Protein AF-0000000067828986 (afdb_homodimer)

InterPro domains:
  IPR0256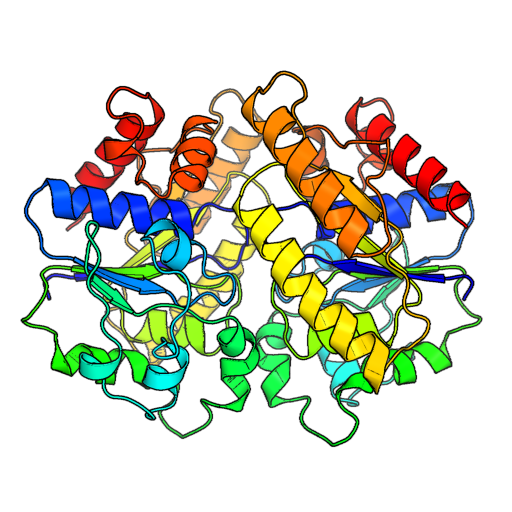69 AAA domain [PF13614] (3-172)
  IPR027417 P-loop containing nucleoside triphosphate hydrolase [G3DSA:3.40.50.300] (1-251)
  IPR027417 P-loop containing nucleoside triphosphate hydrolase [SSF52540] (1-250)
  IPR050678 DNA Partitioning ATPase [PTHR13696] (2-250)

Radius of gyration: 21.43 Å; Cα contacts (8 Å, |Δi|>4): 1096; chains: 2; bounding box: 51×58×49 Å

Structure (mmCIF, N/CA/C/O backbone):
data_AF-0000000067828986-model_v1
#
loop_
_entity.id
_entity.type
_entity.pdbx_description
1 polymer 'ATPases involved in chromosome partitioning'
#
loop_
_atom_site.group_PDB
_atom_site.id
_atom_site.type_symbol
_atom_site.label_atom_id
_atom_site.label_alt_id
_atom_site.label_comp_id
_atom_site.label_asym_id
_atom_site.label_entity_id
_atom_site.label_seq_id
_atom_site.pdbx_PDB_ins_code
_atom_site.Cartn_x
_atom_site.Cartn_y
_atom_site.Cartn_z
_atom_site.occupancy
_atom_site.B_iso_or_equiv
_atom_site.auth_seq_id
_atom_site.auth_comp_id
_atom_site.auth_asym_id
_atom_site.auth_atom_id
_atom_site.pdbx_PDB_model_num
ATOM 1 N N . MET A 1 1 ? -7.332 25.422 14.828 1 89.94 1 MET A N 1
ATOM 2 C CA . MET A 1 1 ? -6.32 24.766 14 1 89.94 1 MET A CA 1
ATOM 3 C C . MET A 1 1 ? -6.059 25.562 12.727 1 89.94 1 MET A C 1
ATOM 5 O O . MET A 1 1 ? -6.996 26.016 12.07 1 89.94 1 MET A O 1
ATOM 9 N N . LYS A 1 2 ? -4.777 25.969 12.555 1 89.94 2 LYS A N 1
ATOM 10 C CA . LYS A 1 2 ? -4.398 26.703 11.359 1 89.94 2 LYS A CA 1
ATOM 11 C C . LYS A 1 2 ? -4.676 25.906 10.094 1 89.94 2 LYS A C 1
ATOM 13 O O . LYS A 1 2 ? -5.168 26.438 9.102 1 89.94 2 LYS A O 1
ATOM 18 N N . GLU A 1 3 ? -4.43 24.672 10.141 1 96.81 3 GLU A N 1
ATOM 19 C CA . GLU A 1 3 ? -4.578 23.844 8.945 1 96.81 3 GLU A CA 1
ATOM 20 C C . GLU A 1 3 ? -4.645 22.359 9.305 1 96.81 3 GLU A C 1
ATOM 22 O O . GLU A 1 3 ? -3.936 21.906 10.203 1 96.81 3 GLU A O 1
ATOM 27 N N . ILE A 1 4 ? -5.523 21.625 8.688 1 98.44 4 ILE A N 1
ATOM 28 C CA . ILE A 1 4 ? -5.582 20.172 8.695 1 98.44 4 ILE A CA 1
ATOM 29 C C . ILE A 1 4 ? -5.141 19.625 7.34 1 98.44 4 ILE A C 1
ATOM 31 O O . ILE A 1 4 ? -5.773 19.906 6.316 1 98.44 4 ILE A O 1
ATOM 35 N N . ILE A 1 5 ? -4.047 18.859 7.363 1 98.69 5 ILE A N 1
ATOM 36 C CA . ILE A 1 5 ? -3.424 18.422 6.113 1 98.69 5 ILE A CA 1
ATOM 37 C C . ILE A 1 5 ? -3.533 16.906 5.973 1 98.69 5 ILE A C 1
ATOM 39 O O . ILE A 1 5 ? -3.164 16.172 6.883 1 98.69 5 ILE A O 1
ATOM 43 N N . ALA A 1 6 ? -4.051 16.438 4.887 1 98.88 6 ALA A N 1
ATOM 44 C CA . ALA A 1 6 ? -4.039 15.016 4.59 1 98.88 6 ALA A CA 1
ATOM 45 C C . ALA A 1 6 ? -2.932 14.664 3.602 1 98.88 6 ALA A C 1
ATOM 47 O O . ALA A 1 6 ? -2.77 15.336 2.58 1 98.88 6 ALA A O 1
ATOM 48 N N . ILE A 1 7 ? -2.1 13.719 3.959 1 98.88 7 ILE A N 1
ATOM 49 C CA . ILE A 1 7 ? -1.127 13.125 3.045 1 98.88 7 ILE A CA 1
ATOM 50 C C . ILE A 1 7 ? -1.749 11.93 2.332 1 98.88 7 ILE A C 1
ATOM 52 O O . ILE A 1 7 ? -1.999 10.891 2.951 1 98.88 7 ILE A O 1
ATOM 56 N N . ILE A 1 8 ? -1.939 12.109 0.996 1 98.25 8 ILE A N 1
ATOM 57 C CA . ILE A 1 8 ? -2.873 11.164 0.389 1 98.25 8 ILE A CA 1
ATOM 58 C C . ILE A 1 8 ? -2.402 10.805 -1.019 1 98.25 8 ILE A C 1
ATOM 60 O O . ILE A 1 8 ? -1.872 11.656 -1.738 1 98.25 8 ILE A O 1
ATOM 64 N N . ASN A 1 9 ? -2.52 9.633 -1.379 1 96.62 9 ASN A N 1
ATOM 65 C CA . ASN A 1 9 ? -2.418 9.062 -2.717 1 96.62 9 ASN A CA 1
ATOM 66 C C . ASN A 1 9 ? -3.008 7.656 -2.771 1 96.62 9 ASN A C 1
ATOM 68 O O . ASN A 1 9 ? -2.98 6.926 -1.778 1 96.62 9 ASN A O 1
ATOM 72 N N . GLN A 1 10 ? -3.656 7.352 -3.869 1 94.62 10 GLN A N 1
ATOM 73 C CA . GLN A 1 10 ? -4.18 5.996 -4.016 1 94.62 10 GLN A CA 1
ATOM 74 C C . GLN A 1 10 ? -3.102 5.043 -4.527 1 94.62 10 GLN A C 1
ATOM 76 O O . GLN A 1 10 ? -3.32 4.312 -5.492 1 94.62 10 GLN A O 1
ATOM 81 N N . LYS A 1 11 ? -1.953 5.168 -4.043 1 95.25 11 LYS A N 1
ATOM 82 C CA . LYS A 1 11 ? -0.818 4.301 -4.344 1 95.25 11 LYS A CA 1
ATOM 83 C C . LYS A 1 11 ? 0.007 4.023 -3.09 1 95.25 11 LYS A C 1
ATOM 85 O O . LYS A 1 11 ? 0.345 4.945 -2.346 1 95.25 11 LYS A O 1
ATOM 90 N N . GLY A 1 12 ? 0.219 2.705 -2.855 1 93.38 12 GLY A N 1
ATOM 91 C CA . GLY A 1 12 ? 1.048 2.299 -1.731 1 93.38 12 GLY A CA 1
ATOM 92 C C . GLY A 1 12 ? 2.531 2.479 -1.988 1 93.38 12 GLY A C 1
ATOM 93 O O . GLY A 1 12 ? 2.982 2.404 -3.135 1 93.38 12 GLY A O 1
ATOM 94 N N . GLY A 1 13 ? 3.295 2.748 -0.941 1 93.81 13 GLY A N 1
ATOM 95 C CA . GLY A 1 13 ? 4.746 2.734 -1.025 1 93.81 13 GLY A CA 1
ATOM 96 C C . GLY A 1 13 ? 5.324 4.023 -1.579 1 93.81 13 GLY A C 1
ATOM 97 O O . GLY A 1 13 ? 6.516 4.09 -1.893 1 93.81 13 GLY A O 1
ATOM 98 N N . VAL A 1 14 ? 4.551 5.074 -1.615 1 96.31 14 VAL A N 1
ATOM 99 C CA . VAL A 1 14 ? 5.02 6.293 -2.266 1 96.31 14 VAL A CA 1
ATOM 100 C C . VAL A 1 14 ? 5.535 7.273 -1.214 1 96.31 14 VAL A C 1
ATOM 102 O O . VAL A 1 14 ? 5.879 8.414 -1.536 1 96.31 14 VAL A O 1
ATOM 105 N N . GLY A 1 15 ? 5.465 6.902 0.064 1 97.12 15 GLY A N 1
ATOM 106 C CA . GLY A 1 15 ? 6.047 7.734 1.104 1 97.12 15 GLY A CA 1
ATOM 107 C C . GLY A 1 15 ? 5.016 8.547 1.866 1 97.12 15 GLY A C 1
ATOM 108 O O . GLY A 1 15 ? 5.332 9.609 2.402 1 97.12 15 GLY A O 1
ATOM 109 N N . LYS A 1 16 ? 3.789 8.133 1.873 1 98.19 16 LYS A N 1
ATOM 110 C CA . LYS A 1 16 ? 2.744 8.859 2.586 1 98.19 16 LYS A CA 1
ATOM 111 C C . LYS A 1 16 ? 3.084 8.992 4.07 1 98.19 16 LYS A C 1
ATOM 113 O O . LYS A 1 16 ? 3.125 10.109 4.605 1 98.19 16 LYS A O 1
ATOM 118 N N . SER A 1 17 ? 3.365 7.867 4.711 1 98.12 17 SER A N 1
ATOM 119 C CA . SER A 1 17 ? 3.641 7.863 6.141 1 98.12 17 SER A CA 1
ATOM 120 C C . SER A 1 17 ? 4.93 8.617 6.461 1 98.12 17 SER A C 1
ATOM 122 O O . SER A 1 17 ? 4.988 9.367 7.434 1 98.12 17 SER A O 1
ATOM 124 N N . THR A 1 18 ? 5.945 8.406 5.641 1 98.12 18 THR A N 1
ATOM 125 C CA . THR A 1 18 ? 7.219 9.094 5.828 1 98.12 18 THR A CA 1
ATOM 126 C C . THR A 1 18 ? 7.043 10.602 5.695 1 98.12 18 THR A C 1
ATOM 128 O O . THR A 1 18 ? 7.586 11.367 6.488 1 98.12 18 THR A O 1
ATOM 131 N N . THR A 1 19 ? 6.281 10.977 4.688 1 98.81 19 THR A N 1
ATOM 132 C CA . THR A 1 19 ? 6.027 12.391 4.453 1 98.81 19 THR A CA 1
ATOM 133 C C . THR A 1 19 ? 5.191 12.984 5.582 1 98.81 19 THR A C 1
ATOM 135 O O . THR A 1 19 ? 5.441 14.109 6.023 1 98.81 19 THR A O 1
ATOM 138 N N . ALA A 1 20 ? 4.164 12.258 6.039 1 98.81 20 ALA A N 1
ATOM 139 C CA . ALA A 1 20 ? 3.338 12.719 7.152 1 98.81 20 ALA A CA 1
ATOM 140 C C . ALA A 1 20 ? 4.188 12.992 8.391 1 98.81 20 ALA A C 1
ATOM 142 O O . ALA A 1 20 ? 4.062 14.055 9.008 1 98.81 20 ALA A O 1
ATOM 143 N N . LEU A 1 21 ? 5.082 12.07 8.703 1 98.69 21 LEU A N 1
ATOM 144 C CA . LEU A 1 21 ? 5.949 12.227 9.859 1 98.69 21 LEU A CA 1
ATOM 145 C C . LEU A 1 21 ? 6.91 13.391 9.672 1 98.69 21 LEU A C 1
ATOM 147 O O . LEU A 1 21 ? 7.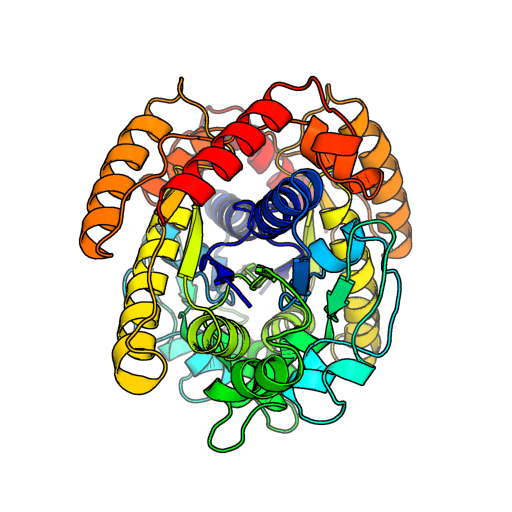105 14.195 10.586 1 98.69 21 LEU A O 1
ATOM 151 N N . ALA A 1 22 ? 7.527 13.477 8.547 1 98.75 22 ALA A N 1
ATOM 152 C CA . ALA A 1 22 ? 8.516 14.516 8.281 1 98.75 22 ALA A CA 1
ATOM 153 C C . ALA A 1 22 ? 7.883 15.906 8.328 1 98.75 22 ALA A C 1
ATOM 155 O O . ALA A 1 22 ? 8.469 16.844 8.867 1 98.75 22 ALA A O 1
ATOM 156 N N . LEU A 1 23 ? 6.703 15.992 7.719 1 98.75 23 LEU A N 1
ATOM 157 C CA . LEU A 1 23 ? 6.008 17.281 7.734 1 98.75 23 LEU A CA 1
ATOM 158 C C . LEU A 1 23 ? 5.648 17.672 9.164 1 98.75 23 LEU A C 1
ATOM 160 O O . LEU A 1 23 ? 5.961 18.797 9.594 1 98.75 23 LEU A O 1
ATOM 164 N N . GLY A 1 24 ? 4.984 16.781 9.891 1 98.62 24 GLY A N 1
ATOM 165 C CA . GLY A 1 24 ? 4.617 17.078 11.266 1 98.62 24 GLY A CA 1
ATOM 166 C C . GLY A 1 24 ? 5.805 17.422 12.141 1 98.62 24 GLY A C 1
ATOM 167 O O . GLY A 1 24 ? 5.785 18.406 12.875 1 98.62 24 GLY A O 1
ATOM 168 N N . ALA A 1 25 ? 6.867 16.609 12.07 1 98.62 25 ALA A N 1
ATOM 169 C CA . ALA A 1 25 ? 8.078 16.859 12.859 1 98.62 25 ALA A CA 1
ATOM 170 C C . ALA A 1 25 ? 8.719 18.188 12.477 1 98.62 25 ALA A C 1
ATOM 172 O O . ALA A 1 25 ? 9.227 18.906 13.344 1 98.62 25 ALA A O 1
ATOM 173 N N . GLY A 1 26 ? 8.773 18.469 11.188 1 98.5 26 GLY A N 1
ATOM 174 C CA . GLY A 1 26 ? 9.305 19.75 10.734 1 98.5 26 GLY A CA 1
ATOM 175 C C . GLY A 1 26 ? 8.547 20.938 11.297 1 98.5 26 GLY A C 1
ATOM 176 O O . GLY A 1 26 ? 9.148 21.953 11.656 1 98.5 26 GLY A O 1
ATOM 177 N N . LEU A 1 27 ? 7.23 20.828 11.344 1 98.19 27 LEU A N 1
ATOM 178 C CA . LEU A 1 27 ? 6.395 21.875 11.93 1 98.19 27 LEU A CA 1
ATOM 179 C C . LEU A 1 27 ? 6.66 22 13.422 1 98.19 27 LEU A C 1
ATOM 181 O O . LEU A 1 27 ? 6.789 23.109 13.945 1 98.19 27 LEU A O 1
ATOM 185 N N . ILE A 1 28 ? 6.781 20.906 14.102 1 98.12 28 ILE A N 1
ATOM 186 C CA . ILE A 1 28 ? 7.062 20.891 15.531 1 98.12 28 ILE A CA 1
ATOM 187 C C . ILE A 1 28 ? 8.398 21.578 15.805 1 98.12 28 ILE A C 1
ATOM 189 O O . ILE A 1 28 ? 8.516 22.391 16.719 1 98.12 28 ILE A O 1
ATOM 193 N N . ASN A 1 29 ? 9.375 21.234 14.977 1 97.56 29 ASN A N 1
ATOM 194 C CA . ASN A 1 29 ? 10.695 21.844 15.117 1 97.56 29 ASN A CA 1
ATOM 195 C C . ASN A 1 29 ? 10.648 23.359 14.969 1 97.56 29 ASN A C 1
ATOM 197 O O . ASN A 1 29 ? 11.555 24.062 15.406 1 97.56 29 ASN A O 1
ATOM 201 N N . ARG A 1 30 ? 9.633 23.859 14.375 1 97.19 30 ARG A N 1
ATOM 202 C CA . ARG A 1 30 ? 9.477 25.281 14.141 1 97.19 30 ARG A CA 1
ATOM 203 C C . ARG A 1 30 ? 8.57 25.922 15.18 1 97.19 30 ARG A C 1
ATOM 205 O O . ARG A 1 30 ? 8.172 27.078 15.047 1 97.19 30 ARG A O 1
ATOM 212 N N . GLY A 1 31 ? 8.07 25.141 16.125 1 96.88 31 GLY A N 1
ATOM 213 C CA . GLY A 1 31 ? 7.375 25.672 17.281 1 96.88 31 GLY A CA 1
ATOM 214 C C . GLY A 1 31 ? 5.871 25.484 17.203 1 96.88 31 GLY A C 1
ATOM 215 O O . GLY A 1 31 ? 5.141 25.969 18.078 1 96.88 31 GLY A O 1
ATOM 216 N N . TYR A 1 32 ? 5.414 24.766 16.234 1 97.38 32 TYR A N 1
ATOM 217 C CA . TYR A 1 32 ? 3.977 24.562 16.094 1 97.38 32 TYR A CA 1
ATOM 218 C C . TYR A 1 32 ? 3.531 23.297 16.828 1 97.38 32 TYR A C 1
ATOM 220 O O . TYR A 1 32 ? 4.273 22.312 16.906 1 97.38 32 TYR A O 1
ATOM 228 N N . SER A 1 33 ? 2.348 23.328 17.406 1 97.19 33 SER A N 1
ATOM 229 C CA . SER A 1 33 ? 1.722 22.125 17.938 1 97.19 33 SER A CA 1
ATOM 230 C C . SER A 1 33 ? 1.062 21.312 16.844 1 97.19 33 SER A C 1
ATOM 232 O O . SER A 1 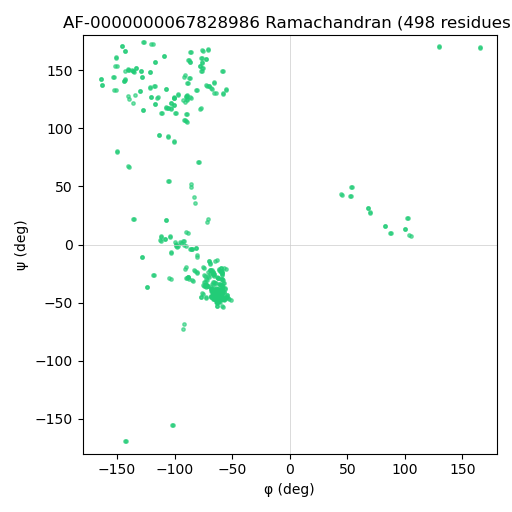33 ? 0.389 21.859 15.969 1 97.19 33 SER A O 1
ATOM 234 N N . VAL A 1 34 ? 1.328 20.031 16.875 1 97.94 34 VAL A N 1
ATOM 235 C CA . VAL A 1 34 ? 0.857 19.188 15.773 1 97.94 34 VAL A CA 1
ATOM 236 C C . VAL A 1 34 ? 0.13 17.969 16.328 1 97.94 34 VAL A C 1
ATOM 238 O O . VAL A 1 34 ? 0.609 17.328 17.266 1 97.94 34 VAL A O 1
ATOM 241 N N . LEU A 1 35 ? -1.032 17.672 15.812 1 98.44 35 LEU A N 1
ATOM 242 C CA . LEU A 1 35 ? -1.74 16.406 16.016 1 98.44 35 LEU A CA 1
ATOM 243 C C . LEU A 1 35 ? -1.564 15.477 14.82 1 98.44 35 LEU A C 1
ATOM 245 O O . LEU A 1 35 ? -1.903 15.844 13.695 1 98.44 35 LEU A O 1
ATOM 249 N N . PHE A 1 36 ? -0.989 14.305 15.062 1 98.62 36 PHE A N 1
ATOM 250 C CA . PHE A 1 36 ? -0.917 13.273 14.031 1 98.62 36 PHE A CA 1
ATOM 251 C C . PHE A 1 36 ? -2.152 12.383 14.07 1 98.62 36 PHE A C 1
ATOM 253 O O . PHE A 1 36 ? -2.631 12.023 15.148 1 98.62 36 PHE A O 1
ATOM 260 N N . ILE A 1 37 ? -2.65 12.047 12.914 1 98.69 37 ILE A N 1
ATOM 261 C CA . ILE A 1 37 ? -3.77 11.117 12.789 1 98.69 37 ILE A CA 1
ATOM 262 C C . ILE A 1 37 ? -3.408 10 11.812 1 98.69 37 ILE A C 1
ATOM 264 O O . ILE A 1 37 ? -3.182 10.25 10.633 1 98.69 37 ILE A O 1
ATOM 268 N N . ASP A 1 38 ? -3.34 8.812 12.297 1 98.44 38 ASP A N 1
ATOM 269 C CA . ASP A 1 38 ? -3.023 7.641 11.492 1 98.44 38 ASP A CA 1
ATOM 270 C C . ASP A 1 38 ? -4.289 6.879 11.109 1 98.44 38 ASP A C 1
ATOM 272 O O . ASP A 1 38 ? -4.934 6.266 11.969 1 98.44 38 ASP A O 1
ATOM 276 N N . LEU A 1 39 ? -4.609 6.883 9.789 1 98.06 39 LEU A N 1
ATOM 277 C CA . LEU A 1 39 ? -5.82 6.223 9.32 1 98.06 39 LEU A CA 1
ATOM 278 C C . LEU A 1 39 ? -5.48 4.992 8.477 1 98.06 39 LEU A C 1
ATOM 280 O O . LEU A 1 39 ? -6.355 4.426 7.824 1 98.06 39 LEU A O 1
ATOM 284 N N . ASP A 1 40 ? -4.234 4.629 8.422 1 96.88 40 ASP A N 1
ATOM 285 C CA . ASP A 1 40 ? -3.795 3.473 7.645 1 96.88 40 ASP A CA 1
ATOM 286 C C . ASP A 1 40 ? -3.66 2.238 8.531 1 96.88 40 ASP A C 1
ATOM 288 O O . ASP A 1 40 ? -2.908 2.248 9.508 1 96.88 40 ASP A O 1
ATOM 292 N N . ALA A 1 41 ? -4.262 1.152 8.117 1 95 41 ALA A N 1
ATOM 293 C CA . ALA A 1 41 ? -4.254 -0.094 8.883 1 95 41 ALA A CA 1
ATOM 294 C C . ALA A 1 41 ? -2.834 -0.618 9.062 1 95 41 ALA A C 1
ATOM 296 O O . ALA A 1 41 ? -2.561 -1.379 9.992 1 95 41 ALA A O 1
ATOM 297 N N . GLN A 1 42 ? -1.896 -0.226 8.234 1 94.69 42 GLN A N 1
ATOM 298 C CA . GLN A 1 42 ? -0.501 -0.638 8.359 1 94.69 42 GLN A CA 1
ATOM 299 C C . GLN A 1 42 ? 0.129 -0.072 9.625 1 94.69 42 GLN A C 1
ATOM 301 O O . GLN A 1 42 ? 1.023 -0.688 10.211 1 94.69 42 GLN A O 1
ATOM 306 N N . GLY A 1 43 ? -0.3 1.125 10.055 1 95.75 43 GLY A N 1
ATOM 307 C CA . GLY A 1 43 ? 0.123 1.715 11.312 1 95.75 43 GLY A CA 1
ATOM 308 C C . GLY A 1 43 ? 1.579 2.141 11.312 1 95.75 43 GLY A C 1
ATOM 309 O O . GLY A 1 43 ? 2.225 2.164 12.367 1 95.75 43 GLY A O 1
ATOM 310 N N . ASN A 1 44 ? 2.158 2.479 10.156 1 96 44 ASN A N 1
ATOM 311 C CA . ASN A 1 44 ? 3.57 2.842 10.086 1 96 44 ASN A CA 1
ATOM 312 C C . ASN A 1 44 ? 3.854 4.129 10.859 1 96 44 ASN A C 1
ATOM 314 O O . ASN A 1 44 ? 4.848 4.219 11.578 1 96 44 ASN A O 1
ATOM 318 N N . LEU A 1 45 ? 2.967 5.125 10.656 1 97.25 45 LEU A N 1
ATOM 319 C CA . LEU A 1 45 ? 3.119 6.379 11.383 1 97.25 45 LEU A CA 1
ATOM 320 C C . LEU A 1 45 ? 3.021 6.148 12.891 1 97.25 45 LEU A C 1
ATOM 322 O O . LEU A 1 45 ? 3.861 6.633 13.648 1 97.25 45 LEU A O 1
ATOM 326 N N . THR A 1 46 ? 1.98 5.402 13.297 1 97 46 THR A N 1
ATOM 327 C CA . THR A 1 46 ? 1.768 5.051 14.695 1 97 46 THR A CA 1
ATOM 328 C C . THR A 1 46 ? 3.01 4.383 15.281 1 97 46 THR A C 1
ATOM 330 O O . THR A 1 46 ? 3.479 4.766 16.359 1 97 46 THR A O 1
ATOM 333 N N . HIS A 1 47 ? 3.57 3.463 14.555 1 95.12 47 HIS A N 1
ATOM 334 C CA . HIS A 1 47 ? 4.758 2.738 15 1 95.12 47 HIS A CA 1
ATOM 335 C C . HIS A 1 47 ? 5.945 3.678 15.164 1 95.12 47 HIS A C 1
ATOM 337 O O . HIS A 1 47 ? 6.633 3.641 16.188 1 95.12 47 HIS A O 1
ATOM 343 N N . THR A 1 48 ? 6.184 4.457 14.188 1 96.62 48 THR A N 1
ATOM 344 C CA . THR A 1 48 ? 7.371 5.301 14.18 1 96.62 48 THR A CA 1
ATOM 345 C C . THR A 1 48 ? 7.281 6.371 15.266 1 96.62 48 THR A C 1
ATOM 347 O O . THR A 1 48 ? 8.305 6.82 15.789 1 96.62 48 THR A O 1
ATOM 350 N N . LEU A 1 49 ? 6.047 6.695 15.648 1 96.62 49 LEU A N 1
ATOM 351 C CA . LEU A 1 49 ? 5.859 7.672 16.719 1 96.62 49 LEU A CA 1
ATOM 352 C C . LEU A 1 49 ? 6.02 7.02 18.078 1 96.62 49 LEU A C 1
ATOM 354 O O . LEU A 1 49 ? 5.914 7.691 19.109 1 96.62 49 LEU A O 1
ATOM 358 N N . GLY A 1 50 ? 6.227 5.758 18.125 1 93.75 50 GLY A N 1
ATOM 359 C CA . GLY A 1 50 ? 6.621 5.078 19.344 1 93.75 50 GLY A CA 1
ATOM 360 C C . GLY A 1 50 ? 5.469 4.387 20.047 1 93.75 50 GLY A C 1
ATOM 361 O O . GLY A 1 50 ? 5.59 3.982 21.203 1 93.75 50 GLY A O 1
ATOM 362 N N . ILE A 1 51 ? 4.383 4.289 19.312 1 91.75 51 ILE A N 1
ATOM 363 C CA . ILE A 1 51 ? 3.225 3.637 19.922 1 91.75 51 ILE A CA 1
ATOM 364 C C . ILE A 1 51 ? 3.256 2.143 19.609 1 91.75 51 ILE A C 1
ATOM 366 O O . ILE A 1 51 ? 3.324 1.744 18.438 1 91.75 51 ILE A O 1
ATOM 370 N N . GLN A 1 52 ? 3.252 1.331 20.5 1 78.31 52 GLN A N 1
ATOM 371 C CA . GLN A 1 52 ? 3.309 -0.114 20.312 1 78.31 52 GLN A CA 1
ATOM 372 C C . GLN A 1 52 ? 1.908 -0.715 20.234 1 78.31 52 GLN A C 1
ATOM 374 O O . GLN A 1 52 ? 1.613 -1.499 19.328 1 78.31 52 GLN A O 1
ATOM 379 N N . SER A 1 53 ? 1.259 -0.7 21.25 1 72.56 53 SER A N 1
ATOM 380 C CA . SER A 1 53 ? -0.074 -1.292 21.281 1 72.56 53 SER A CA 1
ATOM 381 C C . SER A 1 53 ? -1.04 -0.429 22.094 1 72.56 53 SER A C 1
ATOM 383 O O . SER A 1 53 ? -0.649 0.192 23.078 1 72.56 53 SER A O 1
ATOM 385 N N . THR A 1 54 ? -2.107 -0.121 21.359 1 76.94 54 THR A N 1
ATOM 386 C CA . THR A 1 54 ? -3.16 0.57 22.094 1 76.94 54 THR A CA 1
ATOM 387 C C . THR A 1 54 ? -4.539 0.119 21.625 1 76.94 54 THR A C 1
ATOM 389 O O . THR A 1 54 ? -4.688 -0.362 20.5 1 76.94 54 THR A O 1
ATOM 392 N N . ASN A 1 55 ? -5.445 0.154 22.562 1 80 55 ASN A N 1
ATOM 393 C CA . ASN A 1 55 ? -6.84 -0.126 22.234 1 80 55 ASN A CA 1
ATOM 394 C C . ASN A 1 55 ? -7.605 1.148 21.891 1 80 55 ASN A C 1
ATOM 396 O O . ASN A 1 55 ? -8.797 1.101 21.594 1 80 55 ASN A O 1
ATOM 400 N N . LEU A 1 56 ? -6.996 2.213 21.938 1 87.12 56 LEU A N 1
ATOM 401 C CA . LEU A 1 56 ? -7.559 3.523 21.641 1 87.12 56 LEU A CA 1
ATOM 402 C C . LEU A 1 56 ? -7.066 4.027 20.281 1 87.12 56 LEU A C 1
ATOM 404 O O . LEU A 1 56 ? -5.98 4.602 20.188 1 87.12 56 LEU A O 1
ATOM 408 N N . THR A 1 57 ? -7.906 3.697 19.312 1 93.38 57 THR A N 1
ATOM 409 C CA . THR A 1 57 ? -7.387 3.912 17.969 1 93.38 57 THR A CA 1
ATOM 410 C C . THR A 1 57 ? -8.352 4.762 17.141 1 93.38 57 THR A C 1
ATOM 412 O O . THR A 1 57 ? -9.445 5.09 17.609 1 93.38 57 THR A O 1
ATOM 415 N N . SER A 1 58 ? -7.973 5.125 15.969 1 95.81 58 SER A N 1
ATOM 416 C CA . SER A 1 58 ? -8.758 5.941 15.047 1 95.81 58 SER A CA 1
ATOM 417 C C . SER A 1 58 ? -10.055 5.242 14.648 1 95.81 58 SER A C 1
ATOM 419 O O . SER A 1 58 ? -11.055 5.898 14.359 1 95.81 58 SER A O 1
ATOM 421 N N . VAL A 1 59 ? -10 3.914 14.664 1 94.19 59 VAL A N 1
ATOM 422 C CA . VAL A 1 59 ? -11.227 3.201 14.32 1 94.19 59 VAL A CA 1
ATOM 423 C C . VAL A 1 59 ? -12.281 3.43 15.398 1 94.19 59 VAL A C 1
ATOM 425 O O . VAL A 1 59 ? -13.469 3.584 15.086 1 94.19 59 VAL A O 1
ATOM 428 N N . ASP A 1 60 ? -11.914 3.473 16.656 1 95.5 60 ASP A N 1
ATOM 429 C CA . ASP A 1 60 ? -12.836 3.721 17.75 1 95.5 60 ASP A CA 1
ATOM 430 C C . ASP A 1 60 ? -13.414 5.133 17.672 1 95.5 60 ASP A C 1
ATOM 432 O O . ASP A 1 60 ? -14.586 5.348 17.969 1 95.5 60 ASP A O 1
ATOM 436 N N . LEU A 1 61 ? -12.555 6.012 17.297 1 96.56 61 LEU A N 1
ATOM 437 C CA . LEU A 1 61 ? -12.984 7.398 17.125 1 96.56 61 LEU A CA 1
ATOM 438 C C . LEU A 1 61 ? -14.023 7.504 16 1 96.56 61 LEU A C 1
ATOM 440 O O . LEU A 1 61 ? -15.094 8.07 16.203 1 96.56 61 LEU A O 1
ATOM 444 N N . LEU A 1 62 ? -13.734 6.883 14.867 1 97.12 62 LEU A N 1
ATOM 445 C CA . LEU A 1 62 ? -14.586 7.016 13.688 1 97.12 62 LEU A CA 1
ATOM 446 C C . LEU A 1 62 ? -15.875 6.227 13.859 1 97.12 62 LEU A C 1
ATOM 448 O O . LEU A 1 62 ? -16.906 6.586 13.281 1 97.12 62 LEU A O 1
ATOM 452 N N . ALA A 1 63 ? -15.805 5.203 14.656 1 95.19 63 ALA A N 1
ATOM 453 C CA . ALA A 1 63 ? -17 4.395 14.93 1 95.19 63 ALA A CA 1
ATOM 454 C C . ALA A 1 63 ? -17.828 5.004 16.047 1 95.19 63 ALA A C 1
ATOM 456 O O . ALA A 1 63 ? -18.844 4.434 16.469 1 95.19 63 ALA A O 1
ATOM 457 N N . LYS A 1 64 ? -17.375 6.117 16.703 1 94.75 64 LYS A N 1
ATOM 458 C CA . LYS A 1 64 ? -18.047 6.855 17.766 1 94.75 64 LYS A CA 1
ATOM 459 C C . LYS A 1 64 ? -18.125 6.031 19.047 1 94.75 64 LYS A C 1
ATOM 461 O O . LYS A 1 64 ? -19.109 6.121 19.781 1 94.75 64 LYS A O 1
ATOM 466 N N . ARG A 1 65 ? -17.125 5.227 19.188 1 94.19 65 ARG A N 1
ATOM 467 C CA . ARG A 1 65 ? -17.031 4.449 20.406 1 94.19 65 ARG A CA 1
ATOM 468 C C . ARG A 1 65 ? -16.297 5.223 21.5 1 94.19 65 ARG A C 1
ATOM 470 O O . ARG A 1 65 ? -16.469 4.965 22.688 1 94.19 65 ARG A O 1
ATOM 477 N N . MET A 1 66 ? -15.398 6.082 21.078 1 95.5 66 MET A N 1
ATOM 478 C CA . MET A 1 66 ? -14.594 6.914 21.953 1 95.5 66 MET A CA 1
ATOM 479 C C . MET A 1 66 ? -14.531 8.352 21.453 1 95.5 66 MET A C 1
ATOM 481 O O . MET A 1 66 ? -14.641 8.594 20.25 1 95.5 66 MET A O 1
ATOM 485 N N . SER A 1 67 ? -14.422 9.242 22.406 1 96.44 67 SER A N 1
ATOM 486 C CA . SER A 1 67 ? -14.211 10.641 22.031 1 96.44 67 SER A CA 1
ATOM 487 C C . SER A 1 67 ? -12.766 10.883 21.594 1 96.44 67 SER A C 1
ATOM 489 O O . SER A 1 67 ? -11.891 10.047 21.844 1 96.44 67 SER A O 1
ATOM 491 N N . ILE A 1 68 ? -12.617 11.977 20.875 1 97.19 68 ILE A N 1
ATOM 492 C CA . ILE A 1 68 ? -11.273 12.289 20.406 1 97.19 68 ILE A CA 1
ATOM 493 C C . ILE A 1 68 ? -10.336 12.422 21.609 1 97.19 68 ILE A C 1
ATOM 495 O O . ILE A 1 68 ? -9.172 12.008 21.547 1 97.19 68 ILE A O 1
ATOM 499 N N . LYS A 1 69 ? -10.758 12.969 22.719 1 95.69 69 LYS A N 1
ATOM 500 C CA . LYS A 1 69 ? -9.922 13.164 23.891 1 95.69 69 LYS A CA 1
ATOM 501 C C . LYS A 1 69 ? -9.5 11.82 24.5 1 95.69 69 LYS A C 1
ATOM 503 O O . LYS A 1 69 ? -8.422 11.703 25.062 1 95.69 69 LYS A O 1
ATOM 508 N N . GLU A 1 70 ? -10.297 10.812 24.266 1 95.69 70 GLU A N 1
ATOM 509 C CA . GLU A 1 70 ? -10.031 9.492 24.812 1 95.69 70 GLU A CA 1
ATOM 510 C C . GLU A 1 70 ? -8.992 8.742 23.984 1 95.69 70 GLU A C 1
ATOM 512 O O . GLU A 1 70 ? -8.281 7.879 24.5 1 95.69 70 GLU A O 1
ATOM 517 N N . VAL A 1 71 ? -8.852 9.102 22.734 1 96.44 71 VAL A N 1
ATOM 518 C CA . VAL A 1 71 ? -8.008 8.281 21.875 1 96.44 71 VAL A CA 1
ATOM 519 C C . VAL A 1 71 ? -6.66 8.969 21.656 1 96.44 71 VAL A C 1
ATOM 521 O O . VAL A 1 71 ? -5.738 8.383 21.094 1 96.44 71 VAL A O 1
ATOM 524 N N . LEU A 1 72 ? -6.535 10.18 22.141 1 96.5 72 LEU A N 1
ATOM 525 C CA . LEU A 1 72 ? -5.281 10.914 22 1 96.5 72 LEU A CA 1
ATOM 526 C C . LEU A 1 72 ? -4.164 10.242 22.781 1 96.5 72 LEU A C 1
ATOM 528 O O . LEU A 1 72 ? -4.371 9.836 23.938 1 96.5 72 LEU A O 1
ATOM 532 N N . GLN A 1 73 ? -3.072 10.047 22.141 1 96 73 GLN A N 1
ATOM 533 C CA . GLN A 1 73 ? -1.882 9.539 22.812 1 96 73 GLN A CA 1
ATOM 534 C C . GLN A 1 73 ? -0.716 10.508 22.688 1 96 73 GLN A C 1
ATOM 536 O O . GLN A 1 73 ? -0.327 10.867 21.562 1 96 73 GLN A O 1
ATOM 541 N N . ASP A 1 74 ? -0.128 10.875 23.797 1 93.69 74 ASP A N 1
ATOM 542 C CA . ASP A 1 74 ? 1.045 11.742 23.781 1 93.69 74 ASP A CA 1
ATOM 543 C C . ASP A 1 74 ? 2.332 10.922 23.688 1 93.69 74 ASP A C 1
ATOM 545 O O . ASP A 1 74 ? 2.477 9.906 24.375 1 93.69 74 ASP A O 1
ATOM 549 N N . THR A 1 75 ? 3.121 11.305 22.734 1 91.56 75 THR A N 1
ATOM 550 C CA . THR A 1 75 ? 4.453 10.727 22.625 1 91.56 75 THR A CA 1
ATOM 551 C C . THR A 1 75 ? 5.527 11.805 22.734 1 91.56 75 THR A C 1
ATOM 553 O O . THR A 1 75 ? 5.215 12.992 22.781 1 91.56 75 THR A O 1
ATOM 556 N N . LYS A 1 76 ? 6.777 11.469 22.812 1 88.06 76 LYS A N 1
ATOM 557 C CA . LYS A 1 76 ? 7.891 12.414 22.812 1 88.06 76 LYS A CA 1
ATOM 558 C C . LYS A 1 76 ? 7.969 13.156 21.484 1 88.06 76 LYS A C 1
ATOM 560 O O . LYS A 1 76 ? 8.57 14.227 21.391 1 88.06 76 LYS A O 1
ATOM 565 N N . LYS A 1 77 ? 7.258 12.664 20.484 1 90.19 77 LYS A N 1
ATOM 566 C CA . LYS A 1 77 ? 7.379 13.172 19.109 1 90.19 77 LYS A CA 1
ATOM 567 C C . LYS A 1 77 ? 6.113 13.898 18.688 1 90.19 77 LYS A C 1
ATOM 569 O O . LYS A 1 77 ? 5.992 14.312 17.531 1 90.19 77 LYS A O 1
ATOM 574 N N . GLY A 1 78 ? 5.219 14 19.594 1 91.38 78 GLY A N 1
ATOM 575 C CA . GLY A 1 78 ? 3.947 14.633 19.281 1 91.38 78 GLY A CA 1
ATOM 576 C C . GLY A 1 78 ? 2.748 13.797 19.688 1 91.38 78 GLY A C 1
ATOM 577 O O . GLY A 1 78 ? 2.902 12.664 20.141 1 91.38 78 GLY A O 1
ATOM 578 N N . THR A 1 79 ? 1.587 14.414 19.609 1 96.69 79 THR A N 1
ATOM 579 C CA . THR A 1 79 ? 0.342 13.727 19.938 1 96.69 79 THR A CA 1
ATOM 580 C C . THR A 1 79 ? -0.205 12.992 18.719 1 96.69 79 THR A C 1
ATOM 582 O O . THR A 1 79 ? -0.096 13.484 17.594 1 96.69 79 THR A O 1
ATOM 585 N N . VAL A 1 80 ? -0.786 11.812 18.984 1 97.75 80 VAL A N 1
ATOM 586 C CA . VAL A 1 80 ? -1.23 11.023 17.844 1 97.75 80 VAL A CA 1
ATOM 587 C C . VAL A 1 80 ? -2.545 10.32 18.188 1 97.75 80 VAL A C 1
ATOM 589 O O . VAL A 1 80 ? -2.787 9.961 19.344 1 97.75 80 VAL A O 1
ATOM 592 N N . ILE A 1 81 ? -3.402 10.258 17.25 1 98.19 81 ILE A N 1
ATOM 593 C CA . ILE A 1 81 ? -4.48 9.273 17.203 1 98.19 81 ILE A CA 1
ATOM 594 C C . ILE A 1 81 ? -4.02 8.031 16.438 1 98.19 81 ILE A C 1
ATOM 596 O O . ILE A 1 81 ? -3.893 8.055 15.219 1 98.19 81 ILE A O 1
ATOM 600 N N . PRO A 1 82 ? -3.783 6.957 17.141 1 98 82 PRO A N 1
ATOM 601 C CA . PRO A 1 82 ? -3.092 5.812 16.547 1 98 82 PRO A CA 1
ATOM 602 C C . PRO A 1 82 ? -4.004 4.965 15.656 1 98 82 PRO A C 1
ATOM 604 O O . PRO A 1 82 ? -5.223 4.965 15.844 1 98 82 PRO A O 1
ATOM 607 N N . ALA A 1 83 ? -3.352 4.336 14.734 1 96.81 83 ALA A N 1
ATOM 608 C CA . ALA A 1 83 ? -4.031 3.379 13.867 1 96.81 83 ALA A CA 1
ATOM 609 C C . ALA A 1 83 ? -4.094 1.998 14.508 1 96.81 83 ALA A C 1
ATOM 611 O O . ALA A 1 83 ? -3.453 1.755 15.539 1 96.81 83 ALA A O 1
ATOM 612 N N . SER A 1 84 ? -4.914 1.173 13.961 1 93.25 84 SER A N 1
ATOM 613 C CA . SER A 1 84 ? -5.027 -0.248 14.273 1 93.25 84 SER A CA 1
ATOM 614 C C . SER A 1 84 ? -5.262 -1.077 13.016 1 93.25 84 SER A C 1
ATOM 616 O O . SER A 1 84 ? -5.848 -0.592 12.047 1 93.25 84 SER A O 1
ATOM 618 N N . PRO A 1 85 ? -4.773 -2.369 13.047 1 90.94 85 PRO A N 1
ATOM 619 C CA . PRO A 1 85 ? -5.07 -3.246 11.914 1 90.94 85 PRO A CA 1
ATOM 620 C C . PRO A 1 85 ? -6.566 -3.373 11.633 1 90.94 85 PRO A C 1
ATOM 622 O O . PRO A 1 85 ? -6.965 -3.686 10.508 1 90.94 85 PRO A O 1
ATOM 625 N N . THR A 1 86 ? -7.406 -3.076 12.602 1 92.06 86 THR A N 1
ATOM 626 C CA . THR A 1 86 ? -8.852 -3.197 12.461 1 92.06 86 THR A CA 1
ATOM 627 C C . THR A 1 86 ? -9.398 -2.137 11.516 1 92.06 86 THR A C 1
ATOM 629 O O . THR A 1 86 ? -10.531 -2.238 11.047 1 92.06 86 THR A O 1
ATOM 632 N N . LEU A 1 87 ? -8.633 -1.152 11.203 1 94.69 87 LEU A N 1
ATOM 633 C CA . LEU A 1 87 ? -9.016 -0.146 10.219 1 94.69 87 LEU A CA 1
ATOM 634 C C . LEU A 1 87 ? -9.281 -0.787 8.859 1 94.69 87 LEU A C 1
ATOM 636 O O . LEU A 1 87 ? -9.992 -0.216 8.031 1 94.69 87 LEU A O 1
ATOM 640 N N . ALA A 1 88 ? -8.711 -1.955 8.656 1 92.06 88 ALA A N 1
ATOM 641 C CA . ALA A 1 88 ? -8.938 -2.666 7.402 1 92.06 88 ALA A CA 1
ATOM 642 C C . ALA A 1 88 ? -10.422 -2.938 7.184 1 92.06 88 ALA A C 1
ATOM 644 O O . ALA A 1 88 ? -10.883 -3.031 6.043 1 92.06 88 ALA A O 1
ATOM 645 N N . GLY A 1 89 ? -11.203 -3.027 8.188 1 91.88 89 GLY A N 1
ATOM 646 C CA . GLY A 1 89 ? -12.633 -3.287 8.109 1 91.88 89 GLY A CA 1
ATOM 647 C C . GLY A 1 89 ? -13.477 -2.072 8.438 1 91.88 89 GLY A C 1
ATOM 648 O O . GLY A 1 89 ? -14.648 -2.205 8.812 1 91.88 89 GLY A O 1
ATOM 649 N N . ALA A 1 90 ? -12.906 -0.915 8.32 1 93.94 90 ALA A N 1
ATOM 650 C CA . ALA A 1 90 ? -13.562 0.322 8.75 1 93.94 90 ALA A CA 1
ATOM 651 C C . ALA A 1 90 ? -14.898 0.507 8.031 1 93.94 90 ALA A C 1
ATOM 653 O O . ALA A 1 90 ? -15.852 1.022 8.617 1 93.94 90 ALA A O 1
ATOM 654 N N . ASP A 1 91 ? -14.992 0.053 6.797 1 92.94 91 ASP A N 1
ATOM 655 C CA . ASP A 1 91 ? -16.203 0.248 5.996 1 92.94 91 ASP A CA 1
ATOM 656 C C . ASP A 1 91 ? -17.375 -0.534 6.582 1 92.94 91 ASP A C 1
ATOM 658 O O . ASP A 1 91 ? -18.531 -0.193 6.34 1 92.94 91 ASP A O 1
ATOM 662 N N . THR A 1 92 ? -17.094 -1.562 7.332 1 91.69 92 THR A N 1
ATOM 663 C CA . THR A 1 92 ? -18.141 -2.393 7.902 1 91.69 92 THR A CA 1
ATOM 664 C C . THR A 1 92 ? -18.688 -1.768 9.188 1 91.69 92 THR A C 1
ATOM 666 O O . THR A 1 92 ? -19.812 -2.045 9.586 1 91.69 92 THR A O 1
ATOM 669 N N . VAL A 1 93 ? -17.859 -0.903 9.781 1 91.38 93 VAL A N 1
ATOM 670 C CA . VAL A 1 93 ? -18.234 -0.385 11.094 1 91.38 93 VAL A CA 1
ATOM 671 C C . VAL A 1 93 ? -18.734 1.053 10.953 1 91.38 93 VAL A C 1
ATOM 673 O O . VAL A 1 93 ? -19.578 1.501 11.734 1 91.38 93 VAL A O 1
ATOM 676 N N . ILE A 1 94 ? -18.25 1.754 9.984 1 93.75 94 ILE A N 1
ATOM 677 C CA . ILE A 1 94 ? -18.641 3.133 9.719 1 93.75 94 ILE A CA 1
ATOM 678 C C . ILE A 1 94 ? -19.641 3.168 8.57 1 93.75 94 ILE A C 1
ATOM 680 O O . ILE A 1 94 ? -19.266 3.326 7.41 1 93.75 94 ILE A O 1
ATOM 684 N N . THR A 1 95 ? -20.969 3.033 8.852 1 91.19 95 THR A N 1
ATOM 685 C CA . THR A 1 95 ? -21.938 2.803 7.785 1 91.19 95 THR A CA 1
ATOM 686 C C . THR A 1 95 ? -23.078 3.805 7.871 1 91.19 95 THR A C 1
ATOM 688 O O . THR A 1 95 ? -23.891 3.904 6.949 1 91.19 95 THR A O 1
ATOM 691 N N . ASP A 1 96 ? -23.234 4.582 8.906 1 91.5 96 ASP A N 1
ATOM 692 C CA . ASP A 1 96 ? -24.391 5.438 9.148 1 91.5 96 ASP A CA 1
ATOM 693 C C . ASP A 1 96 ? -24.391 6.637 8.203 1 91.5 96 ASP A C 1
ATOM 695 O O . ASP A 1 96 ? -23.359 6.98 7.621 1 91.5 96 ASP A O 1
ATOM 699 N N . VAL A 1 97 ? -25.609 7.129 8.125 1 93.06 97 VAL A N 1
ATOM 700 C CA . VAL A 1 97 ? -25.719 8.398 7.422 1 93.06 97 VAL A CA 1
ATOM 701 C C . VAL A 1 97 ? -24.797 9.43 8.047 1 93.06 97 VAL A C 1
ATOM 703 O O . VAL A 1 97 ? -24.719 9.547 9.273 1 93.06 97 VAL A O 1
ATOM 706 N N . GLY A 1 98 ? -24.047 10.148 7.191 1 95.5 98 GLY A N 1
ATOM 707 C CA . GLY A 1 98 ? -23.094 11.133 7.688 1 95.5 98 GLY A CA 1
ATOM 708 C C . GLY A 1 98 ? -21.734 10.555 7.988 1 95.5 98 GLY A C 1
ATOM 709 O O . GLY A 1 98 ? -20.875 11.234 8.547 1 95.5 98 GLY A O 1
ATOM 710 N N . LYS A 1 99 ? -21.547 9.297 7.57 1 95.81 99 LYS A N 1
ATOM 711 C CA . LYS A 1 99 ? -20.312 8.57 7.879 1 95.81 99 LYS A CA 1
ATOM 712 C C . LYS A 1 99 ? -19.094 9.305 7.324 1 95.81 99 LYS A C 1
ATOM 714 O O . LYS A 1 99 ? -17.984 9.172 7.855 1 95.81 99 LYS A O 1
ATOM 719 N N . GLU A 1 100 ? -19.25 10.125 6.312 1 97.69 100 GLU A N 1
ATOM 720 C CA . GLU A 1 100 ? -18.141 10.852 5.699 1 97.69 100 GLU A CA 1
ATOM 721 C C . GLU A 1 100 ? -17.609 11.922 6.637 1 97.69 100 GLU A C 1
ATOM 723 O O . GLU A 1 100 ? -16.469 12.391 6.469 1 97.69 100 GLU A O 1
ATOM 728 N N . TYR A 1 101 ? -18.328 12.328 7.699 1 98.19 101 TYR A N 1
ATOM 729 C CA . TYR A 1 101 ? -18.031 13.523 8.477 1 98.19 101 TYR A CA 1
ATOM 730 C C . TYR A 1 101 ? -17.469 13.164 9.852 1 98.19 101 TYR A C 1
ATOM 732 O O . TYR A 1 101 ? -17.219 14.039 10.672 1 98.19 101 TYR A O 1
ATOM 740 N N . ARG A 1 102 ? -17.25 11.898 10.086 1 98 102 ARG A N 1
ATOM 741 C CA . ARG A 1 102 ? -16.906 11.422 11.414 1 98 102 ARG A CA 1
ATOM 742 C C . ARG A 1 102 ? -15.625 12.086 11.914 1 98 102 ARG A C 1
ATOM 744 O O . ARG A 1 102 ? -15.562 12.547 13.055 1 98 102 ARG A O 1
ATOM 751 N N . LEU A 1 103 ? -14.609 12.125 11.078 1 98.5 103 LEU A N 1
ATOM 752 C CA . LEU A 1 103 ? -13.344 12.719 11.492 1 98.5 103 LEU A CA 1
ATOM 753 C C . LEU A 1 103 ? -13.484 14.227 11.68 1 98.5 103 LEU A C 1
ATOM 755 O O . LEU A 1 103 ? -12.953 14.789 12.641 1 98.5 103 LEU A O 1
ATOM 759 N N . LYS A 1 104 ? -14.164 14.875 10.734 1 98.25 104 LYS A N 1
ATOM 760 C CA . LYS A 1 104 ? -14.406 16.312 10.828 1 98.25 104 LYS A CA 1
ATOM 761 C C . LYS A 1 104 ? -15.102 16.672 12.133 1 98.25 104 LYS A C 1
ATOM 763 O O . LYS A 1 104 ? -14.695 17.625 12.82 1 98.25 104 LYS A O 1
ATOM 768 N N . GLU A 1 105 ? -16.109 15.914 12.5 1 97.69 105 GLU A N 1
ATOM 769 C CA . GLU A 1 105 ? -16.859 16.125 13.734 1 97.69 105 GLU A CA 1
ATOM 770 C C . GLU A 1 105 ? -15.969 15.938 14.961 1 97.69 105 GLU A C 1
ATOM 772 O O . GLU A 1 105 ? -15.992 16.734 15.891 1 97.69 105 GLU A O 1
ATOM 777 N N . ALA A 1 106 ? -15.211 14.891 14.914 1 97.56 106 ALA A N 1
ATOM 778 C CA . ALA A 1 106 ? -14.32 14.609 16.031 1 97.56 106 ALA A CA 1
ATOM 779 C C . ALA A 1 106 ? -13.289 15.719 16.219 1 97.56 106 ALA A C 1
ATOM 781 O O . ALA A 1 106 ? -13.008 16.141 17.344 1 97.56 106 ALA A O 1
ATOM 782 N N . LEU A 1 107 ? -12.742 16.234 15.148 1 98 107 LEU A N 1
ATOM 783 C CA . LEU A 1 107 ? -11.68 17.219 15.188 1 98 107 LEU A CA 1
ATOM 784 C C . LEU A 1 107 ? -12.211 18.562 15.68 1 98 107 LEU A C 1
ATOM 786 O O . LEU A 1 107 ? -11.445 19.391 16.172 1 98 107 LEU A O 1
ATOM 790 N N . SER A 1 108 ? -13.477 18.797 15.539 1 97 108 SER A N 1
ATOM 791 C CA . SER A 1 108 ? -14.078 20.047 15.992 1 97 108 SER A CA 1
ATOM 792 C C . SER A 1 108 ? -13.875 20.25 17.5 1 97 108 SER A C 1
ATOM 794 O O . SER A 1 108 ? -13.797 21.375 17.969 1 97 108 SER A O 1
ATOM 796 N N . ASP A 1 109 ? -13.68 19.188 18.219 1 96 109 ASP A N 1
ATOM 797 C CA . ASP A 1 109 ? -13.555 19.219 19.672 1 96 109 ASP A CA 1
ATOM 798 C C . ASP A 1 109 ? -12.148 19.641 20.094 1 96 109 ASP A C 1
ATOM 800 O O . ASP A 1 109 ? -11.922 19.984 21.25 1 96 109 ASP A O 1
ATOM 804 N N . VAL A 1 110 ? -11.195 19.703 19.109 1 96.31 110 VAL A N 1
ATOM 805 C CA . VAL A 1 110 ? -9.82 20 19.5 1 96.31 110 VAL A CA 1
ATOM 806 C C . VAL A 1 110 ? -9.219 21.031 18.547 1 96.31 110 VAL A C 1
ATOM 808 O O . VAL A 1 110 ? -7.996 21.078 18.375 1 96.31 110 VAL A O 1
ATOM 811 N N . LEU A 1 111 ? -10.008 21.781 17.891 1 93.81 111 LEU A N 1
ATOM 812 C CA . LEU A 1 111 ? -9.586 22.75 16.875 1 93.81 111 LEU A CA 1
ATOM 813 C C . LEU A 1 111 ? -8.633 23.781 17.469 1 93.81 111 LEU A C 1
ATOM 815 O O . LEU A 1 111 ? -7.734 24.266 16.781 1 93.81 111 LEU A O 1
ATOM 819 N N . ASN A 1 112 ? -8.773 24.078 18.75 1 94.69 112 ASN A N 1
ATOM 820 C CA . ASN A 1 112 ? -7.996 25.141 19.391 1 94.69 112 ASN A CA 1
ATOM 821 C C . ASN A 1 112 ? -6.785 24.578 20.125 1 94.69 112 ASN A C 1
ATOM 823 O O . ASN A 1 112 ? -5.969 25.328 20.656 1 94.69 112 ASN A O 1
ATOM 827 N N . ASP A 1 113 ? -6.645 23.297 20.109 1 96.56 113 ASP A N 1
ATOM 828 C CA . ASP A 1 113 ? -5.613 22.656 20.922 1 96.56 113 ASP A CA 1
ATOM 829 C C . ASP A 1 113 ? -4.312 22.516 20.141 1 96.56 113 ASP A C 1
ATOM 831 O O . ASP A 1 113 ? -3.242 22.344 20.719 1 96.56 113 ASP A O 1
ATOM 835 N N . TYR A 1 114 ? -4.371 22.562 18.812 1 97.44 114 TYR A N 1
ATOM 836 C CA . TYR A 1 114 ? -3.211 22.344 17.953 1 97.44 114 TYR A CA 1
ATOM 837 C C . TYR A 1 114 ? -3.158 23.375 16.828 1 97.44 114 TYR A C 1
ATOM 839 O O . TYR A 1 114 ? -4.199 23.859 16.375 1 97.44 114 TYR A O 1
ATOM 847 N N . ASP A 1 115 ? -1.969 23.688 16.422 1 97.44 115 ASP A N 1
ATOM 848 C CA . ASP A 1 115 ? -1.804 24.531 15.258 1 97.44 115 ASP A CA 1
ATOM 849 C C . ASP A 1 115 ? -2.088 23.766 13.969 1 97.44 115 ASP A C 1
ATOM 851 O O . ASP A 1 115 ? -2.75 24.281 13.062 1 97.44 115 ASP A O 1
ATOM 855 N N . TYR A 1 116 ? -1.606 22.547 13.891 1 97.94 116 TYR A N 1
ATOM 856 C CA . TYR A 1 116 ? -1.757 21.734 12.695 1 97.94 116 TYR A CA 1
ATOM 857 C C . TYR A 1 116 ? -2.221 20.328 13.047 1 97.94 116 TYR A C 1
ATOM 859 O O . TYR A 1 116 ? -1.955 19.828 14.141 1 97.94 116 TYR A O 1
ATOM 867 N N . ALA A 1 117 ? -2.93 19.672 12.133 1 98.69 117 ALA A N 1
ATOM 868 C CA . ALA A 1 117 ? -3.141 18.219 12.117 1 98.69 117 ALA A CA 1
ATOM 869 C C . ALA A 1 117 ? -2.633 17.609 10.82 1 98.69 117 ALA A C 1
ATOM 871 O O . ALA A 1 117 ? -2.818 18.188 9.742 1 98.69 117 ALA A O 1
ATOM 872 N N . VAL A 1 118 ? -1.94 16.531 10.922 1 98.81 118 VAL A N 1
ATOM 873 C CA . VAL A 1 118 ? -1.437 15.805 9.766 1 98.81 118 VAL A CA 1
ATOM 874 C C . VAL A 1 118 ? -2.055 14.406 9.719 1 98.81 118 VAL A C 1
ATOM 876 O O . VAL A 1 118 ? -1.865 13.609 10.633 1 98.81 118 VAL A O 1
ATOM 879 N N . ILE A 1 119 ? -2.758 14.086 8.648 1 98.88 119 ILE A N 1
ATOM 880 C CA . ILE A 1 119 ? -3.482 12.828 8.516 1 98.88 119 ILE A CA 1
ATOM 881 C C . ILE A 1 119 ? -2.742 11.898 7.551 1 98.88 119 ILE A C 1
ATOM 883 O O . ILE A 1 119 ? -2.545 12.242 6.379 1 98.88 119 ILE A O 1
ATOM 887 N N . ASP A 1 120 ? -2.295 10.758 8.031 1 98.69 120 ASP A N 1
ATOM 888 C CA . ASP A 1 120 ? -1.763 9.688 7.195 1 98.69 120 ASP A CA 1
ATOM 889 C C . ASP A 1 120 ? -2.881 8.781 6.691 1 98.69 120 ASP A C 1
ATOM 891 O O . ASP A 1 120 ? -3.646 8.234 7.488 1 98.69 120 ASP A O 1
ATOM 895 N N . THR A 1 121 ? -2.961 8.578 5.398 1 98.38 121 THR A N 1
ATOM 896 C CA . THR A 1 121 ? -4.113 7.891 4.82 1 98.38 121 THR A CA 1
ATOM 897 C C . THR A 1 121 ? -3.689 6.582 4.16 1 98.38 121 THR A C 1
ATOM 899 O O . THR A 1 121 ? -2.521 6.406 3.812 1 98.38 121 THR A O 1
ATOM 902 N N . PRO A 1 122 ? -4.598 5.613 4 1 97.19 122 PRO A N 1
ATOM 903 C CA . PRO A 1 122 ? -4.309 4.359 3.307 1 97.19 122 PRO A CA 1
ATOM 904 C C . PRO A 1 122 ? -4.25 4.52 1.79 1 97.19 122 PRO A C 1
ATOM 906 O O . PRO A 1 122 ? -4.66 5.555 1.261 1 97.19 122 PRO A O 1
ATOM 909 N N . PRO A 1 123 ? -3.729 3.502 1.09 1 95.69 123 PRO A N 1
ATOM 910 C CA . PRO A 1 123 ? -3.715 3.518 -0.375 1 95.69 123 PRO A CA 1
ATOM 911 C C . PRO A 1 123 ? -5.012 2.988 -0.982 1 95.69 123 PRO A C 1
ATOM 913 O O . PRO A 1 123 ? -4.98 2.127 -1.865 1 95.69 123 PRO A O 1
ATOM 916 N N . ALA A 1 124 ? -6.066 3.414 -0.588 1 93.5 124 ALA A N 1
ATOM 917 C CA . ALA A 1 124 ? -7.398 3.039 -1.056 1 93.5 124 ALA A CA 1
ATOM 918 C C . ALA A 1 124 ? -8.375 4.199 -0.91 1 93.5 124 ALA A C 1
ATOM 920 O O . ALA A 1 124 ? -8.195 5.066 -0.051 1 93.5 124 ALA A O 1
ATOM 921 N N . LEU A 1 125 ? -9.406 4.195 -1.742 1 93.56 125 LEU A N 1
ATOM 922 C CA . LEU A 1 125 ? -10.359 5.297 -1.746 1 93.56 125 LEU A CA 1
ATOM 923 C C . LEU A 1 125 ? -11.672 4.887 -1.076 1 93.56 125 LEU A C 1
ATOM 925 O O . LEU A 1 125 ? -12.742 5.047 -1.653 1 93.56 125 LEU A O 1
ATOM 929 N N . GLY A 1 126 ? -11.562 4.418 0.124 1 93.69 126 GLY A N 1
ATOM 930 C CA . GLY A 1 126 ? -12.711 4 0.911 1 93.69 126 GLY A CA 1
ATOM 931 C C . GLY A 1 126 ? -13.125 5.023 1.95 1 93.69 126 GLY A C 1
ATOM 932 O O . GLY A 1 126 ? -12.836 6.215 1.805 1 93.69 126 GLY A O 1
ATOM 933 N N . VAL A 1 127 ? -13.758 4.605 2.984 1 96.12 127 VAL A N 1
ATOM 934 C CA . VAL A 1 127 ? -14.391 5.48 3.965 1 96.12 127 VAL A CA 1
ATOM 935 C C . VAL A 1 127 ? -13.328 6.266 4.723 1 96.12 127 VAL A C 1
ATOM 937 O O . VAL A 1 127 ? -13.539 7.43 5.082 1 96.12 127 VAL A O 1
ATOM 940 N N . LEU A 1 128 ? -12.211 5.684 4.949 1 97.62 128 LEU A N 1
ATOM 941 C CA . LEU A 1 128 ? -11.148 6.348 5.695 1 97.62 128 LEU A CA 1
ATOM 942 C C . LEU A 1 128 ? -10.602 7.543 4.926 1 97.62 128 LEU A C 1
ATOM 944 O O . LEU A 1 128 ? -10.438 8.633 5.488 1 97.62 128 LEU A O 1
ATOM 948 N N . THR A 1 129 ? -10.344 7.324 3.639 1 97.75 129 THR A N 1
ATOM 949 C CA . THR A 1 129 ? -9.852 8.391 2.779 1 97.75 129 THR A CA 1
ATOM 950 C C . THR A 1 129 ? -10.891 9.5 2.633 1 97.75 129 THR A C 1
ATOM 952 O O . THR A 1 129 ? -10.562 10.688 2.686 1 97.75 129 THR A O 1
ATOM 955 N N . ILE A 1 130 ? -12.117 9.117 2.533 1 97.88 130 ILE A N 1
ATOM 956 C CA . ILE A 1 130 ? -13.203 10.086 2.4 1 97.88 130 ILE A CA 1
ATOM 957 C C . ILE A 1 130 ? -13.297 10.93 3.67 1 97.88 130 ILE A C 1
ATOM 959 O O . ILE A 1 130 ? -13.492 12.148 3.602 1 97.88 130 ILE A O 1
ATOM 963 N N . ASN A 1 131 ? -13.172 10.328 4.785 1 98.62 131 ASN A N 1
ATOM 964 C CA . ASN A 1 131 ? -13.172 11.07 6.043 1 98.62 131 ASN A CA 1
ATOM 965 C C . ASN A 1 131 ? -12.016 12.062 6.102 1 98.62 131 ASN A C 1
ATOM 967 O O . ASN A 1 131 ? -12.188 13.203 6.547 1 98.62 131 ASN A O 1
ATOM 971 N N . ALA A 1 132 ? -10.875 11.633 5.668 1 98.75 132 ALA A N 1
ATOM 972 C CA . ALA A 1 132 ? -9.711 12.516 5.66 1 98.75 132 ALA A CA 1
ATOM 973 C C . ALA A 1 132 ? -9.945 13.719 4.758 1 98.75 132 ALA A C 1
ATOM 975 O O . ALA A 1 132 ? -9.734 14.859 5.172 1 98.75 132 ALA A O 1
ATOM 976 N N . LEU A 1 133 ? -10.422 13.461 3.551 1 98.75 133 LEU A N 1
ATOM 977 C CA . LEU A 1 133 ? -10.656 14.508 2.562 1 98.75 133 LEU A CA 1
ATOM 978 C C . LEU A 1 133 ? -11.75 15.461 3.031 1 98.75 133 LEU A C 1
ATOM 980 O O . LEU A 1 133 ? -11.703 16.656 2.738 1 98.75 133 LEU A O 1
ATOM 984 N N . THR A 1 134 ? -12.688 14.938 3.742 1 98.75 134 THR A N 1
ATOM 985 C CA . THR A 1 134 ? -13.797 15.742 4.238 1 98.75 134 THR A CA 1
ATOM 986 C C . THR A 1 134 ? -13.352 16.641 5.387 1 98.75 134 THR A C 1
ATOM 988 O O . THR A 1 134 ? -13.82 17.766 5.523 1 98.75 134 THR A O 1
ATOM 991 N N . ALA A 1 135 ? -12.43 16.172 6.129 1 98.69 135 ALA A N 1
ATOM 992 C CA . ALA A 1 135 ? -12.031 16.844 7.359 1 98.69 135 ALA A CA 1
ATOM 993 C C . ALA A 1 135 ? -10.914 17.859 7.094 1 98.69 135 ALA A C 1
ATOM 995 O O . ALA A 1 135 ? -10.789 18.859 7.805 1 98.69 135 ALA A O 1
ATOM 996 N N . CYS A 1 136 ? -10.102 17.625 6.105 1 98.5 136 CYS A N 1
ATOM 997 C CA . CYS A 1 136 ? -8.883 18.406 5.965 1 98.5 136 CYS A CA 1
ATOM 998 C C . CYS A 1 136 ? -9.148 19.688 5.176 1 98.5 136 CYS A C 1
ATOM 1000 O O . CYS A 1 136 ? -10.156 19.781 4.477 1 98.5 136 CYS A O 1
ATOM 1002 N N . SER A 1 137 ? -8.289 20.672 5.383 1 97.69 137 SER A N 1
ATOM 1003 C CA . SER A 1 137 ? -8.352 21.906 4.609 1 97.69 137 SER A CA 1
ATOM 1004 C C . SER A 1 137 ? -7.523 21.797 3.334 1 97.69 137 SER A C 1
ATOM 1006 O O . SER A 1 137 ? -7.809 22.484 2.344 1 97.69 137 SER A O 1
ATOM 1008 N N . SER A 1 138 ? -6.48 20.953 3.383 1 97.81 138 SER A N 1
ATOM 1009 C CA . SER A 1 138 ? -5.613 20.812 2.219 1 97.81 138 SER A CA 1
ATOM 1010 C C . SER A 1 138 ? -4.992 19.422 2.164 1 97.81 138 SER A C 1
ATOM 1012 O O . SER A 1 138 ? -4.996 18.688 3.16 1 97.81 138 SER A O 1
ATOM 1014 N N . ILE A 1 139 ? -4.539 19.109 0.953 1 98.25 139 ILE A N 1
ATOM 1015 C CA . ILE A 1 139 ? -3.9 17.797 0.827 1 98.25 139 ILE A CA 1
ATOM 1016 C C . ILE A 1 139 ? -2.531 17.953 0.166 1 98.25 139 ILE A C 1
ATOM 1018 O O . ILE A 1 139 ? -2.316 18.891 -0.617 1 98.25 139 ILE A O 1
ATOM 1022 N N . VAL A 1 140 ? -1.582 17.172 0.579 1 98.75 140 VAL A N 1
ATOM 1023 C CA . VAL A 1 140 ? -0.315 16.922 -0.099 1 98.75 140 VAL A CA 1
ATOM 1024 C C . VAL A 1 140 ? -0.326 15.516 -0.706 1 98.75 140 VAL A C 1
ATOM 1026 O O . VAL A 1 140 ? -0.708 14.547 -0.043 1 98.75 140 VAL A O 1
ATOM 1029 N N . ILE A 1 141 ? 0.1 15.422 -1.95 1 98.69 141 ILE A N 1
ATOM 1030 C CA . ILE A 1 141 ? 0.074 14.141 -2.654 1 98.69 141 ILE A CA 1
ATOM 1031 C C . ILE A 1 141 ? 1.502 13.68 -2.93 1 98.69 141 ILE A C 1
ATOM 1033 O O . ILE A 1 141 ? 2.098 14.047 -3.943 1 98.69 141 ILE A O 1
ATOM 1037 N N . PRO A 1 142 ? 2.029 12.852 -2.031 1 98.69 142 PRO A N 1
ATOM 1038 C CA . PRO A 1 142 ? 3.305 12.227 -2.387 1 98.69 142 PRO A CA 1
ATOM 1039 C C . PRO A 1 142 ? 3.178 11.266 -3.566 1 98.69 142 PRO A C 1
ATOM 1041 O O . PRO A 1 142 ? 2.197 10.523 -3.664 1 98.69 142 PRO A O 1
ATOM 1044 N N . ALA A 1 143 ? 4.152 11.289 -4.449 1 98.06 143 ALA A N 1
ATOM 1045 C CA . ALA A 1 143 ? 4.145 10.414 -5.625 1 98.06 143 ALA A CA 1
ATOM 1046 C C . ALA A 1 143 ? 5.562 10.133 -6.105 1 98.06 143 ALA A C 1
ATOM 1048 O O . ALA A 1 143 ? 6.457 10.969 -5.945 1 98.06 143 ALA A O 1
ATOM 1049 N N . GLN A 1 144 ? 5.754 8.961 -6.566 1 96.88 144 GLN A N 1
ATOM 1050 C CA . GLN A 1 144 ? 6.961 8.68 -7.332 1 96.88 144 GLN A CA 1
ATOM 1051 C C . GLN A 1 144 ? 6.754 8.984 -8.812 1 96.88 144 GLN A C 1
ATOM 1053 O O . GLN A 1 144 ? 5.617 9.07 -9.281 1 96.88 144 GLN A O 1
ATOM 1058 N N . ALA A 1 145 ? 7.883 9.188 -9.508 1 95.06 145 ALA A N 1
ATOM 1059 C CA . ALA A 1 145 ? 7.801 9.336 -10.961 1 95.06 145 ALA A CA 1
ATOM 1060 C C . ALA A 1 145 ? 7.66 7.984 -11.648 1 95.06 145 ALA A C 1
ATOM 1062 O O . ALA A 1 145 ? 8.57 7.543 -12.359 1 95.06 145 ALA A O 1
ATOM 1063 N N . ASP A 1 146 ? 6.547 7.387 -11.508 1 95.25 146 ASP A N 1
ATOM 1064 C CA . ASP A 1 146 ? 6.238 6.098 -12.125 1 95.25 146 ASP A CA 1
ATOM 1065 C C . ASP A 1 146 ? 4.766 6.02 -12.523 1 95.25 146 ASP A C 1
ATOM 1067 O O . ASP A 1 146 ? 3.977 6.898 -12.172 1 95.25 146 ASP A O 1
ATOM 1071 N N . ILE A 1 147 ? 4.383 5.031 -13.234 1 95.31 147 ILE A N 1
ATOM 1072 C CA . ILE A 1 147 ? 3.08 4.965 -13.883 1 95.31 147 ILE A CA 1
ATOM 1073 C C . ILE A 1 147 ? 2.002 4.672 -12.844 1 95.31 147 ILE A C 1
ATOM 1075 O O . ILE A 1 147 ? 0.87 5.145 -12.961 1 95.31 147 ILE A O 1
ATOM 1079 N N . TYR A 1 148 ? 2.322 3.875 -11.859 1 95.5 148 TYR A N 1
ATOM 1080 C CA . TYR A 1 148 ? 1.323 3.523 -10.852 1 95.5 148 TYR A CA 1
ATOM 1081 C C . TYR A 1 148 ? 0.954 4.734 -10.008 1 95.5 148 TYR A C 1
ATOM 1083 O O . TYR A 1 148 ? -0.211 4.91 -9.641 1 95.5 148 TYR A O 1
ATOM 1091 N N . SER A 1 149 ? 1.968 5.531 -9.664 1 96.06 149 SER A N 1
ATOM 1092 C CA . SER A 1 149 ? 1.686 6.781 -8.961 1 96.06 149 SER A CA 1
ATOM 1093 C C . SER A 1 149 ? 0.788 7.691 -9.797 1 96.06 149 SER A C 1
ATOM 1095 O O . SER A 1 149 ? -0.122 8.328 -9.258 1 96.06 149 SER A O 1
ATOM 1097 N N . LEU A 1 150 ? 1.085 7.781 -11.102 1 95.38 150 LEU A N 1
ATOM 1098 C CA . LEU A 1 150 ? 0.27 8.594 -12 1 95.38 150 LEU A CA 1
ATOM 1099 C C . LEU A 1 150 ? -1.177 8.109 -12.008 1 95.38 150 LEU A C 1
ATOM 1101 O O . LEU A 1 150 ? -2.107 8.914 -11.953 1 95.38 150 LEU A O 1
ATOM 1105 N N . GLN A 1 151 ? -1.352 6.828 -12.055 1 93.31 151 GLN A N 1
ATOM 1106 C CA . GLN A 1 151 ? -2.691 6.254 -12.008 1 93.31 151 GLN A CA 1
ATOM 1107 C C . GLN A 1 151 ? -3.385 6.586 -10.688 1 93.31 151 GLN A C 1
ATOM 1109 O O . GLN A 1 151 ? -4.574 6.906 -10.672 1 93.31 151 GLN A O 1
ATOM 1114 N N . GLY A 1 152 ? -2.637 6.441 -9.625 1 94.94 152 GLY A N 1
ATOM 1115 C CA . GLY A 1 152 ? -3.176 6.781 -8.312 1 94.94 152 GLY A CA 1
ATOM 1116 C C . GLY A 1 152 ? -3.66 8.219 -8.227 1 94.94 152 GLY A C 1
ATOM 1117 O O . GLY A 1 152 ? -4.723 8.484 -7.664 1 94.94 152 GLY A O 1
ATOM 1118 N N . ILE A 1 153 ? -2.912 9.141 -8.812 1 96.81 153 ILE A N 1
ATOM 1119 C CA . ILE A 1 153 ? -3.27 10.555 -8.812 1 96.81 153 ILE A CA 1
ATOM 1120 C C . ILE A 1 153 ? -4.547 10.766 -9.617 1 96.81 153 ILE A C 1
ATOM 1122 O O . ILE A 1 153 ? -5.422 11.531 -9.219 1 96.81 153 ILE A O 1
ATOM 1126 N N . HIS A 1 154 ? -4.699 10.07 -10.734 1 94.06 154 HIS A N 1
ATOM 1127 C CA . HIS A 1 154 ? -5.887 10.195 -11.57 1 94.06 154 HIS A CA 1
ATOM 1128 C C . HIS A 1 154 ? -7.137 9.742 -10.828 1 94.06 154 HIS A C 1
ATOM 1130 O O . HIS A 1 154 ? -8.172 10.414 -10.875 1 94.06 154 HIS A O 1
ATOM 1136 N N . GLN A 1 155 ? -7.027 8.633 -10.188 1 93.06 155 GLN A N 1
ATOM 1137 C CA . GLN A 1 155 ? -8.164 8.133 -9.43 1 93.06 155 GLN A CA 1
ATOM 1138 C C . GLN A 1 155 ? -8.508 9.062 -8.266 1 93.06 155 GLN A C 1
ATOM 1140 O O . GLN A 1 155 ? -9.68 9.289 -7.973 1 93.06 155 GLN A O 1
ATOM 1145 N N . LEU A 1 156 ? -7.473 9.539 -7.664 1 95.56 156 LEU A N 1
ATOM 1146 C CA . LEU A 1 156 ? -7.645 10.461 -6.547 1 95.56 156 LEU A CA 1
ATOM 1147 C C . LEU A 1 156 ? -8.352 11.734 -7.004 1 95.56 156 LEU A C 1
ATOM 1149 O O . LEU A 1 156 ? -9.172 12.289 -6.266 1 95.56 156 LEU A O 1
ATOM 1153 N N . HIS A 1 157 ? -8.016 12.211 -8.195 1 95.56 157 HIS A N 1
ATOM 1154 C CA . HIS A 1 157 ? -8.633 13.406 -8.75 1 95.56 157 HIS A CA 1
ATOM 1155 C C . HIS A 1 157 ? -10.148 13.289 -8.773 1 95.56 157 HIS A C 1
ATOM 1157 O O . HIS A 1 157 ? -10.852 14.219 -8.367 1 95.56 157 HIS A O 1
ATOM 1163 N N . GLN A 1 158 ? -10.648 12.188 -9.156 1 94.38 158 GLN A N 1
ATOM 1164 C CA . GLN A 1 158 ? -12.094 11.977 -9.219 1 94.38 158 GLN A CA 1
ATOM 1165 C C . GLN A 1 158 ? -12.711 12.016 -7.824 1 94.38 158 GLN A C 1
ATOM 1167 O O . GLN A 1 158 ? -13.781 12.609 -7.633 1 94.38 158 GLN A O 1
ATOM 1172 N N . THR A 1 159 ? -12.062 11.414 -6.945 1 95.62 159 THR A N 1
ATOM 1173 C CA . THR A 1 159 ? -12.555 11.383 -5.574 1 95.62 159 THR A CA 1
ATOM 1174 C C . THR A 1 159 ? -12.547 12.773 -4.961 1 95.62 159 THR A C 1
ATOM 1176 O O . THR A 1 159 ? -13.5 13.18 -4.293 1 95.62 159 THR A O 1
ATOM 1179 N N . ILE A 1 160 ? -11.461 13.523 -5.207 1 97.31 160 ILE A N 1
ATOM 1180 C CA . ILE A 1 160 ? -11.352 14.883 -4.711 1 97.31 160 ILE A CA 1
ATOM 1181 C C . ILE A 1 160 ? -12.5 15.734 -5.254 1 97.31 160 ILE A C 1
ATOM 1183 O O . ILE A 1 160 ? -13.133 16.484 -4.508 1 97.31 160 ILE A O 1
ATOM 1187 N N . SER A 1 161 ? -12.789 15.586 -6.535 1 96.94 161 SER A N 1
ATOM 1188 C CA . SER A 1 161 ? -13.859 16.344 -7.168 1 96.94 161 SER A CA 1
ATOM 1189 C C . SER A 1 161 ? -15.203 16.062 -6.504 1 96.94 161 SER A C 1
ATOM 1191 O O . SER A 1 161 ? -15.977 16.984 -6.234 1 96.94 161 SER A O 1
ATOM 1193 N N . THR A 1 162 ? -15.43 14.852 -6.223 1 97.12 162 THR A N 1
ATOM 1194 C CA . THR A 1 162 ? -16.672 14.438 -5.594 1 97.12 162 THR A CA 1
ATOM 1195 C C . THR A 1 162 ? -16.781 14.992 -4.176 1 97.12 162 THR A C 1
ATOM 1197 O O . THR A 1 162 ? -17.828 15.508 -3.777 1 97.12 162 THR A O 1
ATOM 1200 N N . VAL A 1 163 ? -15.711 14.898 -3.41 1 98 163 VAL A N 1
ATOM 1201 C CA . VAL A 1 163 ? -15.703 15.367 -2.029 1 98 163 VAL A CA 1
ATOM 1202 C C . VAL A 1 163 ? -15.875 16.891 -2.002 1 98 163 VAL A C 1
ATOM 1204 O O . VAL A 1 163 ? -16.594 17.422 -1.147 1 98 163 VAL A O 1
ATOM 1207 N N . LYS A 1 164 ? -15.25 17.625 -2.912 1 97.81 164 LYS A N 1
ATOM 1208 C CA . LYS A 1 164 ? -15.414 19.062 -3.002 1 97.81 164 LYS A CA 1
ATOM 1209 C C . LYS A 1 164 ? -16.875 19.438 -3.266 1 97.81 164 LYS A C 1
ATOM 1211 O O . LYS A 1 164 ? -17.375 20.406 -2.697 1 97.81 164 LYS A O 1
ATOM 1216 N N . GLN A 1 165 ? -17.5 18.672 -4.07 1 97.81 165 GLN A N 1
ATOM 1217 C CA . GLN A 1 165 ? -18.875 18.953 -4.477 1 97.81 165 GLN A CA 1
ATOM 1218 C C . GLN A 1 165 ? -19.844 18.719 -3.324 1 97.81 165 GLN A C 1
ATOM 1220 O O . GLN A 1 165 ? -20.781 19.516 -3.121 1 97.81 165 GLN A O 1
ATOM 1225 N N . TYR A 1 166 ? -19.578 17.719 -2.504 1 97.75 166 TYR A N 1
ATOM 1226 C CA . TYR A 1 166 ? -20.656 17.266 -1.633 1 97.75 166 TYR A CA 1
ATOM 1227 C C . TYR A 1 166 ? -20.281 17.453 -0.166 1 97.75 166 TYR A C 1
ATOM 1229 O O . TYR A 1 166 ? -21.156 17.562 0.695 1 97.75 166 TYR A O 1
ATOM 1237 N N . CYS A 1 167 ? -18.953 17.453 0.133 1 98.12 167 CYS A N 1
ATOM 1238 C CA . CYS A 1 167 ? -18.578 17.328 1.539 1 98.12 167 CYS A CA 1
ATOM 1239 C C . CYS A 1 167 ? -17.703 18.484 1.979 1 98.12 167 CYS A C 1
ATOM 1241 O O . CYS A 1 167 ? -17.797 18.938 3.119 1 98.12 167 CYS A O 1
ATOM 1243 N N . ASN A 1 168 ? -16.875 18.938 1.152 1 98.25 168 ASN A N 1
ATOM 1244 C CA . ASN A 1 168 ? -15.812 19.875 1.52 1 98.25 168 ASN A CA 1
ATOM 1245 C C . ASN A 1 168 ? -15.453 20.797 0.354 1 98.25 168 ASN A C 1
ATOM 1247 O O . ASN A 1 168 ? -14.391 20.641 -0.256 1 98.25 168 ASN A O 1
ATOM 1251 N N . SER A 1 169 ? -16.203 21.812 0.087 1 97.62 169 SER A N 1
ATOM 1252 C CA . SER A 1 169 ? -16.047 22.672 -1.074 1 97.62 169 SER A CA 1
ATOM 1253 C C . SER A 1 169 ? -14.766 23.484 -1 1 97.62 169 SER A C 1
ATOM 1255 O O . SER A 1 169 ? -14.234 23.922 -2.027 1 97.62 169 SER A O 1
ATOM 1257 N N . GLY A 1 170 ? -14.227 23.672 0.14 1 97.12 170 GLY A N 1
ATOM 1258 C CA . GLY A 1 170 ? -13.039 24.484 0.321 1 97.12 170 GLY A CA 1
ATOM 1259 C C . GLY A 1 170 ? -11.75 23.688 0.268 1 97.12 170 GLY A C 1
ATOM 1260 O O . GLY A 1 170 ? -10.664 24.234 0.46 1 97.12 170 GLY A O 1
ATOM 1261 N N . LEU A 1 171 ? -11.867 22.375 0.002 1 97.69 171 LEU A N 1
ATOM 1262 C CA . LEU A 1 171 ? -10.695 21.5 -0.029 1 97.69 171 LEU A CA 1
ATOM 1263 C C . LEU A 1 171 ? -9.68 22 -1.059 1 97.69 171 LEU A C 1
ATOM 1265 O O . LEU A 1 171 ? -10.039 22.266 -2.205 1 97.69 171 LEU A O 1
ATOM 1269 N N . LYS A 1 172 ? -8.438 22.125 -0.666 1 97.06 172 LYS A N 1
ATOM 1270 C CA . LYS A 1 172 ? -7.371 22.578 -1.552 1 97.06 172 LYS A CA 1
ATOM 1271 C C . LYS A 1 172 ? -6.301 21.516 -1.722 1 97.06 172 LYS A C 1
ATOM 1273 O O . LYS A 1 172 ? -5.938 20.828 -0.759 1 97.06 172 LYS A O 1
ATOM 1278 N N . VAL A 1 173 ? -5.906 21.375 -2.943 1 97.62 173 VAL A N 1
ATOM 1279 C CA . VAL A 1 173 ? -4.723 20.562 -3.189 1 97.62 173 VAL A CA 1
ATOM 1280 C C . VAL A 1 173 ? -3.471 21.422 -3.125 1 97.62 173 VAL A C 1
ATOM 1282 O O . VAL A 1 173 ? -3.188 22.188 -4.051 1 97.62 173 VAL A O 1
ATOM 1285 N N . LYS A 1 174 ? -2.744 21.297 -2.088 1 97.31 174 LYS A N 1
ATOM 1286 C CA . LYS A 1 174 ? -1.58 22.141 -1.867 1 97.31 174 LYS A CA 1
ATOM 1287 C C . LYS A 1 174 ? -0.484 21.844 -2.887 1 97.31 174 LYS A C 1
ATOM 1289 O O . LYS A 1 174 ? 0.262 22.75 -3.281 1 97.31 174 LYS A O 1
ATOM 1294 N N . GLY A 1 175 ? -0.317 20.516 -3.232 1 98 175 GLY A N 1
ATOM 1295 C CA . GLY A 1 175 ? 0.649 20.172 -4.262 1 98 175 GLY A CA 1
ATOM 1296 C C . GLY A 1 175 ? 0.983 18.688 -4.285 1 98 175 GLY A C 1
ATOM 1297 O O . GLY A 1 175 ? 0.547 17.938 -3.412 1 98 175 GLY A O 1
ATOM 1298 N N . ILE A 1 176 ? 1.68 18.328 -5.34 1 98.56 176 ILE A N 1
ATOM 1299 C CA . ILE A 1 176 ? 2.225 16.984 -5.48 1 98.56 176 ILE A CA 1
ATOM 1300 C C . ILE A 1 176 ? 3.711 16.984 -5.125 1 98.56 176 ILE A C 1
ATOM 1302 O O . ILE A 1 176 ? 4.465 17.828 -5.602 1 98.56 176 ILE A O 1
ATOM 1306 N N . LEU A 1 177 ? 4.098 16.125 -4.203 1 98.75 177 LEU A N 1
ATOM 1307 C CA . LEU A 1 177 ? 5.488 16 -3.777 1 98.75 177 LEU A CA 1
ATOM 1308 C C . LEU A 1 177 ? 6.137 14.766 -4.391 1 98.75 177 LEU A C 1
ATOM 1310 O O . LEU A 1 177 ? 5.734 13.633 -4.105 1 98.75 177 LEU A O 1
ATOM 1314 N N . LEU A 1 178 ? 7.18 14.961 -5.215 1 98.44 178 LEU A N 1
ATOM 1315 C CA . LEU A 1 178 ? 7.898 13.82 -5.781 1 98.44 178 LEU A CA 1
ATOM 1316 C C . LEU A 1 178 ? 8.844 13.211 -4.75 1 98.44 178 LEU A C 1
ATOM 1318 O O . LEU A 1 178 ? 9.734 13.891 -4.238 1 98.44 178 LEU A O 1
ATOM 1322 N N . THR A 1 179 ? 8.523 11.977 -4.453 1 98.31 179 THR A N 1
ATOM 1323 C CA . THR A 1 179 ? 9.328 11.25 -3.473 1 98.31 179 THR A CA 1
ATOM 1324 C C . THR A 1 179 ? 10.156 10.164 -4.148 1 98.31 179 THR A C 1
ATOM 1326 O O . THR A 1 179 ? 9.883 9.789 -5.289 1 98.31 179 THR A O 1
ATOM 1329 N N . ARG A 1 180 ? 11.219 9.68 -3.389 1 95.81 180 ARG A N 1
ATOM 1330 C CA . ARG A 1 180 ? 12.156 8.703 -3.928 1 95.81 180 ARG A CA 1
ATOM 1331 C C . ARG A 1 180 ? 12.586 9.078 -5.344 1 95.81 180 ARG A C 1
ATOM 1333 O O . ARG A 1 180 ? 12.594 8.227 -6.238 1 95.81 180 ARG A O 1
ATOM 1340 N N . TYR A 1 181 ? 12.844 10.281 -5.5 1 95.69 181 TYR A N 1
ATOM 1341 C CA . TYR A 1 181 ? 13.047 10.867 -6.82 1 95.69 181 TYR A CA 1
ATOM 1342 C C . TYR A 1 181 ? 14.516 10.812 -7.223 1 95.69 181 TYR A C 1
ATOM 1344 O O . TYR A 1 181 ? 15.398 11.18 -6.438 1 95.69 181 TYR A O 1
ATOM 1352 N N . ASN A 1 182 ? 14.719 10.273 -8.383 1 90.94 182 ASN A N 1
ATOM 1353 C CA . ASN A 1 182 ? 16.031 10.273 -9 1 90.94 182 ASN A CA 1
ATOM 1354 C C . ASN A 1 182 ? 16.078 11.164 -10.242 1 90.94 182 ASN A C 1
ATOM 1356 O O . ASN A 1 182 ? 15.625 10.766 -11.312 1 90.94 182 ASN A O 1
ATOM 1360 N N . THR A 1 183 ? 16.797 12.188 -10.188 1 86.62 183 THR A N 1
ATOM 1361 C CA . THR A 1 183 ? 16.812 13.203 -11.242 1 86.62 183 THR A CA 1
ATOM 1362 C C . THR A 1 183 ? 17.578 12.703 -12.461 1 86.62 183 THR A C 1
ATOM 1364 O O . THR A 1 183 ? 17.422 13.242 -13.562 1 86.62 183 THR A O 1
ATOM 1367 N N . ARG A 1 184 ? 18.406 11.727 -12.328 1 86.94 184 ARG A N 1
ATOM 1368 C CA . ARG A 1 184 ? 19.25 11.273 -13.422 1 86.94 184 ARG A CA 1
ATOM 1369 C C . ARG A 1 184 ? 18.531 10.258 -14.297 1 86.94 184 ARG A C 1
ATOM 1371 O O . ARG A 1 184 ? 19.031 9.875 -15.359 1 86.94 184 ARG A O 1
ATOM 1378 N N . SER A 1 185 ? 17.344 9.922 -13.875 1 88.62 185 SER A N 1
ATOM 1379 C CA . SER A 1 185 ? 16.594 8.906 -14.617 1 88.62 185 SER A CA 1
ATOM 1380 C C . SER A 1 185 ? 15.742 9.539 -15.711 1 88.62 185 SER A C 1
ATOM 1382 O O . SER A 1 185 ? 14.883 10.375 -15.43 1 88.62 185 SER A O 1
ATOM 1384 N N . ILE A 1 186 ? 15.891 9.109 -16.906 1 90.25 186 ILE A N 1
ATOM 1385 C CA . ILE A 1 186 ? 15.117 9.617 -18.031 1 90.25 186 ILE A CA 1
ATOM 1386 C C . ILE A 1 186 ? 13.633 9.328 -17.812 1 90.25 186 ILE A C 1
ATOM 1388 O O . ILE A 1 186 ? 12.789 10.203 -18.031 1 90.25 186 ILE A O 1
ATOM 1392 N N . LEU A 1 187 ? 13.398 8.195 -17.344 1 90.81 187 LEU A N 1
ATOM 1393 C CA . LEU A 1 187 ? 12.016 7.824 -17.078 1 90.81 187 LEU A CA 1
ATOM 1394 C C . LEU A 1 187 ? 11.391 8.766 -16.047 1 90.81 187 LEU A C 1
ATOM 1396 O O . LEU A 1 187 ? 10.258 9.219 -16.234 1 90.81 187 LEU A O 1
ATOM 1400 N N . SER A 1 188 ? 12.156 9 -15.023 1 92.06 188 SER A N 1
ATOM 1401 C CA . SER A 1 188 ? 11.664 9.883 -13.977 1 92.06 188 SER A CA 1
ATOM 1402 C C . SER A 1 188 ? 11.352 11.273 -14.531 1 92.06 188 SER A C 1
ATOM 1404 O O . SER A 1 188 ? 10.336 11.875 -14.18 1 92.06 188 SER A O 1
ATOM 1406 N N . ARG A 1 189 ? 12.133 11.758 -15.398 1 93 189 ARG A N 1
ATOM 1407 C CA . ARG A 1 189 ? 11.938 13.086 -15.977 1 93 189 ARG A CA 1
ATOM 1408 C C . ARG A 1 189 ? 10.695 13.125 -16.859 1 93 189 ARG A C 1
ATOM 1410 O O . ARG A 1 189 ? 9.891 14.055 -16.766 1 93 189 ARG A O 1
ATOM 1417 N N . ASP A 1 190 ? 10.562 12.133 -17.672 1 94.31 190 ASP A N 1
ATOM 1418 C CA . ASP A 1 190 ? 9.414 12.047 -18.562 1 94.31 190 ASP A CA 1
ATOM 1419 C C . ASP A 1 190 ? 8.109 11.984 -17.766 1 94.31 190 ASP A C 1
ATOM 1421 O O . ASP A 1 190 ? 7.148 12.695 -18.094 1 94.31 190 ASP A O 1
ATOM 1425 N N . LEU A 1 191 ? 8.133 11.188 -16.812 1 94 191 LEU A N 1
ATOM 1426 C CA . LEU A 1 191 ? 6.914 11.008 -16.016 1 94 191 LEU A CA 1
ATOM 1427 C C . LEU A 1 191 ? 6.641 12.234 -15.156 1 94 191 LEU A C 1
ATOM 1429 O O . LEU A 1 191 ? 5.484 12.547 -14.867 1 94 191 LEU A O 1
ATOM 1433 N N . THR A 1 192 ? 7.719 12.875 -14.773 1 95.25 192 THR A N 1
ATOM 1434 C CA . THR A 1 192 ? 7.547 14.117 -14.031 1 95.25 192 THR A CA 1
ATOM 1435 C C . THR A 1 192 ? 6.758 15.133 -14.852 1 95.25 192 THR A C 1
ATOM 1437 O O . THR A 1 192 ? 5.887 15.828 -14.32 1 95.25 192 THR A O 1
ATOM 1440 N N . GLU A 1 193 ? 6.977 15.234 -16.094 1 95.62 193 GLU A N 1
ATOM 1441 C CA . GLU A 1 193 ? 6.25 16.141 -16.984 1 95.62 193 GLU A CA 1
ATOM 1442 C C . GLU A 1 193 ? 4.77 15.789 -17.047 1 95.62 193 GLU A C 1
ATOM 1444 O O . GLU A 1 193 ? 3.91 16.672 -17.016 1 95.62 193 GLU A O 1
ATOM 1449 N N . ILE A 1 194 ? 4.523 14.547 -17.125 1 96.19 194 ILE A N 1
ATOM 1450 C CA . ILE A 1 194 ? 3.143 14.086 -17.188 1 96.19 194 ILE A CA 1
ATOM 1451 C C . ILE A 1 194 ? 2.441 14.367 -15.859 1 96.19 194 ILE A C 1
ATOM 1453 O O . ILE A 1 194 ? 1.281 14.781 -15.844 1 96.19 194 ILE A O 1
ATOM 1457 N N . ILE A 1 195 ? 3.164 14.148 -14.773 1 96.38 195 ILE A N 1
ATOM 1458 C CA . ILE A 1 195 ? 2.605 14.414 -13.453 1 96.38 195 ILE A CA 1
ATOM 1459 C C . ILE A 1 195 ? 2.32 15.914 -13.305 1 96.38 195 ILE A C 1
ATOM 1461 O O . ILE A 1 195 ? 1.31 16.297 -12.719 1 96.38 195 ILE A O 1
ATOM 1465 N N . GLU A 1 196 ? 3.174 16.688 -13.828 1 96.25 196 GLU A N 1
ATOM 1466 C CA . GLU A 1 196 ? 2.975 18.141 -13.797 1 96.25 196 GLU A CA 1
ATOM 1467 C C . GLU A 1 196 ? 1.714 18.547 -14.555 1 96.25 196 GLU A C 1
ATOM 1469 O O . GLU A 1 196 ? 0.964 19.406 -14.109 1 96.25 196 GLU A O 1
ATOM 1474 N N . GLN A 1 197 ? 1.466 17.953 -15.633 1 95.81 197 GLN A N 1
ATOM 1475 C CA . GLN A 1 197 ? 0.247 18.188 -16.391 1 95.81 197 GLN A CA 1
ATOM 1476 C C . GLN A 1 197 ? -0.99 17.766 -15.609 1 95.81 197 GLN A C 1
ATOM 1478 O O . GLN A 1 197 ? -2.014 18.453 -15.633 1 95.81 197 GLN A O 1
ATOM 1483 N N . THR A 1 198 ? -0.846 16.625 -15.008 1 94 198 THR A N 1
ATOM 1484 C CA . THR A 1 198 ? -1.944 16.141 -14.18 1 94 198 THR A CA 1
ATOM 1485 C C . THR A 1 198 ? -2.219 17.078 -13.023 1 94 198 THR A C 1
ATOM 1487 O O . THR A 1 198 ? -3.371 17.297 -12.641 1 94 198 THR A O 1
ATOM 1490 N N . ALA A 1 199 ? -1.134 17.625 -12.445 1 95.31 199 ALA A N 1
ATOM 1491 C CA . ALA A 1 199 ? -1.26 18.609 -11.367 1 95.31 199 ALA A CA 1
ATOM 1492 C C . ALA A 1 199 ? -2.105 19.797 -11.812 1 95.31 199 ALA A C 1
ATOM 1494 O O . ALA A 1 199 ? -2.918 20.312 -11.031 1 95.31 199 ALA A O 1
ATOM 1495 N N . GLN A 1 200 ? -1.978 20.203 -12.992 1 94 200 GLN A N 1
ATOM 1496 C CA . GLN A 1 200 ? -2.748 21.328 -13.516 1 94 200 GLN A CA 1
ATOM 1497 C C . GLN A 1 200 ? -4.238 21.016 -13.539 1 94 200 GLN A C 1
ATOM 1499 O O . GLN A 1 200 ? -5.066 21.875 -13.227 1 94 200 GLN A O 1
ATOM 1504 N N . LYS A 1 201 ? -4.531 19.828 -13.844 1 89.31 201 LYS A N 1
ATOM 1505 C CA . LYS A 1 201 ? -5.926 19.406 -13.852 1 89.31 201 LYS A CA 1
ATOM 1506 C C . LYS A 1 201 ? -6.516 19.406 -12.445 1 89.31 201 LYS A C 1
ATOM 1508 O O . LYS A 1 201 ? -7.73 19.547 -12.281 1 89.31 201 LYS A O 1
ATOM 1513 N N . LEU A 1 202 ? -5.652 19.234 -11.492 1 91.12 202 LEU A N 1
ATOM 1514 C CA . LEU A 1 202 ? -6.047 19.234 -10.086 1 91.12 202 LEU A CA 1
ATOM 1515 C C . LEU A 1 202 ? -5.98 20.641 -9.516 1 91.12 202 LEU A C 1
ATOM 1517 O O . LEU A 1 202 ? -6.098 20.844 -8.297 1 91.12 202 LEU A O 1
ATOM 1521 N N . ASP A 1 203 ? -5.805 21.609 -10.367 1 92.94 203 ASP A N 1
ATOM 1522 C CA . ASP A 1 203 ? -5.664 23.016 -9.969 1 92.94 203 ASP A CA 1
ATOM 1523 C C . ASP A 1 203 ? -4.574 23.172 -8.914 1 92.94 203 ASP A C 1
ATOM 1525 O O . ASP A 1 203 ? -4.805 23.781 -7.867 1 92.94 203 ASP A O 1
ATOM 1529 N N . THR A 1 204 ? -3.494 22.469 -9.125 1 96.25 204 THR A N 1
ATOM 1530 C CA . THR A 1 204 ? -2.344 22.562 -8.234 1 96.25 204 THR A CA 1
ATOM 1531 C C . THR A 1 204 ? -1.04 22.469 -9.023 1 96.25 204 THR A C 1
ATOM 1533 O O . THR A 1 204 ? -1.023 22.719 -10.234 1 96.25 204 THR A O 1
ATOM 1536 N N . LYS A 1 205 ? 0.141 22.312 -8.328 1 96.06 205 LYS A N 1
ATOM 1537 C CA . LYS A 1 205 ? 1.462 22.203 -8.938 1 96.06 205 LYS A CA 1
ATOM 1538 C C . LYS A 1 205 ? 2.334 21.203 -8.172 1 96.06 205 LYS A C 1
ATOM 1540 O O . LYS A 1 205 ? 1.98 20.781 -7.074 1 96.06 205 LYS A O 1
ATOM 1545 N N . LEU A 1 206 ? 3.357 20.922 -8.867 1 97.44 206 LEU A N 1
ATOM 1546 C CA . LEU A 1 206 ? 4.402 20.188 -8.156 1 97.44 206 LEU A CA 1
ATOM 1547 C C . LEU A 1 206 ? 5.129 21.078 -7.168 1 97.44 206 LEU A C 1
ATOM 1549 O O . LEU A 1 206 ? 5.363 22.266 -7.453 1 97.44 206 LEU A O 1
ATOM 1553 N N . PHE A 1 207 ? 5.352 20.531 -6.023 1 98.19 207 PHE A N 1
ATOM 1554 C CA . PHE A 1 207 ? 6.348 21.219 -5.207 1 98.19 207 PHE A CA 1
ATOM 1555 C C . PHE A 1 207 ? 7.684 21.297 -5.941 1 98.19 207 PHE A C 1
ATOM 1557 O O . PHE A 1 207 ? 8.031 20.406 -6.703 1 98.19 207 PHE A O 1
ATOM 1564 N N . THR A 1 208 ? 8.461 22.359 -5.672 1 96.69 208 THR A N 1
ATOM 1565 C CA . THR A 1 208 ? 9.812 22.453 -6.211 1 96.69 208 THR A CA 1
ATOM 1566 C C . THR A 1 208 ? 10.75 21.484 -5.516 1 96.69 208 THR A C 1
ATOM 1568 O O . THR A 1 208 ? 11.664 20.938 -6.145 1 96.69 208 THR A O 1
ATOM 1571 N N . SER A 1 209 ? 10.492 21.281 -4.254 1 97.56 209 SER A N 1
ATOM 1572 C CA . SER A 1 209 ? 11.266 20.312 -3.484 1 97.56 209 SER A CA 1
ATOM 1573 C C . SER A 1 209 ? 10.945 18.891 -3.908 1 97.56 209 SER A C 1
ATOM 1575 O O . SER A 1 209 ? 9.789 18.562 -4.191 1 97.56 209 SER A O 1
ATOM 1577 N N . THR A 1 210 ? 11.961 18.078 -4.047 1 97.88 210 THR A N 1
ATOM 1578 C CA . THR A 1 210 ? 11.844 16.641 -4.242 1 97.88 210 THR A CA 1
ATOM 1579 C C . THR A 1 210 ? 12.578 15.883 -3.137 1 97.88 210 THR A C 1
ATOM 1581 O O . THR A 1 210 ? 13.516 16.406 -2.535 1 97.88 210 THR A O 1
ATOM 1584 N N . ILE A 1 211 ? 12.07 14.758 -2.826 1 98.69 211 ILE A N 1
ATOM 1585 C CA . ILE A 1 211 ? 12.695 13.945 -1.79 1 98.69 211 ILE A CA 1
ATOM 1586 C C . ILE A 1 211 ? 13.477 12.797 -2.434 1 98.69 211 ILE A C 1
ATOM 1588 O O . ILE A 1 211 ? 12.906 11.977 -3.148 1 98.69 211 ILE A O 1
ATOM 1592 N N . ARG A 1 212 ? 14.727 12.719 -2.188 1 96.75 212 ARG A N 1
ATOM 1593 C CA . ARG A 1 212 ? 15.562 11.664 -2.742 1 96.75 212 ARG A CA 1
ATOM 1594 C C . ARG A 1 212 ? 15.344 10.344 -2.01 1 96.75 212 ARG A C 1
ATOM 1596 O O . ARG A 1 212 ? 14.844 10.328 -0.88 1 96.75 212 ARG A O 1
ATOM 1603 N N . GLU A 1 213 ? 15.633 9.266 -2.666 1 93.56 213 GLU A N 1
ATOM 1604 C CA . GLU A 1 213 ? 15.727 7.988 -1.966 1 93.56 213 GLU A CA 1
ATOM 1605 C C . GLU A 1 213 ? 16.922 7.965 -1.018 1 93.56 213 GLU A C 1
ATOM 1607 O O . GLU A 1 213 ? 18.016 8.414 -1.374 1 93.56 213 GLU A O 1
ATOM 1612 N N . ALA A 1 214 ? 16.719 7.504 0.196 1 94.75 214 ALA A N 1
ATOM 1613 C CA . ALA A 1 214 ? 17.812 7.512 1.158 1 94.75 214 ALA A CA 1
ATOM 1614 C C . ALA A 1 214 ? 17.656 6.379 2.172 1 94.75 214 ALA A C 1
ATOM 1616 O O . ALA A 1 214 ? 16.594 6.195 2.746 1 94.75 214 ALA A O 1
ATOM 1617 N N . ILE A 1 215 ? 18.703 5.656 2.422 1 93.56 215 ILE A N 1
ATOM 1618 C CA . ILE A 1 215 ? 18.719 4.562 3.387 1 93.56 215 ILE A CA 1
ATOM 1619 C C . ILE A 1 215 ? 18.453 5.105 4.789 1 93.56 215 ILE A C 1
ATOM 1621 O O . ILE A 1 215 ? 17.875 4.414 5.625 1 93.56 215 ILE A O 1
ATOM 1625 N N . ALA A 1 216 ? 18.828 6.363 5.004 1 96.69 216 ALA A N 1
ATOM 1626 C CA . ALA A 1 216 ? 18.672 7.004 6.309 1 96.69 216 ALA A CA 1
ATOM 1627 C C . ALA A 1 216 ? 17.203 7.012 6.738 1 96.69 216 ALA A C 1
ATOM 1629 O O . ALA A 1 216 ? 16.906 6.961 7.934 1 96.69 216 ALA A O 1
ATOM 1630 N N . ILE A 1 217 ? 16.281 7.055 5.777 1 97.19 217 ILE A N 1
ATOM 1631 C CA . ILE A 1 217 ? 14.859 7.02 6.102 1 97.19 217 ILE A CA 1
ATOM 1632 C C . ILE A 1 217 ? 14.508 5.684 6.754 1 97.19 217 ILE A C 1
ATOM 1634 O O . ILE A 1 217 ? 13.883 5.652 7.812 1 97.19 217 ILE A O 1
ATOM 1638 N N . LYS A 1 218 ? 14.93 4.594 6.145 1 96 218 LYS A N 1
ATOM 1639 C CA . LYS A 1 218 ? 14.672 3.264 6.688 1 96 218 LYS A CA 1
ATOM 1640 C C . LYS A 1 218 ? 15.328 3.092 8.055 1 96 218 LYS A C 1
ATOM 1642 O O . LYS A 1 218 ? 14.75 2.477 8.953 1 96 218 LYS A O 1
ATOM 1647 N N . GLU A 1 219 ? 16.5 3.627 8.156 1 96.69 219 GLU A N 1
ATOM 1648 C CA . GLU A 1 219 ? 17.203 3.553 9.43 1 96.69 219 GLU A CA 1
ATOM 1649 C C . GLU A 1 219 ? 16.453 4.305 10.523 1 96.69 219 GLU A C 1
ATOM 1651 O O . GLU A 1 219 ? 16.328 3.824 11.656 1 96.69 219 GLU A O 1
ATOM 1656 N N . SER A 1 220 ? 16.016 5.488 10.164 1 97.75 220 SER A N 1
ATOM 1657 C CA . SER A 1 220 ? 15.266 6.285 11.141 1 97.75 220 SER A CA 1
ATOM 1658 C C . SER A 1 220 ? 14.016 5.547 11.609 1 97.75 220 SER A C 1
ATOM 1660 O O . SER A 1 220 ? 13.625 5.668 12.773 1 97.75 220 SER A O 1
ATOM 1662 N N . GLN A 1 221 ? 13.391 4.797 10.75 1 96.56 221 GLN A N 1
ATOM 1663 C CA . GLN A 1 221 ? 12.188 4.035 11.07 1 96.56 221 GLN A CA 1
ATOM 1664 C C . GLN A 1 221 ? 12.5 2.891 12.031 1 96.56 221 GLN A C 1
ATOM 1666 O O . GLN A 1 221 ? 11.719 2.602 12.938 1 96.56 221 GLN A O 1
ATOM 1671 N N . VAL A 1 222 ? 13.656 2.252 11.844 1 95.81 222 VAL A N 1
ATOM 1672 C CA . VAL A 1 222 ? 14.117 1.202 12.75 1 95.81 222 VAL A CA 1
ATOM 1673 C C . VAL A 1 222 ? 14.258 1.763 14.164 1 95.81 222 VAL A C 1
ATOM 1675 O O . VAL A 1 222 ? 13.922 1.091 15.141 1 95.81 222 VAL A O 1
ATOM 1678 N N . HIS A 1 223 ? 14.656 2.992 14.227 1 96.44 223 HIS A N 1
ATOM 1679 C CA . HIS A 1 223 ? 14.93 3.621 15.516 1 96.44 223 HIS A CA 1
ATOM 1680 C C . HIS A 1 223 ? 13.719 4.391 16.016 1 96.44 223 HIS A C 1
ATOM 1682 O O . HIS A 1 223 ? 13.789 5.062 17.047 1 96.44 223 HIS A O 1
ATOM 1688 N N . GLN A 1 224 ? 12.664 4.363 15.312 1 96.69 224 GLN A N 1
ATOM 1689 C CA . GLN A 1 224 ? 11.445 5.09 15.648 1 96.69 224 GLN A CA 1
ATOM 1690 C C . GLN A 1 224 ? 11.734 6.57 15.867 1 96.69 224 GLN A C 1
ATOM 1692 O O . GLN A 1 224 ? 11.328 7.141 16.891 1 96.69 224 GLN A O 1
ATOM 1697 N N . GLN A 1 225 ? 12.445 7.148 14.906 1 97.62 225 GLN A N 1
ATOM 1698 C CA . GLN A 1 225 ? 12.781 8.57 14.93 1 97.62 225 GLN A CA 1
ATOM 1699 C C . GLN A 1 225 ? 12.422 9.242 13.609 1 97.62 225 GLN A C 1
ATOM 1701 O O . GLN A 1 225 ? 12.398 8.586 12.562 1 97.62 225 GLN A O 1
ATOM 1706 N N . ASP A 1 226 ? 12.07 10.531 13.664 1 97.69 226 ASP A N 1
ATOM 1707 C CA . ASP A 1 226 ? 11.953 11.289 12.422 1 97.69 226 ASP A CA 1
ATOM 1708 C C . ASP A 1 226 ? 13.328 11.555 11.812 1 97.69 226 ASP A C 1
ATOM 1710 O O . ASP A 1 226 ? 14.352 11.375 12.477 1 97.69 226 ASP A O 1
ATOM 1714 N N . ILE A 1 227 ? 13.352 12 10.609 1 98.25 227 ILE A N 1
ATOM 1715 C CA . ILE A 1 227 ? 14.594 12.102 9.836 1 98.25 227 ILE A CA 1
ATOM 1716 C C . ILE A 1 227 ? 15.461 13.227 10.398 1 98.25 227 ILE A C 1
ATOM 1718 O O . ILE A 1 227 ? 16.688 13.164 10.32 1 98.25 227 ILE A O 1
ATOM 1722 N N . TYR A 1 228 ? 14.828 14.281 11.047 1 98.44 228 TYR A N 1
ATOM 1723 C CA . TYR A 1 228 ? 15.57 15.414 11.586 1 98.44 228 TYR A CA 1
ATOM 1724 C C . TYR A 1 228 ? 16.328 15.016 12.844 1 98.44 228 TYR A C 1
ATOM 1726 O O . TYR A 1 228 ? 17.406 15.555 13.125 1 98.44 228 TYR A O 1
ATOM 1734 N N . THR A 1 229 ? 15.773 14.18 13.609 1 97.75 229 THR A N 1
ATOM 1735 C CA . THR A 1 229 ? 16.391 13.688 14.828 1 97.75 229 THR A CA 1
ATOM 1736 C C . THR A 1 229 ? 17.453 12.641 14.516 1 97.75 229 THR A C 1
ATOM 1738 O O . THR A 1 229 ? 18.562 12.695 15.039 1 97.75 229 THR A O 1
ATOM 1741 N N . TYR A 1 230 ? 17.172 11.695 13.648 1 98 230 TYR A N 1
ATOM 1742 C CA . TYR A 1 230 ? 18.047 10.562 13.375 1 98 230 TYR A CA 1
ATOM 1743 C C . TYR A 1 230 ? 19.281 10.992 12.578 1 98 230 TYR A C 1
ATOM 1745 O O . TYR A 1 230 ? 20.391 10.562 12.867 1 98 230 TYR A O 1
ATOM 1753 N N . ALA A 1 231 ? 19.047 11.805 11.539 1 98.19 231 ALA A N 1
ATOM 1754 C CA . ALA A 1 231 ? 20.125 12.188 10.633 1 98.19 231 ALA A CA 1
ATOM 1755 C C . ALA A 1 231 ? 20 13.656 10.234 1 98.19 231 ALA A C 1
ATOM 1757 O O . ALA A 1 231 ? 19.812 13.969 9.055 1 98.19 231 ALA A O 1
ATOM 1758 N N . PRO A 1 232 ? 20.188 14.555 11.141 1 97.94 232 PRO A N 1
ATOM 1759 C CA . PRO A 1 232 ? 19.938 15.977 10.922 1 97.94 232 PRO A CA 1
ATOM 1760 C C . PRO A 1 232 ? 20.797 16.562 9.805 1 97.94 232 PRO A C 1
ATOM 1762 O O . PRO A 1 232 ? 20.391 17.531 9.156 1 97.94 232 PRO A O 1
ATOM 1765 N N . LYS A 1 233 ? 21.938 15.938 9.492 1 97.81 233 LYS A N 1
ATOM 1766 C CA . LYS A 1 233 ? 22.844 16.516 8.508 1 97.81 233 LYS A CA 1
ATOM 1767 C C . LYS A 1 233 ? 22.75 15.766 7.176 1 97.81 233 LYS A C 1
ATOM 1769 O O . LYS A 1 233 ? 23.516 16.047 6.25 1 97.81 233 LYS A O 1
ATOM 1774 N N . SER A 1 234 ? 21.797 14.875 7.105 1 98.06 234 SER A N 1
ATOM 1775 C CA . SER A 1 234 ? 21.656 14.102 5.875 1 98.06 234 SER A CA 1
ATOM 1776 C C . SER A 1 234 ? 21.016 14.93 4.77 1 98.06 234 SER A C 1
ATOM 1778 O O . SER A 1 234 ? 20.25 15.859 5.051 1 98.06 234 SER A O 1
ATOM 1780 N N . ASN A 1 235 ? 21.359 14.57 3.521 1 98 235 ASN A N 1
ATOM 1781 C CA . ASN A 1 235 ? 20.766 15.25 2.377 1 98 235 ASN A CA 1
ATOM 1782 C C . ASN A 1 235 ? 19.25 15.094 2.352 1 98 235 ASN A C 1
ATOM 1784 O O . ASN A 1 235 ? 18.531 16.016 1.955 1 98 235 ASN A O 1
ATOM 1788 N N . VAL A 1 236 ? 18.766 13.992 2.779 1 98.31 236 VAL A N 1
ATOM 1789 C CA . VAL A 1 236 ? 17.328 13.742 2.74 1 98.31 236 VAL A CA 1
ATOM 1790 C C . VAL A 1 236 ? 16.625 14.57 3.814 1 98.31 236 VAL A C 1
ATOM 1792 O O . VAL A 1 236 ? 15.5 15.031 3.619 1 98.31 236 VAL A O 1
ATOM 1795 N N . ALA A 1 237 ? 17.281 14.766 4.953 1 98.69 237 ALA A N 1
ATOM 1796 C CA . ALA A 1 237 ? 16.734 15.68 5.953 1 98.69 237 ALA A CA 1
ATOM 1797 C C . ALA A 1 237 ? 16.594 17.078 5.387 1 98.69 237 ALA A C 1
ATOM 1799 O O . ALA A 1 237 ? 15.578 17.75 5.629 1 98.69 237 ALA A O 1
ATOM 1800 N N . LEU A 1 238 ? 17.578 17.453 4.633 1 98.62 238 LEU A N 1
ATOM 1801 C CA . LEU A 1 238 ? 17.547 18.75 3.982 1 98.62 238 LEU A CA 1
ATOM 1802 C C . LEU A 1 238 ? 16.422 18.812 2.949 1 98.62 238 LEU A C 1
ATOM 1804 O O . LEU A 1 238 ? 15.75 19.844 2.812 1 98.62 238 LEU A O 1
ATOM 1808 N N . ASP A 1 239 ? 16.234 17.781 2.164 1 98.69 239 ASP A N 1
ATOM 1809 C CA . ASP A 1 239 ? 15.133 17.703 1.221 1 98.69 239 ASP A CA 1
ATOM 1810 C C . ASP A 1 239 ? 13.797 18 1.917 1 98.69 239 ASP A C 1
ATOM 1812 O O . ASP A 1 239 ? 13.008 18.812 1.445 1 98.69 239 ASP A O 1
ATOM 1816 N N . TYR A 1 240 ? 13.555 17.375 3.062 1 98.75 240 TYR A N 1
ATOM 1817 C CA . TYR A 1 240 ? 12.289 17.531 3.77 1 98.75 240 TYR A CA 1
ATOM 1818 C C . TYR A 1 240 ? 12.188 18.906 4.41 1 98.75 240 TYR A C 1
ATOM 1820 O O . TYR A 1 240 ? 11.102 19.484 4.492 1 98.75 240 TYR A O 1
ATOM 1828 N N . GLU A 1 241 ? 13.328 19.422 4.879 1 98.69 241 GLU A N 1
ATOM 1829 C CA . GLU A 1 241 ? 13.312 20.797 5.395 1 98.69 241 GLU A CA 1
ATOM 1830 C C . GLU A 1 241 ? 12.875 21.781 4.324 1 98.69 241 GLU A C 1
ATOM 1832 O O . GLU A 1 241 ? 12.055 22.672 4.586 1 98.69 241 GLU A O 1
ATOM 1837 N N . ASN A 1 242 ? 13.43 21.625 3.176 1 98.62 242 ASN A N 1
ATOM 1838 C CA . ASN A 1 242 ? 13.039 22.469 2.055 1 98.62 242 ASN A CA 1
ATOM 1839 C C . ASN A 1 242 ? 11.562 22.312 1.715 1 98.62 242 ASN A C 1
ATOM 1841 O O . ASN A 1 242 ? 10.883 23.297 1.41 1 98.62 242 ASN A O 1
ATOM 1845 N N . PHE A 1 243 ? 11.078 21.172 1.782 1 98.81 243 PHE A N 1
ATOM 1846 C CA . PHE A 1 243 ? 9.672 20.906 1.532 1 98.81 243 PHE A CA 1
ATOM 1847 C C . PHE A 1 243 ? 8.789 21.609 2.553 1 98.81 243 PHE A C 1
ATOM 1849 O O . PHE A 1 243 ? 7.809 22.266 2.189 1 98.81 243 PHE A O 1
ATOM 1856 N N . VAL A 1 244 ? 9.156 21.484 3.861 1 98.69 244 VAL A N 1
ATOM 1857 C CA . VAL A 1 244 ? 8.375 22.109 4.926 1 98.69 244 VAL A CA 1
ATOM 1858 C C . VAL A 1 244 ? 8.352 23.625 4.73 1 98.69 244 VAL A C 1
ATOM 1860 O O . VAL A 1 244 ? 7.305 24.266 4.883 1 98.69 244 VAL A O 1
ATOM 1863 N N . GLU A 1 245 ? 9.484 24.156 4.371 1 98.31 245 GLU A N 1
ATOM 1864 C CA . GLU A 1 245 ? 9.555 25.594 4.105 1 98.31 245 GLU A CA 1
ATOM 1865 C C . GLU A 1 245 ? 8.656 25.984 2.939 1 98.31 245 GLU A C 1
ATOM 1867 O O . GLU A 1 245 ? 7.922 26.984 3.023 1 98.31 245 GLU A O 1
ATOM 1872 N N . GLU A 1 246 ? 8.781 25.281 1.889 1 98.31 246 GLU A N 1
ATOM 1873 C CA . GLU A 1 246 ? 7.953 25.547 0.717 1 98.31 246 GLU A CA 1
ATOM 1874 C C . GLU A 1 246 ? 6.469 25.391 1.046 1 98.31 246 GLU A C 1
ATOM 1876 O O . GLU A 1 246 ? 5.641 26.188 0.585 1 98.31 246 GLU A O 1
ATOM 1881 N N . PHE A 1 247 ? 6.121 24.422 1.798 1 97.81 247 PHE A N 1
ATOM 1882 C CA . PHE A 1 247 ? 4.762 24.156 2.248 1 97.81 247 PHE A CA 1
ATOM 1883 C C . PHE A 1 247 ? 4.191 25.344 3.008 1 97.81 247 PHE A C 1
ATOM 1885 O O . PHE A 1 247 ? 3.057 25.75 2.768 1 97.81 247 PHE A O 1
ATOM 1892 N N . LEU A 1 248 ? 4.996 25.875 3.928 1 96.88 248 LEU A N 1
ATOM 1893 C CA . LEU A 1 248 ? 4.562 27 4.77 1 96.88 248 LEU A CA 1
ATOM 1894 C C . LEU A 1 248 ? 4.418 28.266 3.951 1 96.88 248 LEU A C 1
ATOM 1896 O O . LEU A 1 248 ? 3.633 29.156 4.305 1 96.88 248 LEU A O 1
ATOM 1900 N N . ARG A 1 249 ? 5.109 28.281 2.811 1 94.75 249 ARG A N 1
ATOM 1901 C CA . ARG A 1 249 ? 5.059 29.469 1.97 1 94.75 249 ARG A CA 1
ATOM 1902 C C . ARG A 1 249 ? 3.844 29.453 1.05 1 94.75 249 ARG A C 1
ATOM 1904 O O . ARG A 1 249 ? 3.377 30.484 0.595 1 94.75 249 ARG A O 1
ATOM 1911 N N . ARG A 1 250 ? 3.402 28.234 0.663 1 86.31 250 ARG A N 1
ATOM 1912 C CA . ARG A 1 250 ? 2.275 28.094 -0.252 1 86.31 250 ARG A CA 1
ATOM 1913 C C . ARG A 1 250 ? 0.962 28.453 0.437 1 86.31 250 ARG A C 1
ATOM 1915 O O . ARG A 1 250 ? -0.083 28.531 -0.212 1 86.31 250 ARG A O 1
ATOM 1922 N N . ASN A 1 251 ? 0.898 29.188 1.569 1 64.44 251 ASN A N 1
ATOM 1923 C CA . ASN A 1 251 ? -0.337 29.641 2.207 1 64.44 251 ASN A CA 1
ATOM 1924 C C . ASN A 1 251 ? -0.892 30.891 1.543 1 64.44 251 ASN A C 1
ATOM 1926 O O . ASN A 1 251 ? -0.129 31.75 1.087 1 64.44 251 ASN A O 1
ATOM 1930 N N . MET B 1 1 ? -6.469 -27.453 -10.922 1 90 1 MET B N 1
ATOM 1931 C CA . MET B 1 1 ? -5.406 -26.484 -10.711 1 90 1 MET B CA 1
ATOM 1932 C C . MET B 1 1 ? -4.297 -27.047 -9.836 1 90 1 MET B C 1
ATOM 1934 O O . MET B 1 1 ? -4.57 -27.703 -8.82 1 90 1 MET B O 1
ATOM 1938 N N . LYS B 1 2 ? -3.066 -27.047 -10.391 1 89.81 2 LYS B N 1
ATOM 1939 C CA . LYS B 1 2 ? -1.916 -27.562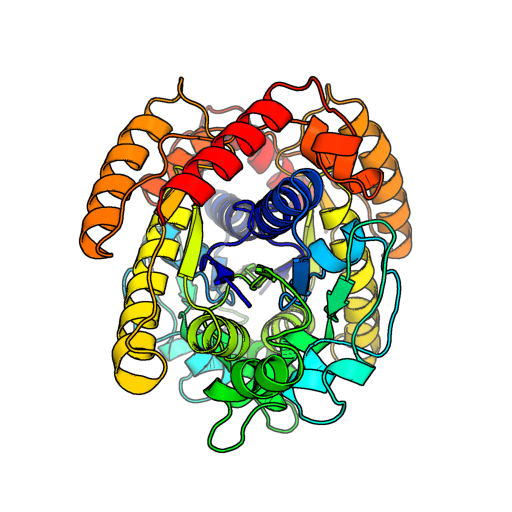 -9.648 1 89.81 2 LYS B CA 1
ATOM 1940 C C . LYS B 1 2 ? -1.701 -26.766 -8.367 1 89.81 2 LYS B C 1
ATOM 1942 O O . LYS B 1 2 ? -1.417 -27.328 -7.312 1 89.81 2 LYS B O 1
ATOM 1947 N N . GLU B 1 3 ? -1.878 -25.516 -8.422 1 96.81 3 GLU B N 1
ATOM 1948 C CA . GLU B 1 3 ? -1.607 -24.672 -7.262 1 96.81 3 GLU B CA 1
ATOM 1949 C C . GLU B 1 3 ? -2.273 -23.312 -7.41 1 96.81 3 GLU B C 1
ATOM 1951 O O . GLU B 1 3 ? -2.311 -22.75 -8.508 1 96.81 3 GLU B O 1
ATOM 1956 N N . ILE B 1 4 ? -2.869 -22.797 -6.367 1 98.44 4 ILE B N 1
ATOM 1957 C CA . ILE B 1 4 ? -3.34 -21.422 -6.227 1 98.44 4 ILE B CA 1
ATOM 1958 C C . ILE B 1 4 ? -2.432 -20.672 -5.262 1 98.44 4 ILE B C 1
ATOM 1960 O O . ILE B 1 4 ? -2.324 -21.031 -4.086 1 98.44 4 ILE B O 1
ATOM 1964 N N . ILE B 1 5 ? -1.784 -19.609 -5.789 1 98.69 5 ILE B N 1
ATOM 1965 C CA . ILE B 1 5 ? -0.751 -18.922 -5.023 1 98.69 5 ILE B CA 1
ATOM 1966 C C . ILE B 1 5 ? -1.199 -17.5 -4.719 1 98.69 5 ILE B C 1
ATOM 1968 O O . ILE B 1 5 ? -1.589 -16.766 -5.625 1 98.69 5 ILE B O 1
ATOM 1972 N N . ALA B 1 6 ? -1.188 -17.109 -3.494 1 98.81 6 ALA B N 1
ATOM 1973 C CA . ALA B 1 6 ? -1.434 -15.719 -3.131 1 98.81 6 ALA B CA 1
ATOM 1974 C C . ALA B 1 6 ? -0.125 -14.992 -2.846 1 98.81 6 ALA B C 1
ATOM 1976 O O . ALA B 1 6 ? 0.734 -15.5 -2.123 1 98.81 6 ALA B O 1
ATOM 1977 N N . ILE B 1 7 ? 0.083 -13.875 -3.506 1 98.88 7 ILE B N 1
ATOM 1978 C CA . ILE B 1 7 ? 1.174 -12.953 -3.193 1 98.88 7 ILE B CA 1
ATOM 1979 C C . ILE B 1 7 ? 0.706 -11.93 -2.166 1 98.88 7 ILE B C 1
ATOM 1981 O O . ILE B 1 7 ? -0.118 -11.062 -2.473 1 98.88 7 ILE B O 1
ATOM 1985 N N . ILE B 1 8 ? 1.307 -12.047 -0.951 1 98.25 8 ILE B N 1
ATOM 1986 C CA . ILE B 1 8 ? 0.605 -11.359 0.132 1 98.25 8 ILE B CA 1
ATOM 1987 C C . ILE B 1 8 ? 1.617 -10.766 1.106 1 98.25 8 ILE B C 1
ATOM 1989 O O . ILE B 1 8 ? 2.666 -11.359 1.365 1 98.25 8 ILE B O 1
ATOM 1993 N N . ASN B 1 9 ? 1.381 -9.648 1.573 1 96.5 9 ASN B N 1
ATOM 1994 C CA . ASN B 1 9 ? 2.002 -8.953 2.697 1 96.5 9 ASN B CA 1
ATOM 1995 C C . ASN B 1 9 ? 1.151 -7.777 3.168 1 96.5 9 ASN B C 1
ATOM 1997 O O . ASN B 1 9 ? 0.448 -7.156 2.371 1 96.5 9 ASN B O 1
ATOM 2001 N N . GLN B 1 10 ? 1.12 -7.582 4.461 1 94.56 10 GLN B N 1
ATOM 2002 C CA . GLN B 1 10 ? 0.378 -6.434 4.973 1 94.56 10 GLN B CA 1
ATOM 2003 C C . GLN B 1 10 ? 1.212 -5.16 4.891 1 94.56 10 GLN B C 1
ATOM 2005 O O . GLN B 1 10 ? 1.308 -4.41 5.863 1 94.56 10 GLN B O 1
ATOM 2010 N N . LYS B 1 11 ? 1.99 -5.02 3.912 1 95.06 11 LYS B N 1
ATOM 2011 C CA . LYS B 1 11 ? 2.795 -3.832 3.639 1 95.06 11 LYS B CA 1
ATOM 2012 C C . LYS B 1 11 ? 2.711 -3.438 2.168 1 95.06 11 LYS B C 1
ATOM 2014 O O . LYS B 1 11 ? 2.848 -4.285 1.283 1 95.06 11 LYS B O 1
ATOM 2019 N N . GLY B 1 12 ? 2.387 -2.139 1.982 1 93.31 12 GLY B N 1
ATOM 2020 C CA . GLY B 1 12 ? 2.336 -1.613 0.628 1 93.31 12 GLY B CA 1
ATOM 2021 C C . GLY B 1 12 ? 3.709 -1.333 0.046 1 93.31 12 GLY B C 1
ATOM 2022 O O . GLY B 1 12 ? 4.652 -1.032 0.781 1 93.31 12 GLY B O 1
ATOM 2023 N N . GLY B 1 13 ? 3.844 -1.463 -1.268 1 93.75 13 GLY B N 1
ATOM 2024 C CA . GLY B 1 13 ? 5.047 -1.028 -1.962 1 93.75 13 GLY B CA 1
ATOM 2025 C C . GLY B 1 13 ? 6.168 -2.047 -1.905 1 93.75 13 GLY B C 1
ATOM 2026 O O . GLY B 1 13 ? 7.305 -1.746 -2.273 1 93.75 13 GLY B O 1
ATOM 2027 N N . VAL B 1 14 ? 5.867 -3.264 -1.551 1 96.38 14 VAL B N 1
ATOM 2028 C CA . VAL B 1 14 ? 6.934 -4.238 -1.343 1 96.38 14 VAL B CA 1
ATOM 2029 C C . VAL B 1 14 ? 7.078 -5.117 -2.584 1 96.38 14 VAL B C 1
ATOM 2031 O O . VAL B 1 14 ? 7.848 -6.082 -2.582 1 96.38 14 VAL B O 1
ATOM 2034 N N . GLY B 1 15 ? 6.258 -4.887 -3.6 1 97.12 15 GLY B N 1
ATOM 2035 C CA . GLY B 1 15 ? 6.418 -5.605 -4.855 1 97.12 15 GLY B CA 1
ATOM 2036 C C . GLY B 1 15 ? 5.422 -6.734 -5.027 1 97.12 15 GLY B C 1
ATOM 2037 O O . GLY B 1 15 ? 5.695 -7.711 -5.73 1 97.12 15 GLY B O 1
ATOM 2038 N N . LYS B 1 16 ? 4.309 -6.691 -4.359 1 98.19 16 LYS B N 1
ATOM 2039 C CA . LYS B 1 16 ? 3.305 -7.746 -4.48 1 98.19 16 LYS B CA 1
ATOM 2040 C C . LYS B 1 16 ? 2.836 -7.898 -5.926 1 98.19 16 LYS B C 1
ATOM 2042 O O . LYS B 1 16 ? 2.902 -8.992 -6.492 1 98.19 16 LYS B O 1
ATOM 2047 N N . SER B 1 17 ? 2.406 -6.789 -6.523 1 98.12 17 SER B N 1
ATOM 2048 C CA . SER B 1 17 ? 1.873 -6.828 -7.879 1 98.12 17 SER B CA 1
ATOM 2049 C C . SER B 1 17 ? 2.955 -7.203 -8.891 1 98.12 17 SER B C 1
ATOM 2051 O O . SER B 1 17 ? 2.707 -7.984 -9.805 1 98.12 17 SER B O 1
ATOM 2053 N N . THR B 1 18 ? 4.141 -6.641 -8.711 1 98.12 18 THR B N 1
ATOM 2054 C CA . THR B 1 18 ? 5.258 -6.953 -9.594 1 98.12 18 THR B CA 1
ATOM 2055 C C . THR B 1 18 ? 5.617 -8.43 -9.516 1 98.12 18 THR B C 1
ATOM 2057 O O . THR B 1 18 ? 5.855 -9.078 -10.539 1 98.12 18 THR B O 1
ATOM 2060 N N . THR B 1 19 ? 5.645 -8.922 -8.289 1 98.81 19 THR B N 1
ATOM 2061 C CA . THR B 1 19 ? 5.969 -10.328 -8.078 1 98.81 19 THR B CA 1
ATOM 2062 C C . THR B 1 19 ? 4.875 -11.227 -8.648 1 98.81 19 THR B C 1
ATOM 2064 O O . THR B 1 19 ? 5.164 -12.258 -9.25 1 98.81 19 THR B O 1
ATOM 2067 N N . ALA B 1 20 ? 3.602 -10.867 -8.438 1 98.81 20 ALA B N 1
ATOM 2068 C CA . ALA B 1 20 ? 2.486 -11.633 -8.984 1 98.81 20 ALA B CA 1
ATOM 2069 C C . ALA B 1 20 ? 2.6 -11.758 -10.5 1 98.81 20 ALA B C 1
ATOM 2071 O O . ALA B 1 20 ? 2.475 -12.852 -11.047 1 98.81 20 ALA B O 1
ATOM 2072 N N . LEU B 1 21 ? 2.887 -10.633 -11.156 1 98.69 21 LEU B N 1
ATOM 2073 C CA . LEU B 1 21 ? 3.018 -10.625 -12.609 1 98.69 21 LEU B CA 1
ATOM 2074 C C . LEU B 1 21 ? 4.223 -11.453 -13.047 1 98.69 21 LEU B C 1
ATOM 2076 O O . LEU B 1 21 ? 4.129 -12.242 -13.992 1 98.69 21 LEU B O 1
ATOM 2080 N N . ALA B 1 22 ? 5.324 -11.273 -12.43 1 98.75 22 ALA B N 1
ATOM 2081 C CA . ALA B 1 22 ? 6.555 -11.961 -12.812 1 98.75 22 ALA B CA 1
ATOM 2082 C C . ALA B 1 22 ? 6.418 -13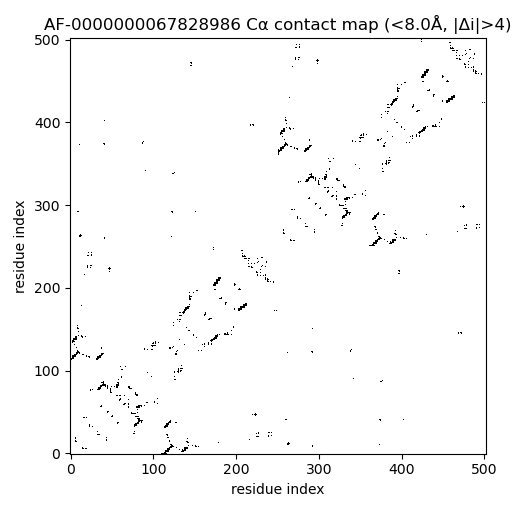.469 -12.633 1 98.75 22 ALA B C 1
ATOM 2084 O O . ALA B 1 22 ? 6.867 -14.242 -13.477 1 98.75 22 ALA B O 1
ATOM 2085 N N . LEU B 1 23 ? 5.82 -13.836 -11.5 1 98.75 23 LEU B N 1
ATOM 2086 C CA . LEU B 1 23 ? 5.621 -15.266 -11.258 1 98.75 23 LEU B CA 1
ATOM 2087 C C . LEU B 1 23 ? 4.699 -15.867 -12.312 1 98.75 23 LEU B C 1
ATOM 2089 O O . LEU B 1 23 ? 5.039 -16.875 -12.93 1 98.75 23 LEU B O 1
ATOM 2093 N N . GLY B 1 24 ? 3.529 -15.266 -12.5 1 98.62 24 GLY B N 1
ATOM 2094 C CA . GLY B 1 24 ? 2.598 -15.773 -13.5 1 98.62 24 GLY B CA 1
ATOM 2095 C C . GLY B 1 24 ? 3.188 -15.828 -14.891 1 98.62 24 GLY B C 1
ATOM 2096 O O . GLY B 1 24 ? 3.068 -16.844 -15.586 1 98.62 24 GLY B O 1
ATOM 2097 N N . ALA B 1 25 ? 3.846 -14.75 -15.328 1 98.62 25 ALA B N 1
ATOM 2098 C CA . ALA B 1 25 ? 4.469 -14.695 -16.641 1 98.62 25 ALA B CA 1
ATOM 2099 C C . ALA B 1 25 ? 5.562 -15.75 -16.781 1 98.62 25 ALA B C 1
ATOM 2101 O O . ALA B 1 25 ? 5.715 -16.375 -17.844 1 98.62 25 ALA B O 1
ATOM 2102 N N . GLY B 1 26 ? 6.367 -15.898 -15.727 1 98.44 26 GLY B N 1
ATOM 2103 C CA . GLY B 1 26 ? 7.395 -16.938 -15.727 1 98.44 26 GLY B CA 1
ATOM 2104 C C . GLY B 1 26 ? 6.832 -18.328 -15.906 1 98.44 26 GLY B C 1
ATOM 2105 O O . GLY B 1 26 ? 7.418 -19.156 -16.609 1 98.44 26 GLY B O 1
ATOM 2106 N N . LEU B 1 27 ? 5.723 -18.609 -15.25 1 98.25 27 LEU B N 1
ATOM 2107 C CA . LEU B 1 27 ? 5.043 -19.891 -15.391 1 98.25 27 LEU B CA 1
ATOM 2108 C C . LEU B 1 27 ? 4.508 -20.062 -16.812 1 98.25 27 LEU B C 1
ATOM 2110 O O . LEU B 1 27 ? 4.656 -21.141 -17.406 1 98.25 27 LEU B O 1
ATOM 2114 N N . ILE B 1 28 ? 3.93 -19.031 -17.359 1 98.12 28 ILE B N 1
ATOM 2115 C CA . ILE B 1 28 ? 3.402 -19.062 -18.719 1 98.12 28 ILE B CA 1
ATOM 2116 C C . ILE B 1 28 ? 4.531 -19.359 -19.703 1 98.12 28 ILE B C 1
ATOM 2118 O O . ILE B 1 28 ? 4.371 -20.188 -20.609 1 98.12 28 ILE B O 1
ATOM 2122 N N . ASN B 1 29 ? 5.656 -18.688 -19.5 1 97.56 29 ASN B N 1
ATOM 2123 C CA . ASN B 1 29 ? 6.816 -18.891 -20.359 1 97.56 29 ASN B CA 1
ATOM 2124 C C . ASN B 1 29 ? 7.285 -20.344 -20.328 1 97.56 29 ASN B C 1
ATOM 2126 O O . ASN B 1 29 ? 7.984 -20.797 -21.234 1 97.56 29 ASN B O 1
ATOM 2130 N N . ARG B 1 30 ? 6.922 -21.062 -19.328 1 97.25 30 ARG B N 1
ATOM 2131 C CA . ARG B 1 30 ? 7.332 -22.453 -19.172 1 97.25 30 ARG B CA 1
ATOM 2132 C C . ARG B 1 30 ? 6.234 -23.406 -19.625 1 97.25 30 ARG B C 1
ATOM 2134 O O . ARG B 1 30 ? 6.32 -24.609 -19.406 1 97.25 30 ARG B O 1
ATOM 2141 N N . GLY B 1 31 ? 5.129 -22.875 -20.109 1 96.94 31 GLY B N 1
ATOM 2142 C CA . GLY B 1 31 ? 4.113 -23.672 -20.766 1 96.94 31 GLY B CA 1
ATOM 2143 C C . GLY B 1 31 ? 2.895 -23.938 -19.891 1 96.94 31 GLY B C 1
ATOM 2144 O O . GLY B 1 31 ? 1.99 -24.672 -20.281 1 96.94 31 GLY B O 1
ATOM 2145 N N . TYR B 1 32 ? 2.84 -23.297 -18.75 1 97.38 32 TYR B N 1
ATOM 2146 C CA . TYR B 1 32 ? 1.699 -23.5 -17.875 1 97.38 32 TYR B CA 1
ATOM 2147 C C . TYR B 1 32 ? 0.594 -22.5 -18.156 1 97.38 32 TYR B C 1
ATOM 2149 O O . TYR B 1 32 ? 0.869 -21.344 -18.531 1 97.38 32 TYR B O 1
ATOM 2157 N N . SER B 1 33 ? -0.649 -22.906 -18.016 1 97.25 33 SER B N 1
ATOM 2158 C CA . SER B 1 33 ? -1.779 -21.984 -18.047 1 97.25 33 SER B CA 1
ATOM 2159 C C . SER B 1 33 ? -1.965 -21.297 -16.703 1 97.25 33 SER B C 1
ATOM 2161 O O . SER B 1 33 ? -1.89 -21.953 -15.656 1 97.25 33 SER B O 1
ATOM 2163 N N . VAL B 1 34 ? -2.135 -20.016 -16.766 1 97.94 34 VAL B N 1
ATOM 2164 C CA . VAL B 1 34 ? -2.174 -19.25 -15.516 1 97.94 34 VAL B CA 1
ATOM 2165 C C . VAL B 1 34 ? -3.396 -18.344 -15.508 1 97.94 34 VAL B C 1
ATOM 2167 O O . VAL B 1 34 ? -3.688 -17.672 -16.5 1 97.94 34 VAL B O 1
ATOM 2170 N N . LEU B 1 35 ? -4.152 -18.328 -14.438 1 98.5 35 LEU B N 1
ATOM 2171 C CA . LEU B 1 35 ? -5.184 -17.344 -14.141 1 98.5 35 LEU B CA 1
ATOM 2172 C C . LEU B 1 35 ? -4.676 -16.312 -13.141 1 98.5 35 LEU B C 1
ATOM 2174 O O . LEU B 1 35 ? -4.25 -16.672 -12.039 1 98.5 35 LEU B O 1
ATOM 2178 N N . PHE B 1 36 ? -4.672 -15.055 -13.547 1 98.62 36 PHE B N 1
ATOM 2179 C CA . PHE B 1 36 ? -4.371 -13.961 -12.625 1 98.62 36 PHE B CA 1
ATOM 2180 C C . PHE B 1 36 ? -5.637 -13.469 -11.938 1 98.62 36 PHE B C 1
ATOM 2182 O O . PHE B 1 36 ? -6.688 -13.352 -12.578 1 98.62 36 PHE B O 1
ATOM 2189 N N . ILE B 1 37 ? -5.523 -13.188 -10.664 1 98.69 37 ILE B N 1
ATOM 2190 C CA . ILE B 1 37 ? -6.625 -12.609 -9.898 1 98.69 37 ILE B CA 1
ATOM 2191 C C . ILE B 1 37 ? -6.145 -11.352 -9.164 1 98.69 37 ILE B C 1
ATOM 2193 O O . ILE B 1 37 ? -5.27 -11.43 -8.297 1 98.69 37 ILE B O 1
ATOM 2197 N N . ASP B 1 38 ? -6.676 -10.242 -9.516 1 98.38 38 ASP B N 1
ATOM 2198 C CA . ASP B 1 38 ? -6.34 -8.961 -8.898 1 98.38 38 ASP B CA 1
ATOM 2199 C C . ASP B 1 38 ? -7.375 -8.562 -7.852 1 98.38 38 ASP B C 1
ATOM 2201 O O . ASP B 1 38 ? -8.516 -8.242 -8.195 1 98.38 38 ASP B O 1
ATOM 2205 N N . LEU B 1 39 ? -6.941 -8.539 -6.57 1 98 39 LEU B N 1
ATOM 2206 C CA . LEU B 1 39 ? -7.855 -8.219 -5.477 1 98 39 LEU B CA 1
ATOM 2207 C C . LEU B 1 39 ? -7.496 -6.879 -4.844 1 98 39 LEU B C 1
ATOM 2209 O O . LEU B 1 39 ? -8.008 -6.535 -3.777 1 98 39 LEU B O 1
ATOM 2213 N N . ASP B 1 40 ? -6.562 -6.172 -5.422 1 96.81 40 ASP B N 1
ATOM 2214 C CA . ASP B 1 40 ? -6.137 -4.879 -4.898 1 96.81 40 ASP B CA 1
ATOM 2215 C C . ASP B 1 40 ? -6.844 -3.732 -5.617 1 96.81 40 ASP B C 1
ATOM 2217 O O . ASP B 1 40 ? -6.758 -3.615 -6.844 1 96.81 40 ASP B O 1
ATOM 2221 N N . ALA B 1 41 ? -7.426 -2.828 -4.855 1 94.88 41 ALA B N 1
ATOM 2222 C CA . ALA B 1 41 ? -8.172 -1.699 -5.402 1 94.88 41 ALA B CA 1
ATOM 2223 C C . ALA B 1 41 ? -7.281 -0.809 -6.258 1 94.88 41 ALA B C 1
ATOM 2225 O O . ALA B 1 41 ? -7.77 -0.08 -7.125 1 94.88 41 ALA B O 1
ATOM 2226 N N . GLN B 1 42 ? -5.977 -0.855 -6.074 1 94.75 42 GLN B N 1
ATOM 2227 C CA . GLN B 1 42 ? -5.039 -0.076 -6.879 1 94.75 42 GLN B CA 1
ATOM 2228 C C . GLN B 1 42 ? -5.039 -0.546 -8.328 1 94.75 42 GLN B C 1
ATOM 2230 O O . GLN B 1 42 ? -4.801 0.246 -9.242 1 94.75 42 GLN B O 1
ATOM 2235 N N . GLY B 1 43 ? -5.266 -1.842 -8.57 1 95.69 43 GLY B N 1
ATOM 2236 C CA . GLY B 1 43 ? -5.418 -2.395 -9.906 1 95.69 43 GLY B CA 1
ATOM 2237 C C . GLY B 1 43 ? -4.129 -2.389 -10.703 1 95.69 43 GLY B C 1
ATOM 2238 O O . GLY B 1 43 ? -4.156 -2.318 -11.938 1 95.69 43 GLY B O 1
ATOM 2239 N N . ASN B 1 44 ? -2.957 -2.441 -10.055 1 96 44 ASN B N 1
ATOM 2240 C CA . ASN B 1 44 ? -1.688 -2.381 -10.773 1 96 44 ASN B CA 1
ATOM 2241 C C . ASN B 1 44 ? -1.495 -3.596 -11.68 1 96 44 ASN B C 1
ATOM 2243 O O . ASN B 1 44 ? -1.052 -3.461 -12.82 1 96 44 ASN B O 1
ATOM 2247 N N . LEU B 1 45 ? -1.817 -4.777 -11.125 1 97.25 45 LEU B N 1
ATOM 2248 C CA . LEU B 1 45 ? -1.721 -5.992 -11.922 1 97.25 45 LEU B CA 1
ATOM 2249 C C . LEU B 1 45 ? -2.652 -5.922 -13.133 1 97.25 45 LEU B C 1
ATOM 2251 O O . LEU B 1 45 ? -2.24 -6.207 -14.258 1 97.25 45 LEU B O 1
ATOM 2255 N N . THR B 1 46 ? -3.912 -5.551 -12.867 1 96.94 46 THR B N 1
ATOM 2256 C CA . THR B 1 46 ? -4.918 -5.391 -13.914 1 96.94 46 THR B CA 1
ATOM 2257 C C . THR B 1 46 ? -4.418 -4.445 -15.008 1 96.94 46 THR B C 1
ATOM 2259 O O . THR B 1 46 ? -4.492 -4.762 -16.188 1 96.94 46 THR B O 1
ATOM 2262 N N . HIS B 1 47 ? -3.854 -3.34 -14.602 1 95.06 47 HIS B N 1
ATOM 2263 C CA . HIS B 1 47 ? -3.346 -2.346 -15.539 1 95.06 47 HIS B CA 1
ATOM 2264 C C . HIS B 1 47 ? -2.209 -2.914 -16.391 1 95.06 47 HIS B C 1
ATOM 2266 O O . HIS B 1 47 ? -2.205 -2.764 -17.609 1 95.06 47 HIS B O 1
ATOM 2272 N N . THR B 1 48 ? -1.286 -3.508 -15.75 1 96.62 48 THR B N 1
ATOM 2273 C CA . THR B 1 48 ? -0.087 -3.975 -16.438 1 96.62 48 THR B CA 1
ATOM 2274 C C . THR B 1 48 ? -0.425 -5.105 -17.406 1 96.62 48 THR B C 1
ATOM 2276 O O . THR B 1 48 ? 0.254 -5.289 -18.406 1 96.62 48 THR B O 1
ATOM 2279 N N . LEU B 1 49 ? -1.521 -5.801 -17.109 1 96.56 49 LEU B N 1
ATOM 2280 C CA . LEU B 1 49 ? -1.952 -6.875 -18 1 96.56 49 LEU B CA 1
ATOM 2281 C C . LEU B 1 49 ? -2.732 -6.316 -19.188 1 96.56 49 LEU B C 1
ATOM 2283 O O . LEU B 1 49 ? -3.168 -7.07 -20.047 1 96.56 49 LEU B O 1
ATOM 2287 N N . GLY B 1 50 ? -2.949 -5.051 -19.203 1 93.62 50 GLY B N 1
ATOM 2288 C CA . GLY B 1 50 ? -3.471 -4.387 -20.391 1 93.62 50 GLY B CA 1
ATOM 2289 C C . GLY B 1 50 ? -4.961 -4.117 -20.312 1 93.62 50 GLY B C 1
ATOM 2290 O O . GLY B 1 50 ? -5.59 -3.793 -21.328 1 93.62 50 GLY B O 1
ATOM 2291 N N . ILE B 1 51 ? -5.465 -4.273 -19.109 1 91.56 51 ILE B N 1
ATOM 2292 C CA . ILE B 1 51 ? -6.898 -4.043 -18.969 1 91.56 51 ILE B CA 1
ATOM 2293 C C . ILE B 1 51 ? -7.148 -2.588 -18.578 1 91.56 51 ILE B C 1
ATOM 2295 O O . ILE B 1 51 ? -6.578 -2.092 -17.594 1 91.56 51 ILE B O 1
ATOM 2299 N N . GLN B 1 52 ? -7.875 -1.889 -19.25 1 77.69 52 GLN B N 1
ATOM 2300 C CA . GLN B 1 52 ? -8.156 -0.484 -18.969 1 77.69 52 GLN B CA 1
ATOM 2301 C C . GLN B 1 52 ? -9.406 -0.335 -18.109 1 77.69 52 GLN B C 1
ATOM 2303 O O . GLN B 1 52 ? -9.391 0.374 -17.094 1 77.69 52 GLN B O 1
ATOM 2308 N N . SER B 1 53 ? -10.453 -0.534 -18.625 1 71.25 53 SER B N 1
ATOM 2309 C CA . SER B 1 53 ? -11.703 -0.363 -17.906 1 71.25 53 SER B CA 1
ATOM 2310 C C . SER B 1 53 ? -12.664 -1.515 -18.172 1 71.25 53 SER B C 1
ATOM 2312 O O . SER B 1 53 ? -12.703 -2.045 -19.297 1 71.25 53 SER B O 1
ATOM 2314 N N . THR B 1 54 ? -13 -2.111 -17.031 1 75.25 54 THR B N 1
ATOM 2315 C CA . THR B 1 54 ? -14.047 -3.117 -17.188 1 75.25 54 THR B CA 1
ATOM 2316 C C . THR B 1 54 ? -15.039 -3.057 -16.031 1 75.25 54 THR B C 1
ATOM 2318 O O . THR B 1 54 ? -14.703 -2.561 -14.953 1 75.25 54 THR B O 1
ATOM 2321 N N . ASN B 1 55 ? -16.234 -3.422 -16.375 1 79.44 55 ASN B N 1
ATOM 2322 C CA . ASN B 1 55 ? -17.281 -3.545 -15.352 1 79.44 55 ASN B CA 1
ATOM 2323 C C . ASN B 1 55 ? -17.328 -4.953 -14.766 1 79.44 55 ASN B C 1
ATOM 2325 O O . ASN B 1 55 ? -18.141 -5.234 -13.883 1 79.44 55 ASN B O 1
ATOM 2329 N N . LEU B 1 56 ? -16.547 -5.773 -15.211 1 86.88 56 LEU B N 1
ATOM 2330 C CA . LEU B 1 56 ? -16.453 -7.16 -14.773 1 86.88 56 LEU B CA 1
ATOM 2331 C C . LEU B 1 56 ? -15.211 -7.379 -13.922 1 86.88 56 LEU B C 1
ATOM 2333 O O . LEU B 1 56 ? -14.117 -7.582 -14.461 1 86.88 56 LEU B O 1
ATOM 2337 N N . THR B 1 57 ? -15.477 -7.242 -12.633 1 93.25 57 THR B N 1
ATOM 2338 C CA . THR B 1 57 ? -14.297 -7.188 -11.773 1 93.25 57 THR B CA 1
ATOM 2339 C C . THR B 1 57 ? -14.398 -8.211 -10.648 1 93.25 57 THR B C 1
ATOM 2341 O O . THR B 1 57 ? -15.422 -8.867 -10.492 1 93.25 57 THR B O 1
ATOM 2344 N N . SER B 1 58 ? -13.375 -8.352 -9.883 1 95.62 58 SER B N 1
ATOM 2345 C CA . SER B 1 58 ? -13.289 -9.273 -8.758 1 95.62 58 SER B CA 1
ATOM 2346 C C . SER B 1 58 ? -14.32 -8.938 -7.691 1 95.62 58 SER B C 1
ATOM 2348 O O . SER B 1 58 ? -14.789 -9.828 -6.973 1 95.62 58 SER B O 1
ATOM 2350 N N . VAL B 1 59 ? -14.672 -7.664 -7.621 1 94.06 59 VAL B N 1
ATOM 2351 C CA . VAL B 1 59 ? -15.672 -7.305 -6.625 1 94.06 59 VAL B CA 1
ATOM 2352 C C . VAL B 1 59 ? -17.016 -7.922 -7 1 94.06 59 VAL B C 1
ATOM 2354 O O . VAL B 1 59 ? -17.766 -8.383 -6.133 1 94.06 59 VAL B O 1
ATOM 2357 N N . ASP B 1 60 ? -17.375 -7.957 -8.266 1 95.31 60 ASP B N 1
ATOM 2358 C CA . ASP B 1 60 ? -18.625 -8.555 -8.734 1 95.31 60 ASP B CA 1
ATOM 2359 C C . ASP B 1 60 ? -18.625 -10.062 -8.484 1 95.31 60 ASP B C 1
ATOM 2361 O O . ASP B 1 60 ? -19.672 -10.625 -8.148 1 95.31 60 ASP B O 1
ATOM 2365 N N . LEU B 1 61 ? -17.5 -10.625 -8.695 1 96.56 61 LEU B N 1
ATOM 2366 C CA . LEU B 1 61 ? -17.344 -12.055 -8.43 1 96.56 61 LEU B CA 1
ATOM 2367 C C . LEU B 1 61 ? -17.562 -12.359 -6.953 1 96.56 61 LEU B C 1
ATOM 2369 O O . LEU B 1 61 ? -18.375 -13.227 -6.613 1 96.56 61 LEU B O 1
ATOM 2373 N N . LEU B 1 62 ? -16.922 -11.594 -6.078 1 97.06 62 LEU B N 1
ATOM 2374 C CA . LEU B 1 62 ? -16.953 -11.867 -4.645 1 97.06 62 LEU B CA 1
ATOM 2375 C C . LEU B 1 62 ? -18.297 -11.492 -4.043 1 97.06 62 LEU B C 1
ATOM 2377 O O . LEU B 1 62 ? -18.719 -12.078 -3.039 1 97.06 62 LEU B O 1
ATOM 2381 N N . ALA B 1 63 ? -18.953 -10.562 -4.676 1 95.06 63 ALA B N 1
ATOM 2382 C CA . ALA B 1 63 ? -20.281 -10.148 -4.219 1 95.06 63 ALA B CA 1
ATOM 2383 C C . ALA B 1 63 ? -21.359 -11.062 -4.785 1 95.06 63 ALA B C 1
ATOM 2385 O O . ALA B 1 63 ? -22.547 -10.836 -4.559 1 95.06 63 ALA B O 1
ATOM 2386 N N . LYS B 1 64 ? -21.016 -12.055 -5.66 1 94.69 64 LYS B N 1
ATOM 2387 C CA . LYS B 1 64 ? -21.906 -13.039 -6.262 1 94.69 64 LYS B CA 1
ATOM 2388 C C . LYS B 1 64 ? -22.875 -12.383 -7.238 1 94.69 64 LYS B C 1
ATOM 2390 O O . LYS B 1 64 ? -24.031 -12.812 -7.359 1 94.69 64 LYS B O 1
ATOM 2395 N N . ARG B 1 65 ? -22.375 -11.344 -7.82 1 94 65 ARG B N 1
ATOM 2396 C CA . ARG B 1 65 ? -23.172 -10.68 -8.844 1 94 65 ARG B CA 1
ATOM 2397 C C . ARG B 1 65 ? -22.922 -11.289 -10.219 1 94 65 ARG B C 1
ATOM 2399 O O . ARG B 1 65 ? -23.766 -11.195 -11.117 1 94 65 ARG B O 1
ATOM 2406 N N . MET B 1 66 ? -21.75 -11.82 -10.398 1 95.38 66 MET B N 1
ATOM 2407 C CA . MET B 1 66 ? -21.328 -12.453 -11.641 1 95.38 66 MET B CA 1
ATOM 2408 C C . MET B 1 66 ? -20.594 -13.766 -11.359 1 95.38 66 MET B C 1
ATOM 2410 O O . MET B 1 66 ? -19.969 -13.922 -10.305 1 95.38 66 MET B O 1
ATOM 2414 N N . SER B 1 67 ? -20.75 -14.672 -12.305 1 96.44 67 SER B N 1
ATOM 2415 C CA . SER B 1 67 ? -19.969 -15.906 -12.211 1 96.44 67 SER B CA 1
ATOM 2416 C C . SER B 1 67 ? -18.516 -15.688 -12.633 1 96.44 67 SER B C 1
ATOM 2418 O O . SER B 1 67 ? -18.188 -14.664 -13.234 1 96.44 67 SER B O 1
ATOM 2420 N N . ILE B 1 68 ? -17.703 -16.641 -12.18 1 97.12 68 ILE B N 1
ATOM 2421 C CA . ILE B 1 68 ? -16.297 -16.5 -12.516 1 97.12 68 ILE B CA 1
ATOM 2422 C C . ILE B 1 68 ? -16.125 -16.469 -14.031 1 97.12 68 ILE B C 1
ATOM 2424 O O . ILE B 1 68 ? -15.289 -15.734 -14.555 1 97.12 68 ILE B O 1
ATOM 2428 N N . LYS B 1 69 ? -16.891 -17.203 -14.797 1 95.62 69 LYS B N 1
ATOM 2429 C CA . LYS B 1 69 ? -16.781 -17.25 -16.25 1 95.62 69 LYS B CA 1
ATOM 2430 C C . LYS B 1 69 ? -17.156 -15.898 -16.875 1 95.62 69 LYS B C 1
ATOM 2432 O O . LYS B 1 69 ? -16.625 -15.523 -17.922 1 95.62 69 LYS B O 1
ATOM 2437 N N . GLU B 1 70 ? -17.969 -15.148 -16.172 1 95.62 70 GLU B N 1
ATOM 2438 C CA . GLU B 1 70 ? -18.422 -13.859 -16.672 1 95.62 70 GLU B CA 1
ATOM 2439 C C . GLU B 1 70 ? -17.359 -12.773 -16.453 1 95.62 70 GLU B C 1
ATOM 2441 O O . GLU B 1 70 ? -17.328 -11.781 -17.188 1 95.62 70 GLU B O 1
ATOM 2446 N N . VAL B 1 71 ? -16.5 -12.969 -15.5 1 96.31 71 VAL B N 1
ATOM 2447 C CA . VAL B 1 71 ? -15.602 -11.875 -15.141 1 96.31 71 VAL B CA 1
ATOM 2448 C C . VAL B 1 71 ? -14.211 -12.125 -15.719 1 96.31 71 VAL B C 1
ATOM 2450 O O . VAL B 1 71 ? -13.344 -11.25 -15.672 1 96.31 71 VAL B O 1
ATOM 2453 N N . LEU B 1 72 ? -14.008 -13.289 -16.281 1 96.38 72 LEU B N 1
ATOM 2454 C CA . LEU B 1 72 ? -12.719 -13.617 -16.891 1 96.38 72 LEU B CA 1
ATOM 2455 C C . LEU B 1 72 ? -12.438 -12.719 -18.078 1 96.38 72 LEU B C 1
ATOM 2457 O O . LEU B 1 72 ? -13.312 -12.484 -18.922 1 96.38 72 LEU B O 1
ATOM 2461 N N . GLN B 1 73 ? -11.281 -12.156 -18.094 1 95.81 73 GLN B N 1
ATOM 2462 C CA . GLN B 1 73 ? -10.828 -11.383 -19.25 1 95.81 73 GLN B CA 1
ATOM 2463 C C . GLN B 1 73 ? -9.539 -11.969 -19.828 1 95.81 73 GLN B C 1
ATOM 2465 O O . GLN B 1 73 ? -8.547 -12.117 -19.125 1 95.81 73 GLN B O 1
ATOM 2470 N N . ASP B 1 74 ? -9.547 -12.242 -21.125 1 93.62 74 ASP B N 1
ATOM 2471 C CA . ASP B 1 74 ? -8.352 -12.727 -21.797 1 93.62 74 ASP B CA 1
ATOM 2472 C C . ASP B 1 74 ? -7.512 -11.57 -22.328 1 93.62 74 ASP B C 1
ATOM 2474 O O . ASP B 1 74 ? -8.047 -10.625 -22.906 1 93.62 74 ASP B O 1
ATOM 2478 N N . THR B 1 75 ? -6.273 -11.617 -21.953 1 91.5 75 THR B N 1
ATOM 2479 C CA . THR B 1 75 ? -5.316 -10.672 -22.516 1 91.5 75 THR B CA 1
ATOM 2480 C C . THR B 1 75 ? -4.207 -11.391 -23.266 1 91.5 75 THR B C 1
ATOM 2482 O O . THR B 1 75 ? -4.152 -12.625 -23.266 1 91.5 75 THR B O 1
ATOM 2485 N N . LYS B 1 76 ? -3.34 -10.695 -23.969 1 87.75 76 LYS B N 1
ATOM 2486 C CA . LYS B 1 76 ? -2.174 -11.273 -24.625 1 87.75 76 LYS B CA 1
ATOM 2487 C C . LYS B 1 76 ? -1.2 -11.867 -23.609 1 87.75 76 LYS B C 1
ATOM 2489 O O . LYS B 1 76 ? -0.368 -12.703 -23.953 1 87.75 76 LYS B O 1
ATOM 2494 N N . LYS B 1 77 ? -1.392 -11.547 -22.344 1 90 77 LYS B N 1
ATOM 2495 C CA . LYS B 1 77 ? -0.425 -11.891 -21.297 1 90 77 LYS B CA 1
ATOM 2496 C C . LYS B 1 77 ? -1.003 -12.914 -20.328 1 90 77 LYS B C 1
ATOM 2498 O O . LYS B 1 77 ? -0.371 -13.25 -19.328 1 90 77 LYS B O 1
ATOM 2503 N N . GLY B 1 78 ? -2.174 -13.336 -20.641 1 91.31 78 GLY B N 1
ATOM 2504 C CA . GLY B 1 78 ? -2.842 -14.281 -19.766 1 91.31 78 GLY B CA 1
ATOM 2505 C C . GLY B 1 78 ? -4.254 -13.867 -19.406 1 91.31 78 GLY B C 1
ATOM 2506 O O . GLY B 1 78 ? -4.695 -12.773 -19.766 1 91.31 78 GLY B O 1
ATOM 2507 N N . THR B 1 79 ? -4.957 -14.781 -18.766 1 96.69 79 THR B N 1
ATOM 2508 C CA . THR B 1 79 ? -6.32 -14.516 -18.328 1 96.69 79 THR B CA 1
ATOM 2509 C C . THR B 1 79 ? -6.328 -13.875 -16.953 1 96.69 79 THR B C 1
ATOM 2511 O O . THR B 1 79 ? -5.508 -14.219 -16.094 1 96.69 79 THR B O 1
ATOM 2514 N N . VAL B 1 80 ? -7.277 -12.938 -16.781 1 97.69 80 VAL B N 1
ATOM 2515 C CA . VAL B 1 80 ? -7.262 -12.219 -15.508 1 97.69 80 VAL B CA 1
ATOM 2516 C C . VAL B 1 80 ? -8.695 -11.953 -15.047 1 97.69 80 VAL B C 1
ATOM 2518 O O . VAL B 1 80 ? -9.594 -11.781 -15.867 1 97.69 80 VAL B O 1
ATOM 2521 N N . ILE B 1 81 ? -8.906 -12.047 -13.797 1 98.12 81 ILE B N 1
ATOM 2522 C CA . ILE B 1 81 ? -10.039 -11.414 -13.117 1 98.12 81 ILE B CA 1
ATOM 2523 C C . ILE B 1 81 ? -9.625 -10.031 -12.609 1 98.12 81 ILE B C 1
ATOM 2525 O O . ILE B 1 81 ? -8.867 -9.914 -11.641 1 98.12 81 ILE B O 1
ATOM 2529 N N . PRO B 1 82 ? -10.102 -9.008 -13.234 1 97.94 82 PRO B N 1
ATOM 2530 C CA . PRO B 1 82 ? -9.562 -7.668 -13 1 97.94 82 PRO B CA 1
ATOM 2531 C C . PRO B 1 82 ? -10.078 -7.047 -11.695 1 97.94 82 PRO B C 1
ATOM 2533 O O . PRO B 1 82 ? -11.148 -7.41 -11.219 1 97.94 82 PRO B O 1
ATOM 2536 N N . ALA B 1 83 ? -9.258 -6.172 -11.203 1 96.75 83 ALA B N 1
ATOM 2537 C CA . ALA B 1 83 ? -9.625 -5.379 -10.031 1 96.75 83 ALA B CA 1
ATOM 2538 C C . ALA B 1 83 ? -10.398 -4.129 -10.43 1 96.75 83 ALA B C 1
ATOM 2540 O O . ALA B 1 83 ? -10.492 -3.803 -11.617 1 96.75 83 ALA B O 1
ATOM 2541 N N . SER B 1 84 ? -11 -3.525 -9.469 1 93.12 84 SER B N 1
ATOM 2542 C CA . SER B 1 84 ? -11.664 -2.227 -9.562 1 93.12 84 SER B CA 1
ATOM 2543 C C . SER B 1 84 ? -11.422 -1.398 -8.305 1 93.12 84 SER B C 1
ATOM 2545 O O . SER B 1 84 ? -11.242 -1.95 -7.215 1 93.12 84 SER B O 1
ATOM 2547 N N . PRO B 1 85 ? -11.43 -0.03 -8.477 1 90.81 85 PRO B N 1
ATOM 2548 C CA . PRO B 1 85 ? -11.32 0.818 -7.289 1 90.81 85 PRO B CA 1
ATOM 2549 C C . PRO B 1 85 ? -12.414 0.533 -6.262 1 90.81 85 PRO B C 1
ATOM 2551 O O . PRO B 1 85 ? -12.234 0.815 -5.074 1 90.81 85 PRO B O 1
ATOM 2554 N N . THR B 1 86 ? -13.508 -0.077 -6.664 1 91.88 86 THR B N 1
ATOM 2555 C CA . THR B 1 86 ? -14.633 -0.365 -5.777 1 91.88 86 THR B CA 1
ATOM 2556 C C . THR B 1 86 ? -14.258 -1.451 -4.773 1 91.88 86 THR B C 1
ATOM 2558 O O . THR B 1 86 ? -14.953 -1.64 -3.771 1 91.88 86 THR B O 1
ATOM 2561 N N . LEU B 1 87 ? -13.203 -2.139 -4.996 1 94.5 87 LEU B N 1
ATOM 2562 C CA . LEU B 1 87 ? -12.703 -3.129 -4.047 1 94.5 87 LEU B CA 1
ATOM 2563 C C . LEU B 1 87 ? -12.391 -2.482 -2.701 1 94.5 87 LEU B C 1
ATOM 2565 O O . LEU B 1 87 ? -12.352 -3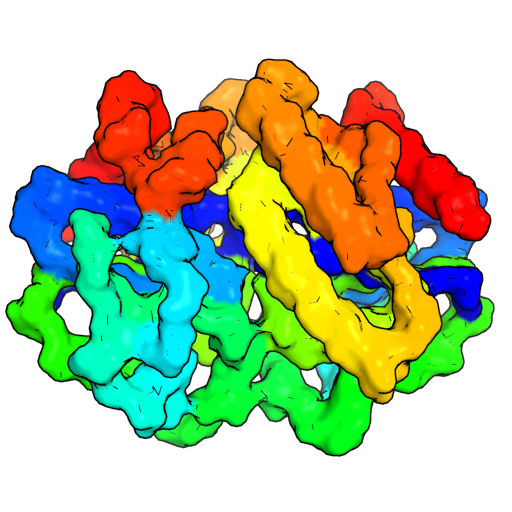.162 -1.674 1 94.5 87 LEU B O 1
ATOM 2569 N N . ALA B 1 88 ? -12.164 -1.185 -2.725 1 91.94 88 ALA B N 1
ATOM 2570 C CA . ALA B 1 88 ? -11.883 -0.468 -1.482 1 91.94 88 ALA B CA 1
ATOM 2571 C C . ALA B 1 88 ? -13.039 -0.617 -0.495 1 91.94 88 ALA B C 1
ATOM 2573 O O . ALA B 1 88 ? -12.836 -0.562 0.72 1 91.94 88 ALA B O 1
ATOM 2574 N N . GLY B 1 89 ? -14.211 -0.843 -0.933 1 91.75 89 GLY B N 1
ATOM 2575 C CA . GLY B 1 89 ? -15.391 -0.999 -0.095 1 91.75 89 GLY B CA 1
ATOM 2576 C C . GLY B 1 89 ? -15.891 -2.43 -0.027 1 91.75 89 GLY B C 1
ATOM 2577 O O . GLY B 1 89 ? -17.062 -2.67 0.284 1 91.75 89 GLY B O 1
ATOM 2578 N N . ALA B 1 90 ? -15.047 -3.357 -0.329 1 93.88 90 ALA B N 1
ATOM 2579 C CA . ALA B 1 90 ? -15.43 -4.758 -0.447 1 93.88 90 ALA B CA 1
ATOM 2580 C C . ALA B 1 90 ? -16.078 -5.262 0.842 1 93.88 90 ALA B C 1
ATOM 2582 O O . ALA B 1 90 ? -17 -6.074 0.806 1 93.88 90 ALA B O 1
ATOM 2583 N N . ASP B 1 91 ? -15.641 -4.754 1.978 1 93 91 ASP B N 1
ATOM 2584 C CA . ASP B 1 91 ? -16.125 -5.219 3.27 1 93 91 ASP B CA 1
ATOM 2585 C C . ASP B 1 91 ? -17.609 -4.859 3.457 1 93 91 ASP B C 1
ATOM 2587 O O . ASP B 1 91 ? -18.312 -5.5 4.238 1 93 91 ASP B O 1
ATOM 2591 N N . THR B 1 92 ? -18.062 -3.859 2.764 1 91.69 92 THR B N 1
ATOM 2592 C CA . THR B 1 92 ? -19.438 -3.416 2.898 1 91.69 92 THR B CA 1
ATOM 2593 C C . THR B 1 92 ? -20.375 -4.273 2.045 1 91.69 92 THR B C 1
ATOM 2595 O O . THR B 1 92 ? -21.562 -4.363 2.318 1 91.69 92 THR B O 1
ATOM 2598 N N . VAL B 1 93 ? -19.781 -4.906 1.021 1 91.31 93 VAL B N 1
ATOM 2599 C CA . VAL B 1 93 ? -20.609 -5.621 0.068 1 91.31 93 VAL B CA 1
ATOM 2600 C C . VAL B 1 93 ? -20.531 -7.125 0.326 1 91.31 93 VAL B C 1
ATOM 2602 O O . VAL B 1 93 ? -21.484 -7.863 0.066 1 91.31 93 VAL B O 1
ATOM 2605 N N . ILE B 1 94 ? -19.422 -7.574 0.839 1 93.81 94 ILE B N 1
ATOM 2606 C CA . ILE B 1 94 ? -19.219 -8.984 1.159 1 93.81 94 ILE B CA 1
ATOM 2607 C C . ILE B 1 94 ? -19.406 -9.203 2.656 1 93.81 94 ILE B C 1
ATOM 2609 O O . ILE B 1 94 ? -18.453 -9.148 3.428 1 93.81 94 ILE B O 1
ATOM 2613 N N . THR B 1 95 ? -20.641 -9.477 3.113 1 91.12 95 THR B N 1
ATOM 2614 C CA . THR B 1 95 ? -20.938 -9.438 4.543 1 91.12 95 THR B CA 1
ATOM 2615 C C . THR B 1 95 ? -21.609 -10.727 4.992 1 91.12 95 THR B C 1
ATOM 2617 O O . THR B 1 95 ? -21.75 -10.977 6.191 1 91.12 95 THR B O 1
ATOM 2620 N N . ASP B 1 96 ? -22.047 -11.602 4.141 1 91.56 96 ASP B N 1
ATOM 2621 C CA . ASP B 1 96 ? -22.875 -12.773 4.473 1 91.56 96 ASP B CA 1
ATOM 2622 C C . ASP B 1 96 ? -22.031 -13.836 5.18 1 91.56 96 ASP B C 1
ATOM 2624 O O . ASP B 1 96 ? -20.812 -13.82 5.109 1 91.56 96 ASP B O 1
ATOM 2628 N N . VAL B 1 97 ? -22.828 -14.641 5.836 1 93.06 97 VAL B N 1
ATOM 2629 C CA . VAL B 1 97 ? -22.188 -15.828 6.391 1 93.06 97 VAL B CA 1
ATOM 2630 C C . VAL B 1 97 ? -21.469 -16.609 5.281 1 93.06 97 VAL B C 1
ATOM 2632 O O . VAL B 1 97 ? -22.031 -16.797 4.195 1 93.06 97 VAL B O 1
ATOM 2635 N N . GLY B 1 98 ? -20.234 -17.016 5.551 1 95.5 98 GLY B N 1
ATOM 2636 C CA . GLY B 1 98 ? -19.453 -17.719 4.555 1 95.5 98 GLY B CA 1
ATOM 2637 C C . GLY B 1 98 ? -18.672 -16.797 3.633 1 95.5 98 GLY B C 1
ATOM 2638 O O . GLY B 1 98 ? -18.078 -17.25 2.654 1 95.5 98 GLY B O 1
ATOM 2639 N N . LYS B 1 99 ? -18.656 -15.508 3.998 1 95.81 99 LYS B N 1
ATOM 2640 C CA . LYS B 1 99 ? -18.031 -14.492 3.154 1 95.81 99 LYS B CA 1
ATOM 2641 C C . LYS B 1 99 ? -16.562 -14.797 2.928 1 95.81 99 LYS B C 1
ATOM 2643 O O . LYS B 1 99 ? -15.984 -14.391 1.914 1 95.81 99 LYS B O 1
ATOM 2648 N N . GLU B 1 100 ? -15.922 -15.539 3.795 1 97.69 100 GLU B N 1
ATOM 2649 C CA . GLU B 1 100 ? -14.508 -15.867 3.678 1 97.69 100 GLU B CA 1
ATOM 2650 C C . GLU B 1 100 ? -14.25 -16.812 2.512 1 97.69 100 GLU B C 1
ATOM 2652 O O . GLU B 1 100 ? -13.117 -16.922 2.033 1 97.69 100 GLU B O 1
ATOM 2657 N N . TYR B 1 101 ? -15.273 -17.5 1.956 1 98.19 101 TYR B N 1
ATOM 2658 C CA . TYR B 1 101 ? -15.094 -18.609 1.04 1 98.19 101 TYR B CA 1
ATOM 2659 C C . TYR B 1 101 ? -15.477 -18.219 -0.382 1 98.19 101 TYR B C 1
ATOM 2661 O O . TYR B 1 101 ? -15.461 -19.062 -1.29 1 98.19 101 TYR B O 1
ATOM 2669 N N . ARG B 1 102 ? -15.797 -16.969 -0.582 1 98 102 ARG B N 1
ATOM 2670 C CA . ARG B 1 102 ? -16.344 -16.531 -1.857 1 98 102 ARG B CA 1
ATOM 2671 C C . ARG B 1 102 ? -15.398 -16.844 -3.008 1 98 102 ARG B C 1
ATOM 2673 O O . ARG B 1 102 ? -15.82 -17.359 -4.047 1 98 102 ARG B O 1
ATOM 2680 N N . LEU B 1 103 ? -14.133 -16.531 -2.838 1 98.5 103 LEU B N 1
ATOM 2681 C CA . LEU B 1 103 ? -13.164 -16.766 -3.9 1 98.5 103 LEU B CA 1
ATOM 2682 C C . LEU B 1 103 ? -12.945 -18.266 -4.113 1 98.5 103 LEU B C 1
ATOM 2684 O O . LEU B 1 103 ? -12.867 -18.719 -5.254 1 98.5 103 LEU B O 1
ATOM 2688 N N . LYS B 1 104 ? -12.812 -18.984 -3.012 1 98.25 104 LYS B N 1
ATOM 2689 C CA . LYS B 1 104 ? -12.641 -20.438 -3.086 1 98.25 104 LYS B CA 1
ATOM 2690 C C . LYS B 1 104 ? -13.781 -21.094 -3.865 1 98.25 104 LYS B C 1
ATOM 2692 O O . LYS B 1 104 ? -13.547 -21.938 -4.73 1 98.25 104 LYS B O 1
ATOM 2697 N N . GLU B 1 105 ? -15 -20.688 -3.57 1 97.62 105 GLU B N 1
ATOM 2698 C CA . GLU B 1 105 ? -16.188 -21.203 -4.25 1 97.62 105 GLU B CA 1
ATOM 2699 C C . GLU B 1 105 ? -16.156 -20.859 -5.734 1 97.62 105 GLU B C 1
ATOM 2701 O O . GLU B 1 105 ? -16.453 -21.719 -6.578 1 97.62 105 GLU B O 1
ATOM 2706 N N . ALA B 1 106 ? -15.836 -19.641 -6.004 1 97.5 106 ALA B N 1
ATOM 2707 C CA . ALA B 1 106 ? -15.797 -19.219 -7.398 1 97.5 106 ALA B CA 1
ATOM 2708 C C . ALA B 1 106 ? -14.75 -20 -8.188 1 97.5 106 ALA B C 1
ATOM 2710 O O . ALA B 1 106 ? -14.992 -20.406 -9.32 1 97.5 106 ALA B O 1
ATOM 2711 N N . LEU B 1 107 ? -13.602 -20.234 -7.613 1 98 107 LEU B N 1
ATOM 2712 C CA . LEU B 1 107 ? -12.484 -20.891 -8.289 1 98 107 LEU B CA 1
ATOM 2713 C C . LEU B 1 107 ? -12.789 -22.359 -8.547 1 98 107 LEU B C 1
ATOM 2715 O O . LEU B 1 107 ? -12.195 -22.984 -9.438 1 98 107 LEU B O 1
ATOM 2719 N N . SER B 1 108 ? -13.664 -22.938 -7.773 1 97 108 SER B N 1
ATOM 2720 C CA . SER B 1 108 ? -14.031 -24.344 -7.953 1 97 108 SER B CA 1
ATOM 2721 C C . SER B 1 108 ? -14.594 -24.594 -9.352 1 97 108 SER B C 1
ATOM 2723 O O . SER B 1 108 ? -14.461 -25.688 -9.891 1 97 108 SER B O 1
ATOM 2725 N N . ASP B 1 109 ? -15.125 -23.578 -9.984 1 96 109 ASP B N 1
ATOM 2726 C CA . ASP B 1 109 ? -15.773 -23.703 -11.281 1 96 109 ASP B CA 1
ATOM 2727 C C . ASP B 1 109 ? -14.75 -23.734 -12.414 1 96 109 ASP B C 1
ATOM 2729 O O . ASP B 1 109 ? -15.078 -24.094 -13.547 1 96 109 ASP B O 1
ATOM 2733 N N . VAL B 1 110 ? -13.438 -23.453 -12.086 1 96.38 110 VAL B N 1
ATOM 2734 C CA . VAL B 1 110 ? -12.461 -23.375 -13.156 1 96.38 110 VAL B CA 1
ATOM 2735 C C . VAL B 1 110 ? -11.18 -24.109 -12.758 1 96.38 110 VAL B C 1
ATOM 2737 O O . VAL B 1 110 ? -10.094 -23.797 -13.25 1 96.38 110 VAL B O 1
ATOM 2740 N N . LEU B 1 111 ? -11.266 -25 -11.836 1 93.88 111 LEU B N 1
ATOM 2741 C CA . LEU B 1 111 ? -10.117 -25.703 -11.281 1 93.88 111 LEU B CA 1
ATOM 2742 C C . LEU B 1 111 ? -9.367 -26.469 -12.367 1 93.88 111 LEU B C 1
ATOM 2744 O O . LEU B 1 111 ? -8.148 -26.625 -12.297 1 93.88 111 LEU B O 1
ATOM 2748 N N . ASN B 1 112 ? -10.07 -26.906 -13.398 1 94.75 112 ASN B N 1
ATOM 2749 C CA . ASN B 1 112 ? -9.469 -27.734 -14.43 1 94.75 112 ASN B CA 1
ATOM 2750 C C . ASN B 1 112 ? -9.047 -26.922 -15.641 1 94.75 112 ASN B C 1
ATOM 2752 O O . ASN B 1 112 ? -8.445 -27.453 -16.578 1 94.75 112 ASN B O 1
ATOM 2756 N N . ASP B 1 113 ? -9.297 -25.672 -15.609 1 96.62 113 ASP B N 1
ATOM 2757 C CA . ASP B 1 113 ? -9.07 -24.828 -16.781 1 96.62 113 ASP B CA 1
ATOM 2758 C C . ASP B 1 113 ? -7.66 -24.25 -16.781 1 96.62 113 ASP B C 1
ATOM 2760 O O . ASP B 1 113 ? -7.156 -23.844 -17.828 1 96.62 113 ASP B O 1
ATOM 2764 N N . TYR B 1 114 ? -6.984 -24.219 -15.641 1 97.5 114 TYR B N 1
ATOM 2765 C CA . TYR B 1 114 ? -5.668 -23.609 -15.5 1 97.5 114 TYR B CA 1
ATOM 2766 C C . TYR B 1 114 ? -4.742 -24.484 -14.664 1 97.5 114 TYR B C 1
ATOM 2768 O O . TYR B 1 114 ? -5.199 -25.188 -13.758 1 97.5 114 TYR B O 1
ATOM 2776 N N . ASP B 1 115 ? -3.496 -24.391 -14.961 1 97.5 115 ASP B N 1
ATOM 2777 C CA . ASP B 1 115 ? -2.506 -25.062 -14.125 1 97.5 115 ASP B CA 1
ATOM 2778 C C . ASP B 1 115 ? -2.279 -24.312 -12.82 1 97.5 115 ASP B C 1
ATOM 2780 O O . ASP B 1 115 ? -2.189 -24.906 -11.75 1 97.5 115 ASP B O 1
ATOM 2784 N N . TYR B 1 116 ? -2.205 -23 -12.906 1 98 116 TYR B N 1
ATOM 2785 C CA . TYR B 1 116 ? -1.928 -22.156 -11.742 1 98 116 TYR B CA 1
ATOM 2786 C C . TYR B 1 116 ? -2.887 -20.984 -11.68 1 98 116 TYR B C 1
ATOM 2788 O O . TYR B 1 116 ? -3.396 -20.531 -12.711 1 98 116 TYR B O 1
ATOM 2796 N N . ALA B 1 117 ? -3.16 -20.484 -10.484 1 98.69 117 ALA B N 1
ATOM 2797 C CA . ALA B 1 117 ? -3.732 -19.156 -10.242 1 98.69 117 ALA B CA 1
ATOM 2798 C C . ALA B 1 117 ? -2.82 -18.312 -9.359 1 98.69 117 ALA B C 1
ATOM 2800 O O . ALA B 1 117 ? -2.24 -18.828 -8.391 1 98.69 117 ALA B O 1
ATOM 2801 N N . VAL B 1 118 ? -2.631 -17.094 -9.719 1 98.81 118 VAL B N 1
ATOM 2802 C CA . VAL B 1 118 ? -1.827 -16.156 -8.945 1 98.81 118 VAL B CA 1
ATOM 2803 C C . VAL B 1 118 ? -2.699 -15 -8.461 1 98.81 118 VAL B C 1
ATOM 2805 O O . VAL B 1 118 ? -3.26 -14.258 -9.273 1 98.81 118 VAL B O 1
ATOM 2808 N N . ILE B 1 119 ? -2.795 -14.797 -7.16 1 98.88 119 ILE B N 1
ATOM 2809 C CA . ILE B 1 119 ? -3.668 -13.797 -6.562 1 98.88 119 ILE B CA 1
ATOM 2810 C C . ILE B 1 119 ? -2.834 -12.617 -6.059 1 98.88 119 ILE B C 1
ATOM 2812 O O . ILE B 1 119 ? -1.966 -12.789 -5.199 1 98.88 119 ILE B O 1
ATOM 2816 N N . ASP B 1 120 ? -3.053 -11.445 -6.609 1 98.69 120 ASP B N 1
ATOM 2817 C CA . ASP B 1 120 ? -2.49 -10.203 -6.09 1 98.69 120 ASP B CA 1
ATOM 2818 C C . ASP B 1 120 ? -3.383 -9.609 -5 1 98.69 120 ASP B C 1
ATOM 2820 O O . ASP B 1 120 ? -4.574 -9.383 -5.223 1 98.69 120 ASP B O 1
ATOM 2824 N N . THR B 1 121 ? -2.83 -9.32 -3.848 1 98.38 121 THR B N 1
ATOM 2825 C CA . THR B 1 121 ? -3.646 -8.945 -2.699 1 98.38 121 THR B CA 1
ATOM 2826 C C . THR B 1 121 ? -3.334 -7.523 -2.254 1 98.38 121 THR B C 1
ATOM 2828 O O . THR B 1 121 ? -2.262 -6.992 -2.555 1 98.38 121 THR B O 1
ATOM 2831 N N . PRO B 1 122 ? -4.254 -6.844 -1.566 1 97.19 122 PRO B N 1
ATOM 2832 C CA . PRO B 1 122 ? -4.012 -5.504 -1.028 1 97.19 122 PRO B CA 1
ATOM 2833 C C . PRO B 1 122 ? -3.133 -5.516 0.219 1 97.19 122 PRO B C 1
ATOM 2835 O O . PRO B 1 122 ? -2.896 -6.578 0.801 1 97.19 122 PRO B O 1
ATOM 2838 N N . PRO B 1 123 ? -2.637 -4.34 0.625 1 95.62 123 PRO B N 1
ATOM 2839 C CA . PRO B 1 123 ? -1.863 -4.227 1.864 1 95.62 123 PRO B CA 1
ATOM 2840 C C . PRO B 1 123 ? -2.746 -4.035 3.096 1 95.62 123 PRO B C 1
ATOM 2842 O O . PRO B 1 123 ? -2.525 -3.107 3.879 1 95.62 123 PRO B O 1
ATOM 2845 N N . ALA B 1 124 ? -3.645 -4.809 3.289 1 93.62 124 ALA B N 1
ATOM 2846 C CA . ALA B 1 124 ? -4.59 -4.789 4.402 1 93.62 124 ALA B CA 1
ATOM 2847 C C . ALA B 1 124 ? -5.105 -6.191 4.711 1 93.62 124 ALA B C 1
ATOM 2849 O O . ALA B 1 124 ? -5.137 -7.055 3.832 1 93.62 124 ALA B O 1
ATOM 2850 N N . LEU B 1 125 ? -5.508 -6.395 5.953 1 93.62 125 LEU B N 1
ATOM 2851 C CA . LEU B 1 125 ? -5.953 -7.715 6.379 1 93.62 125 LEU B CA 1
ATOM 2852 C C . LEU B 1 125 ? -7.469 -7.758 6.527 1 93.62 125 LEU B C 1
ATOM 2854 O O . LEU B 1 125 ? -7.984 -8.172 7.566 1 93.62 125 LEU B O 1
ATOM 2858 N N . GLY B 1 126 ? -8.148 -7.383 5.477 1 93.75 126 GLY B N 1
ATOM 2859 C CA . GLY B 1 126 ? -9.602 -7.379 5.445 1 93.75 126 GLY B CA 1
ATOM 2860 C C . GLY B 1 126 ? -10.188 -8.562 4.699 1 93.75 126 GLY B C 1
ATOM 2861 O O . GLY B 1 126 ? -9.539 -9.609 4.574 1 93.75 126 GLY B O 1
ATOM 2862 N N . VAL B 1 127 ? -11.359 -8.438 4.191 1 96.12 127 VAL B N 1
ATOM 2863 C CA . VAL B 1 127 ? -12.133 -9.531 3.621 1 96.12 127 VAL B CA 1
ATOM 2864 C C . VAL B 1 127 ? -11.445 -10.047 2.355 1 96.12 127 VAL B C 1
ATOM 2866 O O . VAL B 1 127 ? -11.477 -11.242 2.068 1 96.12 127 VAL B O 1
ATOM 2869 N N . LEU B 1 128 ? -10.836 -9.18 1.627 1 97.62 128 LEU B N 1
ATOM 2870 C CA . LEU B 1 128 ? -10.188 -9.57 0.38 1 97.62 128 LEU B CA 1
ATOM 2871 C C . LEU B 1 128 ? -9 -10.492 0.65 1 97.62 128 LEU B C 1
ATOM 2873 O O . LEU B 1 128 ? -8.859 -11.531 0.003 1 97.62 128 LEU B O 1
ATOM 2877 N N . THR B 1 129 ? -8.164 -10.102 1.616 1 97.75 129 THR B N 1
ATOM 2878 C CA . THR B 1 129 ? -7.016 -10.914 1.998 1 97.75 129 THR B CA 1
ATOM 2879 C C . THR B 1 129 ? -7.461 -12.25 2.582 1 97.75 129 THR B C 1
ATOM 2881 O O . THR B 1 129 ? -6.879 -13.289 2.271 1 97.75 129 THR B O 1
ATOM 2884 N N . ILE B 1 130 ? -8.508 -12.227 3.348 1 97.88 130 ILE B N 1
ATOM 2885 C CA . ILE B 1 130 ? -9.023 -13.453 3.949 1 97.88 130 ILE B CA 1
ATOM 2886 C C . ILE B 1 130 ? -9.523 -14.391 2.855 1 97.88 130 ILE B C 1
ATOM 2888 O O . ILE B 1 130 ? -9.297 -15.602 2.914 1 97.88 130 ILE B O 1
ATOM 2892 N N . ASN B 1 131 ? -10.188 -13.875 1.894 1 98.62 131 ASN B N 1
ATOM 2893 C CA . ASN B 1 131 ? -10.633 -14.695 0.766 1 98.62 131 ASN B CA 1
ATOM 2894 C C . ASN B 1 131 ? -9.453 -15.312 0.026 1 98.62 131 ASN B C 1
ATOM 2896 O O . ASN B 1 131 ? -9.5 -16.484 -0.351 1 98.62 131 ASN B O 1
ATOM 2900 N N . ALA B 1 132 ? -8.438 -14.547 -0.18 1 98.75 132 ALA B N 1
ATOM 2901 C CA . ALA B 1 132 ? -7.246 -15.055 -0.856 1 98.75 132 ALA B CA 1
ATOM 2902 C C . ALA B 1 132 ? -6.617 -16.203 -0.068 1 98.75 132 ALA B C 1
ATOM 2904 O O . ALA B 1 132 ? -6.34 -17.266 -0.622 1 98.75 132 ALA B O 1
ATOM 2905 N N . LEU B 1 133 ? -6.438 -15.977 1.229 1 98.75 133 LEU B N 1
ATOM 2906 C CA . LEU B 1 133 ? -5.805 -16.969 2.102 1 98.75 133 LEU B CA 1
ATOM 2907 C C . LEU B 1 133 ? -6.652 -18.234 2.197 1 98.75 133 LEU B C 1
ATOM 2909 O O . LEU B 1 133 ? -6.117 -19.328 2.32 1 98.75 133 LEU B O 1
ATOM 2913 N N . THR B 1 134 ? -7.934 -18.047 2.129 1 98.75 134 THR B N 1
ATOM 2914 C CA . THR B 1 134 ? -8.852 -19.188 2.225 1 98.75 134 THR B CA 1
ATOM 2915 C C . THR B 1 134 ? -8.836 -20 0.938 1 98.75 134 THR B C 1
ATOM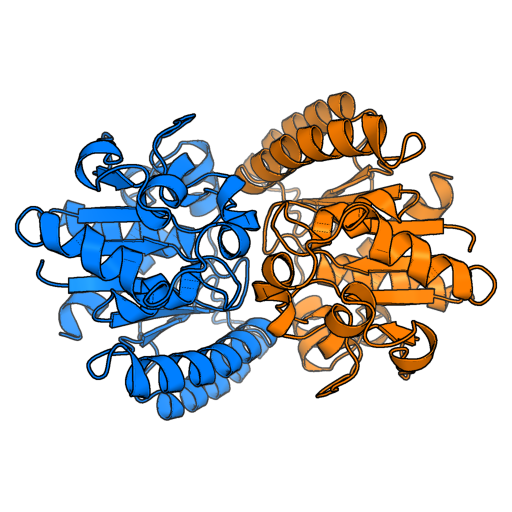 2917 O O . THR B 1 134 ? -8.961 -21.234 0.976 1 98.75 134 THR B O 1
ATOM 2920 N N . ALA B 1 135 ? -8.633 -19.344 -0.133 1 98.69 135 ALA B N 1
ATOM 2921 C CA . ALA B 1 135 ? -8.766 -19.984 -1.439 1 98.69 135 ALA B CA 1
ATOM 2922 C C . ALA B 1 135 ? -7.445 -20.609 -1.886 1 98.69 135 ALA B C 1
ATOM 2924 O O . ALA B 1 135 ? -7.43 -21.578 -2.639 1 98.69 135 ALA B O 1
ATOM 2925 N N . CYS B 1 136 ? -6.34 -20.062 -1.458 1 98.5 136 CYS B N 1
ATOM 2926 C CA . CYS B 1 136 ? -5.066 -20.453 -2.043 1 98.5 136 CYS B CA 1
ATOM 2927 C C . CYS B 1 136 ? -4.5 -21.688 -1.34 1 98.5 136 CYS B C 1
ATOM 2929 O O . CYS B 1 136 ? -4.914 -22.016 -0.227 1 98.5 136 CYS B O 1
ATOM 2931 N N . SER B 1 137 ? -3.641 -22.406 -2.045 1 97.75 137 SER B N 1
ATOM 2932 C CA . SER B 1 137 ? -2.93 -23.531 -1.461 1 97.75 137 SER B CA 1
ATOM 2933 C C . SER B 1 137 ? -1.626 -23.094 -0.805 1 97.75 137 SER B C 1
ATOM 2935 O O . SER B 1 137 ? -1.145 -23.734 0.129 1 97.75 137 SER B O 1
ATOM 2937 N N . SER B 1 138 ? -1.054 -22 -1.325 1 97.81 138 SER B N 1
ATOM 2938 C CA . SER B 1 138 ? 0.21 -21.5 -0.781 1 97.81 138 SER B CA 1
ATOM 2939 C C . SER B 1 138 ? 0.338 -20 -0.944 1 97.81 138 SER B C 1
ATOM 2941 O O . SER B 1 138 ? -0.396 -19.391 -1.725 1 97.81 138 SER B O 1
ATOM 2943 N N . ILE B 1 139 ? 1.244 -19.469 -0.132 1 98.25 139 ILE B N 1
ATOM 2944 C CA . ILE B 1 139 ? 1.448 -18.031 -0.248 1 98.25 139 ILE B CA 1
ATOM 2945 C C . ILE B 1 139 ? 2.936 -17.734 -0.422 1 98.25 139 ILE B C 1
ATOM 2947 O O . ILE B 1 139 ? 3.787 -18.484 0.053 1 98.25 139 ILE B O 1
ATOM 2951 N N . VAL B 1 140 ? 3.262 -16.75 -1.203 1 98.75 140 VAL B N 1
ATOM 2952 C CA . VAL B 1 140 ? 4.562 -16.094 -1.275 1 98.75 140 VAL B CA 1
ATOM 2953 C C . VAL B 1 140 ? 4.473 -14.703 -0.642 1 98.75 140 VAL B C 1
ATOM 2955 O O . VAL B 1 140 ? 3.543 -13.938 -0.923 1 98.75 140 VAL B O 1
ATOM 2958 N N . ILE B 1 141 ? 5.438 -14.383 0.194 1 98.69 141 ILE B N 1
ATOM 2959 C CA . ILE B 1 141 ? 5.422 -13.109 0.912 1 98.69 141 ILE B CA 1
ATOM 2960 C C . ILE B 1 141 ? 6.578 -12.234 0.436 1 98.69 141 ILE B C 1
ATOM 2962 O O . ILE B 1 141 ? 7.695 -12.328 0.955 1 98.69 141 ILE B O 1
ATOM 2966 N N . PRO B 1 142 ? 6.305 -11.367 -0.535 1 98.69 142 PRO B N 1
ATOM 2967 C CA . PRO B 1 142 ? 7.332 -10.375 -0.85 1 98.69 142 PRO B CA 1
ATOM 2968 C C . PRO B 1 142 ? 7.574 -9.398 0.294 1 98.69 142 PRO B C 1
ATOM 2970 O O . PRO B 1 142 ? 6.625 -8.961 0.95 1 98.69 142 PRO B O 1
ATOM 2973 N N . ALA B 1 143 ? 8.82 -9.07 0.542 1 98.06 143 ALA B N 1
ATOM 2974 C CA . ALA B 1 143 ? 9.18 -8.141 1.61 1 98.06 143 ALA B CA 1
ATOM 2975 C C . ALA B 1 143 ? 10.492 -7.43 1.3 1 98.06 143 ALA B C 1
ATOM 2977 O O . ALA B 1 143 ? 11.367 -7.988 0.629 1 98.06 143 ALA B O 1
ATOM 2978 N N . GLN B 1 144 ? 10.562 -6.223 1.682 1 96.94 144 GLN B N 1
ATOM 2979 C CA . GLN B 1 144 ? 11.852 -5.547 1.721 1 96.94 144 GLN B CA 1
ATOM 2980 C C . GLN B 1 144 ? 12.547 -5.77 3.059 1 96.94 144 GLN B C 1
ATOM 2982 O O . GLN B 1 144 ? 11.906 -6.133 4.047 1 96.94 144 GLN B O 1
ATOM 2987 N N . ALA B 1 145 ? 13.875 -5.578 3.047 1 95.19 145 ALA B N 1
ATOM 2988 C CA . ALA B 1 145 ? 14.609 -5.625 4.305 1 95.19 145 ALA B CA 1
ATOM 2989 C C . ALA B 1 145 ? 14.477 -4.312 5.07 1 95.19 145 ALA B C 1
ATOM 2991 O O . ALA B 1 145 ? 15.445 -3.57 5.223 1 95.19 145 ALA B O 1
ATOM 2992 N N . ASP B 1 146 ? 13.336 -4.07 5.582 1 95.25 146 ASP B N 1
ATOM 2993 C CA . ASP B 1 146 ? 13.047 -2.877 6.371 1 95.25 146 ASP B CA 1
ATOM 2994 C C . ASP B 1 146 ? 12.055 -3.186 7.488 1 95.25 146 ASP B C 1
ATOM 2996 O O . ASP B 1 146 ? 11.484 -4.281 7.539 1 95.25 146 ASP B O 1
ATOM 3000 N N . ILE B 1 147 ? 11.836 -2.287 8.383 1 95.25 147 ILE B N 1
ATOM 3001 C CA . ILE B 1 147 ? 11.109 -2.543 9.625 1 95.25 147 ILE B CA 1
ATOM 3002 C C . ILE B 1 147 ? 9.617 -2.65 9.328 1 95.25 147 ILE B C 1
ATOM 3004 O O . ILE B 1 147 ? 8.898 -3.416 9.984 1 95.25 147 ILE B O 1
ATOM 3008 N N . TYR B 1 148 ? 9.133 -1.883 8.391 1 95.44 148 TYR B N 1
ATOM 3009 C CA . TYR B 1 148 ? 7.707 -1.914 8.094 1 95.44 148 TYR B CA 1
ATOM 3010 C C . TYR B 1 148 ? 7.312 -3.246 7.465 1 95.44 148 TYR B C 1
ATOM 3012 O O . TYR B 1 148 ? 6.234 -3.775 7.75 1 95.44 148 TYR B O 1
ATOM 3020 N N . SER B 1 149 ? 8.164 -3.742 6.586 1 95.94 149 SER B N 1
ATOM 3021 C CA . SER B 1 149 ? 7.926 -5.074 6.035 1 95.94 149 SER B CA 1
ATOM 3022 C C . SER B 1 149 ? 7.902 -6.129 7.133 1 95.94 149 SER B C 1
ATOM 3024 O O . SER B 1 149 ? 7.07 -7.039 7.109 1 95.94 149 SER B O 1
ATOM 3026 N N . LEU B 1 150 ? 8.859 -6.027 8.07 1 95.31 150 LEU B N 1
ATOM 3027 C CA . LEU B 1 150 ? 8.906 -6.957 9.195 1 95.31 150 LEU B CA 1
ATOM 3028 C C . LEU B 1 150 ? 7.609 -6.906 10 1 95.31 150 LEU B C 1
ATOM 3030 O O . LEU B 1 150 ? 7.066 -7.945 10.375 1 95.31 150 LEU B O 1
ATOM 3034 N N . GLN B 1 151 ? 7.129 -5.734 10.234 1 93.19 151 GLN B N 1
ATOM 3035 C CA . GLN B 1 151 ? 5.863 -5.57 10.945 1 93.19 151 GLN B CA 1
ATOM 3036 C C . GLN B 1 151 ? 4.711 -6.191 10.164 1 93.19 151 GLN B C 1
ATOM 3038 O O . GLN B 1 151 ? 3.838 -6.84 10.75 1 93.19 151 GLN B O 1
ATOM 3043 N N . GLY B 1 152 ? 4.715 -5.93 8.875 1 94.81 152 GLY B N 1
ATOM 3044 C CA . GLY B 1 152 ? 3.689 -6.516 8.023 1 94.81 152 GLY B CA 1
ATOM 3045 C C . GLY B 1 152 ? 3.66 -8.031 8.086 1 94.81 152 GLY B C 1
ATOM 3046 O O . GLY B 1 152 ? 2.588 -8.633 8.148 1 94.81 152 GLY B O 1
ATOM 3047 N N . ILE B 1 153 ? 4.832 -8.648 8.117 1 96.69 153 ILE B N 1
ATOM 3048 C CA . ILE B 1 153 ? 4.949 -10.102 8.188 1 96.69 153 ILE B CA 1
ATOM 3049 C C . ILE B 1 153 ? 4.41 -10.602 9.523 1 96.69 153 ILE B C 1
ATOM 3051 O O . ILE B 1 153 ? 3.717 -11.617 9.578 1 96.69 153 ILE B O 1
ATOM 3055 N N . HIS B 1 154 ? 4.684 -9.891 10.609 1 94 154 HIS B N 1
ATOM 3056 C CA . HIS B 1 154 ? 4.211 -10.273 11.93 1 94 154 HIS B CA 1
ATOM 3057 C C . HIS B 1 154 ? 2.688 -10.258 12 1 94 154 HIS B C 1
ATOM 3059 O O . HIS B 1 154 ? 2.076 -11.195 12.531 1 94 154 HIS B O 1
ATOM 3065 N N . GLN B 1 155 ? 2.121 -9.219 11.484 1 93 155 GLN B N 1
ATOM 3066 C CA . GLN B 1 155 ? 0.665 -9.125 11.484 1 93 155 GLN B CA 1
ATOM 3067 C C . GLN B 1 155 ? 0.046 -10.211 10.602 1 93 155 GLN B C 1
ATOM 3069 O O . GLN B 1 155 ? -0.985 -10.789 10.953 1 93 155 GLN B O 1
ATOM 3074 N N . LEU B 1 156 ? 0.684 -10.422 9.508 1 95.5 156 LEU B N 1
ATOM 3075 C CA . LEU B 1 156 ? 0.218 -11.445 8.586 1 95.5 156 LEU B CA 1
ATOM 3076 C C . LEU B 1 156 ? 0.253 -12.828 9.234 1 95.5 156 LEU B C 1
ATOM 3078 O O . LEU B 1 156 ? -0.632 -13.648 9 1 95.5 156 LEU B O 1
ATOM 3082 N N . HIS B 1 157 ? 1.282 -13.086 10.023 1 95.44 157 HIS B N 1
ATOM 3083 C CA . HIS B 1 157 ? 1.427 -14.367 10.711 1 95.44 157 HIS B CA 1
ATOM 3084 C C . HIS B 1 157 ? 0.187 -14.688 11.539 1 95.44 157 HIS B C 1
ATOM 3086 O O . HIS B 1 157 ? -0.324 -15.812 11.484 1 95.44 157 HIS B O 1
ATOM 3092 N N . GLN B 1 158 ? -0.328 -13.742 12.227 1 94.31 158 GLN B N 1
ATOM 3093 C CA . GLN B 1 158 ? -1.512 -13.953 13.055 1 94.31 158 GLN B CA 1
ATOM 3094 C C . GLN B 1 158 ? -2.729 -14.289 12.195 1 94.31 158 GLN B C 1
ATOM 3096 O O . GLN B 1 158 ? -3.512 -15.172 12.547 1 94.31 158 GLN B O 1
ATOM 3101 N N . THR B 1 159 ? -2.842 -13.602 11.156 1 95.56 159 THR B N 1
ATOM 3102 C CA . THR B 1 159 ? -3.969 -13.828 10.258 1 95.56 159 THR B CA 1
ATOM 3103 C C . THR B 1 159 ? -3.875 -15.211 9.609 1 95.56 159 THR B C 1
ATOM 3105 O O . THR B 1 159 ? -4.875 -15.922 9.516 1 95.56 159 THR B O 1
ATOM 3108 N N . ILE B 1 160 ? -2.666 -15.578 9.195 1 97.31 160 ILE B N 1
ATOM 3109 C CA . ILE B 1 160 ? -2.443 -16.891 8.594 1 97.31 160 ILE B CA 1
ATOM 3110 C C . ILE B 1 160 ? -2.836 -17.984 9.586 1 97.31 160 ILE B C 1
ATOM 3112 O O . ILE B 1 160 ? -3.521 -18.938 9.227 1 97.31 160 ILE B O 1
ATOM 3116 N N . SER B 1 161 ? -2.434 -17.828 10.836 1 96.88 161 SER B N 1
ATOM 3117 C CA . SER B 1 161 ? -2.748 -18.797 11.867 1 96.88 161 SER B CA 1
ATOM 3118 C C . SER B 1 161 ? -4.254 -18.969 12.031 1 96.88 161 SER B C 1
ATOM 3120 O O . SER B 1 161 ? -4.75 -20.094 12.125 1 96.88 161 SER B O 1
ATOM 3122 N N . THR B 1 162 ? -4.938 -17.906 12.023 1 97.12 162 THR B N 1
ATOM 3123 C CA . THR B 1 162 ? -6.387 -17.922 12.18 1 97.12 162 THR B CA 1
ATOM 3124 C C . THR B 1 162 ? -7.051 -18.609 10.984 1 97.12 162 THR B C 1
ATOM 3126 O O . THR B 1 162 ? -7.953 -19.422 11.156 1 97.12 162 THR B O 1
ATOM 3129 N N . VAL B 1 163 ? -6.625 -18.266 9.781 1 97.94 163 VAL B N 1
ATOM 3130 C CA . VAL B 1 163 ? -7.207 -18.828 8.57 1 97.94 163 VAL B CA 1
ATOM 3131 C C . VAL B 1 163 ? -6.926 -20.328 8.516 1 97.94 163 VAL B C 1
ATOM 3133 O O . VAL B 1 163 ? -7.793 -21.109 8.117 1 97.94 163 VAL B O 1
ATOM 3136 N N . LYS B 1 164 ? -5.73 -20.766 8.891 1 97.75 164 LYS B N 1
ATOM 3137 C CA . LYS B 1 164 ? -5.398 -22.188 8.93 1 97.75 164 LYS B CA 1
ATOM 3138 C C . LYS B 1 164 ? -6.324 -22.938 9.891 1 97.75 164 LYS B C 1
ATOM 3140 O O . LYS B 1 164 ? -6.754 -24.047 9.594 1 97.75 164 LYS B O 1
ATOM 3145 N N . GLN B 1 165 ? -6.625 -22.328 10.961 1 97.81 165 GLN B N 1
ATOM 3146 C CA . GLN B 1 165 ? -7.43 -22.953 12.008 1 97.81 165 GLN B CA 1
ATOM 3147 C C . GLN B 1 165 ? -8.883 -23.109 11.562 1 97.81 165 GLN B C 1
ATOM 3149 O O . GLN B 1 165 ? -9.508 -24.141 11.812 1 97.81 165 GLN B O 1
ATOM 3154 N N . TYR B 1 166 ? -9.391 -22.141 10.805 1 97.75 166 TYR B N 1
ATOM 3155 C CA . TYR B 1 166 ? -10.844 -22.094 10.672 1 97.75 166 TYR B CA 1
ATOM 3156 C C . TYR B 1 166 ? -11.258 -22.281 9.219 1 97.75 166 TYR B C 1
ATOM 3158 O O . TYR B 1 166 ? -12.383 -22.719 8.938 1 97.75 166 TYR B O 1
ATOM 3166 N N . CYS B 1 167 ? -10.359 -21.922 8.266 1 98.06 167 CYS B N 1
ATOM 3167 C CA . CYS B 1 167 ? -10.836 -21.812 6.895 1 98.06 167 CYS B CA 1
ATOM 3168 C C . CYS B 1 167 ? -10.031 -22.703 5.961 1 98.06 167 CYS B C 1
ATOM 3170 O O . CYS B 1 167 ? -10.57 -23.25 5.004 1 98.06 167 CYS B O 1
ATOM 3172 N N . ASN B 1 168 ? -8.797 -22.828 6.191 1 98.25 168 ASN B N 1
ATOM 3173 C CA . ASN B 1 168 ? -7.879 -23.469 5.25 1 98.25 168 ASN B CA 1
ATOM 3174 C C . ASN B 1 168 ? -6.719 -24.141 5.969 1 98.25 168 ASN B C 1
ATOM 3176 O O . ASN B 1 168 ? -5.59 -23.641 5.941 1 98.25 168 ASN B O 1
ATOM 3180 N N . SER B 1 169 ? -6.883 -25.297 6.504 1 97.62 169 SER B N 1
ATOM 3181 C CA . SER B 1 169 ? -5.91 -25.984 7.34 1 97.62 169 SER B CA 1
ATOM 3182 C C . SER B 1 169 ? -4.684 -26.406 6.531 1 97.62 169 SER B C 1
ATOM 3184 O O . SER B 1 169 ? -3.598 -26.578 7.086 1 97.62 169 SER B O 1
ATOM 3186 N N . GLY B 1 170 ? -4.805 -26.531 5.27 1 97.12 170 GLY B N 1
ATOM 3187 C CA . GLY B 1 170 ? -3.713 -26.984 4.422 1 97.12 170 GLY B CA 1
ATOM 3188 C C . GLY B 1 170 ? -2.879 -25.844 3.857 1 97.12 170 GLY B C 1
ATOM 3189 O O . GLY B 1 170 ? -1.954 -26.078 3.076 1 97.12 170 GLY B O 1
ATOM 3190 N N . LEU B 1 171 ? -3.201 -24.609 4.25 1 97.69 171 LEU B N 1
ATOM 3191 C CA . LEU B 1 171 ? -2.496 -23.438 3.732 1 97.69 171 LEU B CA 1
ATOM 3192 C C . LEU B 1 171 ? -1.002 -23.531 4.031 1 97.69 171 LEU B C 1
ATOM 3194 O O . LEU B 1 171 ? -0.607 -23.797 5.168 1 97.69 171 LEU B O 1
ATOM 3198 N N . LYS B 1 172 ? -0.168 -23.344 3.035 1 97.06 172 LYS B N 1
ATOM 3199 C CA . LYS B 1 172 ? 1.283 -23.391 3.186 1 97.06 172 LYS B CA 1
ATOM 3200 C C . LYS B 1 172 ? 1.92 -22.047 2.859 1 97.06 172 LYS B C 1
ATOM 3202 O O . LYS B 1 172 ? 1.51 -21.375 1.912 1 97.06 172 LYS B O 1
ATOM 3207 N N . VAL B 1 173 ? 2.838 -21.703 3.693 1 97.56 173 VAL B N 1
ATOM 3208 C CA . VAL B 1 173 ? 3.678 -20.562 3.352 1 97.56 173 VAL B CA 1
ATOM 3209 C C . VAL B 1 173 ? 4.898 -21.047 2.566 1 97.56 173 VAL B C 1
ATOM 3211 O O . VAL B 1 173 ? 5.828 -21.625 3.139 1 97.56 173 VAL B O 1
ATOM 3214 N N . LYS B 1 174 ? 4.914 -20.797 1.325 1 97.31 174 LYS B N 1
ATOM 3215 C CA . LYS B 1 174 ? 5.977 -21.297 0.457 1 97.31 174 LYS B CA 1
ATOM 3216 C C . LYS B 1 174 ? 7.305 -20.609 0.771 1 97.31 174 LYS B C 1
ATOM 3218 O O . LYS B 1 174 ? 8.367 -21.219 0.641 1 97.31 174 LYS B O 1
ATOM 3223 N N . GLY B 1 175 ? 7.238 -19.266 1.087 1 98 175 GLY B N 1
ATOM 3224 C CA . GLY B 1 175 ? 8.453 -18.562 1.478 1 98 175 GLY B CA 1
ATOM 3225 C C . GLY B 1 175 ? 8.305 -17.047 1.447 1 98 175 GLY B C 1
ATOM 3226 O O . GLY B 1 175 ? 7.285 -16.531 1 1 98 175 GLY B O 1
ATOM 3227 N N . ILE B 1 176 ? 9.312 -16.422 2.002 1 98.56 176 ILE B N 1
ATOM 3228 C CA . ILE B 1 176 ? 9.438 -14.961 1.946 1 98.56 176 ILE B CA 1
ATOM 3229 C C . ILE B 1 176 ? 10.445 -14.57 0.866 1 98.56 176 ILE B C 1
ATOM 3231 O O . ILE B 1 176 ? 11.539 -15.125 0.802 1 98.56 176 ILE B O 1
ATOM 3235 N N . LEU B 1 177 ? 10.031 -13.711 -0.042 1 98.75 177 LEU B N 1
ATOM 3236 C CA . LEU B 1 177 ? 10.883 -13.234 -1.123 1 98.75 177 LEU B CA 1
ATOM 3237 C C . LEU B 1 177 ? 11.375 -11.82 -0.843 1 98.75 177 LEU B C 1
ATOM 3239 O O . LEU B 1 177 ? 10.578 -10.883 -0.779 1 98.75 177 LEU B O 1
ATOM 3243 N N . LEU B 1 178 ? 12.695 -11.641 -0.701 1 98.44 178 LEU B N 1
ATOM 3244 C CA . LEU B 1 178 ? 13.242 -10.305 -0.503 1 98.44 178 LEU B CA 1
ATOM 3245 C C . LEU B 1 178 ? 13.289 -9.531 -1.82 1 98.44 178 LEU B C 1
ATOM 3247 O O . LEU B 1 178 ? 13.93 -9.969 -2.777 1 98.44 178 LEU B O 1
ATOM 3251 N N . THR B 1 179 ? 12.531 -8.461 -1.812 1 98.31 179 THR B N 1
ATOM 3252 C CA . THR B 1 179 ? 12.453 -7.629 -3.006 1 98.31 179 THR B CA 1
ATOM 3253 C C . THR B 1 179 ? 13.172 -6.301 -2.781 1 98.31 179 THR B C 1
ATOM 3255 O O . THR B 1 179 ? 13.445 -5.922 -1.641 1 98.31 179 THR B O 1
ATOM 3258 N N . ARG B 1 180 ? 13.492 -5.598 -3.945 1 95.94 180 ARG B N 1
ATOM 3259 C CA . ARG B 1 180 ? 14.25 -4.355 -3.902 1 95.94 180 ARG B CA 1
ATOM 3260 C C . ARG B 1 180 ? 15.445 -4.477 -2.963 1 95.94 180 ARG B C 1
ATOM 3262 O O . ARG B 1 180 ? 15.688 -3.598 -2.131 1 95.94 180 ARG B O 1
ATOM 3269 N N . TYR B 1 181 ? 16.078 -5.551 -3.049 1 95.75 181 TYR B N 1
ATOM 3270 C CA . TYR B 1 181 ? 17.094 -5.945 -2.082 1 95.75 181 TYR B CA 1
ATOM 3271 C C . TYR B 1 181 ? 18.469 -5.445 -2.506 1 95.75 181 TYR B C 1
ATOM 3273 O O . TYR B 1 181 ? 18.859 -5.613 -3.66 1 95.75 181 TYR B O 1
ATOM 3281 N N . ASN B 1 182 ? 19.078 -4.777 -1.596 1 90.94 182 ASN B N 1
ATOM 3282 C CA . ASN B 1 182 ? 20.453 -4.344 -1.764 1 90.94 182 ASN B CA 1
ATOM 3283 C C . ASN B 1 182 ? 21.391 -5.086 -0.815 1 90.94 182 ASN B C 1
ATOM 3285 O O . ASN B 1 182 ? 21.469 -4.754 0.369 1 90.94 182 ASN B O 1
ATOM 3289 N N . THR B 1 183 ? 22.234 -5.871 -1.318 1 86.81 183 THR B N 1
ATOM 3290 C CA . THR B 1 183 ? 23.078 -6.754 -0.522 1 86.81 183 THR B CA 1
ATOM 3291 C C . THR B 1 183 ? 24.203 -5.969 0.154 1 86.81 183 THR B C 1
ATOM 3293 O O . THR B 1 183 ? 24.797 -6.438 1.122 1 86.81 183 THR B O 1
ATOM 3296 N N . ARG B 1 184 ? 24.516 -4.816 -0.302 1 86.81 184 ARG B N 1
ATOM 3297 C CA . ARG B 1 184 ? 25.641 -4.059 0.22 1 86.81 184 ARG B CA 1
ATOM 3298 C C . ARG B 1 184 ? 25.234 -3.219 1.425 1 86.81 184 ARG B C 1
ATOM 3300 O O . ARG B 1 184 ? 26.078 -2.625 2.092 1 86.81 184 ARG B O 1
ATOM 3307 N N . SER B 1 185 ? 23.969 -3.258 1.715 1 88.81 185 SER B N 1
ATOM 3308 C CA . SER B 1 185 ? 23.469 -2.438 2.814 1 88.81 185 SER B CA 1
ATOM 3309 C C . SER B 1 185 ? 23.531 -3.188 4.141 1 88.81 185 SER B C 1
ATOM 3311 O O . SER B 1 185 ? 22.938 -4.258 4.285 1 88.81 185 SER B O 1
ATOM 3313 N N . ILE B 1 186 ? 24.172 -2.637 5.105 1 90.38 186 ILE B N 1
ATOM 3314 C CA . ILE B 1 186 ? 24.297 -3.24 6.426 1 90.38 186 ILE B CA 1
ATOM 3315 C C . ILE B 1 186 ? 22.906 -3.41 7.043 1 90.38 186 ILE B C 1
ATOM 3317 O O . ILE B 1 186 ? 22.594 -4.461 7.602 1 90.38 186 ILE B O 1
ATOM 3321 N N . LEU B 1 187 ? 22.141 -2.426 6.848 1 91 187 LEU B N 1
ATOM 3322 C CA . LEU B 1 187 ? 20.781 -2.484 7.371 1 91 187 LEU B CA 1
ATOM 3323 C C . LEU B 1 187 ? 20.016 -3.65 6.754 1 91 187 LEU B C 1
ATOM 3325 O O . LEU B 1 187 ? 19.344 -4.395 7.465 1 91 187 LEU B O 1
ATOM 3329 N N . SER B 1 188 ? 20.172 -3.75 5.469 1 92.25 188 SER B N 1
ATOM 3330 C CA . SER B 1 188 ? 19.469 -4.828 4.77 1 92.25 188 SER B CA 1
ATOM 3331 C C . SER B 1 188 ? 19.906 -6.191 5.289 1 92.25 188 SER B C 1
ATOM 3333 O O . SER B 1 188 ? 19.078 -7.086 5.477 1 92.25 188 SER B O 1
ATOM 3335 N N . ARG B 1 189 ? 21.125 -6.352 5.582 1 93.12 189 ARG B N 1
ATOM 3336 C CA . ARG B 1 189 ? 21.656 -7.625 6.066 1 93.12 189 ARG B CA 1
ATOM 3337 C C . ARG B 1 189 ? 21.125 -7.938 7.465 1 93.12 189 ARG B C 1
ATOM 3339 O O . ARG B 1 189 ? 20.703 -9.062 7.734 1 93.12 189 ARG B O 1
ATOM 3346 N N . ASP B 1 190 ? 21.156 -6.965 8.289 1 94.5 190 ASP B N 1
ATOM 3347 C CA . ASP B 1 190 ? 20.688 -7.137 9.664 1 94.5 190 ASP B CA 1
ATOM 3348 C C . ASP B 1 190 ? 19.203 -7.512 9.68 1 94.5 190 ASP B C 1
ATOM 3350 O O . ASP B 1 190 ? 18.797 -8.438 10.398 1 94.5 190 ASP B O 1
ATOM 3354 N N . LEU B 1 191 ? 18.484 -6.82 8.922 1 94.19 191 LEU B N 1
ATOM 3355 C CA . LEU B 1 191 ? 17.047 -7.055 8.914 1 94.19 191 LEU B CA 1
ATOM 3356 C C . LEU B 1 191 ? 16.719 -8.375 8.219 1 94.19 191 LEU B C 1
ATOM 3358 O O . LEU B 1 191 ? 15.727 -9.031 8.562 1 94.19 191 LEU B O 1
ATOM 3362 N N . THR B 1 192 ? 17.562 -8.719 7.281 1 95.25 192 THR B N 1
ATOM 3363 C CA . THR B 1 192 ? 17.391 -10.016 6.641 1 95.25 192 THR B CA 1
ATOM 3364 C C . THR B 1 192 ? 17.469 -11.141 7.668 1 95.25 192 THR B C 1
ATOM 3366 O O . THR B 1 192 ? 16.688 -12.094 7.621 1 95.25 192 THR B O 1
ATOM 3369 N N . GLU B 1 193 ? 18.328 -11.078 8.594 1 95.69 193 GLU B N 1
ATOM 3370 C CA . GLU B 1 193 ? 18.469 -12.078 9.648 1 95.69 193 GLU B CA 1
ATOM 3371 C C . GLU B 1 193 ? 17.219 -12.156 10.508 1 95.69 193 GLU B C 1
ATOM 3373 O O . GLU B 1 193 ? 16.766 -13.242 10.867 1 95.69 193 GLU B O 1
ATOM 3378 N N . ILE B 1 194 ? 16.719 -11.023 10.812 1 96.25 194 ILE B N 1
ATOM 3379 C CA . ILE B 1 194 ? 15.508 -10.961 11.625 1 96.25 194 ILE B CA 1
ATOM 3380 C C . ILE B 1 194 ? 14.328 -11.547 10.852 1 96.25 194 ILE B C 1
ATOM 3382 O O . ILE B 1 194 ? 13.5 -12.273 11.406 1 96.25 194 ILE B O 1
ATOM 3386 N N . ILE B 1 195 ? 14.266 -11.219 9.562 1 96.44 195 ILE B N 1
ATOM 3387 C CA . ILE B 1 195 ? 13.203 -11.742 8.719 1 96.44 195 ILE B CA 1
ATOM 3388 C C . ILE B 1 195 ? 13.32 -13.266 8.625 1 96.44 195 ILE B C 1
ATOM 3390 O O . ILE B 1 195 ? 12.305 -13.977 8.625 1 96.44 195 ILE B O 1
ATOM 3394 N N . GLU B 1 196 ? 14.5 -13.734 8.547 1 96.25 196 GLU B N 1
ATOM 3395 C CA . GLU B 1 196 ? 14.727 -15.172 8.5 1 96.25 196 GLU B CA 1
ATOM 3396 C C . GLU B 1 196 ? 14.227 -15.852 9.773 1 96.25 196 GLU B C 1
ATOM 3398 O O . GLU B 1 196 ? 13.641 -16.938 9.719 1 96.25 196 GLU B O 1
ATOM 3403 N N . GLN B 1 197 ? 14.43 -15.266 10.859 1 95.88 197 GLN B N 1
ATOM 3404 C CA . GLN B 1 197 ? 13.922 -15.789 12.125 1 95.88 197 GLN B CA 1
ATOM 3405 C C . GLN B 1 197 ? 12.398 -15.789 12.148 1 95.88 197 GLN B C 1
ATOM 3407 O O . GLN B 1 197 ? 11.781 -16.734 12.648 1 95.88 197 GLN B O 1
ATOM 3412 N N . THR B 1 198 ? 11.875 -14.719 11.664 1 93.94 198 THR B N 1
ATOM 3413 C CA . THR B 1 198 ? 10.422 -14.625 11.586 1 93.94 198 THR B CA 1
ATOM 3414 C C . THR B 1 198 ? 9.859 -15.711 10.664 1 93.94 198 THR B C 1
ATOM 3416 O O . THR B 1 198 ? 8.797 -16.266 10.93 1 93.94 198 THR B O 1
ATOM 3419 N N . ALA B 1 199 ? 10.578 -15.961 9.555 1 95.19 199 ALA B N 1
ATOM 3420 C CA . ALA B 1 199 ? 10.195 -17.016 8.625 1 95.19 199 ALA B CA 1
ATOM 3421 C C . ALA B 1 199 ? 10.086 -18.359 9.344 1 95.19 199 ALA B C 1
ATOM 3423 O O . ALA B 1 199 ? 9.18 -19.141 9.07 1 95.19 199 ALA B 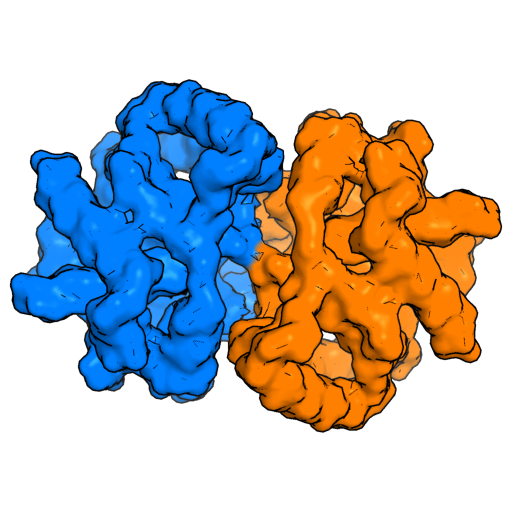O 1
ATOM 3424 N N . GLN B 1 200 ? 10.93 -18.625 10.234 1 94.06 200 GLN B N 1
ATOM 3425 C CA . GLN B 1 200 ? 10.906 -19.875 10.984 1 94.06 200 GLN B CA 1
ATOM 3426 C C . GLN B 1 200 ? 9.633 -19.984 11.812 1 94.06 200 GLN B C 1
ATOM 3428 O O . GLN B 1 200 ? 9.055 -21.078 11.914 1 94.06 200 GLN B O 1
ATOM 3433 N N . LYS B 1 201 ? 9.227 -18.906 12.344 1 89.56 201 LYS B N 1
ATOM 3434 C CA . LYS B 1 201 ? 7.996 -18.906 13.117 1 89.56 201 LYS B CA 1
ATOM 3435 C C . LYS B 1 201 ? 6.785 -19.203 12.234 1 89.56 201 LYS B C 1
ATOM 3437 O O . LYS B 1 201 ? 5.77 -19.703 12.719 1 89.56 201 LYS B O 1
ATOM 3442 N N . LEU B 1 202 ? 6.918 -18.859 10.992 1 91.31 202 LEU B N 1
ATOM 3443 C CA . LEU B 1 202 ? 5.863 -19.094 10.008 1 91.31 202 LEU B CA 1
ATOM 3444 C C . LEU B 1 202 ? 6.016 -20.469 9.375 1 91.31 202 LEU B C 1
ATOM 3446 O O . LEU B 1 202 ? 5.328 -20.797 8.398 1 91.31 202 LEU B O 1
ATOM 3450 N N . ASP B 1 203 ? 6.887 -21.266 9.922 1 92.94 203 ASP B N 1
ATOM 3451 C CA . ASP B 1 203 ? 7.191 -22.594 9.391 1 92.94 203 ASP B CA 1
ATOM 3452 C C . ASP B 1 203 ? 7.555 -22.531 7.91 1 92.94 203 ASP B C 1
ATOM 3454 O O . ASP B 1 203 ? 6.988 -23.25 7.094 1 92.94 203 ASP B O 1
ATOM 3458 N N . THR B 1 204 ? 8.328 -21.531 7.574 1 96.31 204 THR B N 1
ATOM 3459 C CA . THR B 1 204 ? 8.812 -21.359 6.207 1 96.31 204 THR B CA 1
ATOM 3460 C C . THR B 1 204 ? 10.242 -20.844 6.199 1 96.31 204 THR B C 1
ATOM 3462 O O . THR B 1 204 ? 10.961 -20.969 7.195 1 96.31 204 THR B O 1
ATOM 3465 N N . LYS B 1 205 ? 10.781 -20.406 5.008 1 96.12 205 LYS B N 1
ATOM 3466 C CA . LYS B 1 205 ? 12.133 -19.875 4.84 1 96.12 205 LYS B CA 1
ATOM 3467 C C . LYS B 1 205 ? 12.148 -18.734 3.822 1 96.12 205 LYS B C 1
ATOM 3469 O O . LYS B 1 205 ? 11.164 -18.516 3.113 1 96.12 205 LYS B O 1
ATOM 3474 N N . LEU B 1 206 ? 13.242 -18.109 3.896 1 97.44 206 LEU B N 1
ATOM 3475 C CA . LEU B 1 206 ? 13.508 -17.172 2.814 1 97.44 206 LEU B CA 1
ATOM 3476 C C . LEU B 1 206 ? 13.82 -17.906 1.518 1 97.44 206 LEU B C 1
ATOM 3478 O O . LEU B 1 206 ? 14.5 -18.938 1.534 1 97.44 206 LEU B O 1
ATOM 3482 N N . PHE B 1 207 ? 13.242 -17.422 0.47 1 98.19 207 PHE B N 1
ATOM 3483 C CA . PHE B 1 207 ? 13.805 -17.859 -0.802 1 98.19 207 PHE B CA 1
ATOM 3484 C C . PHE B 1 207 ? 15.281 -17.5 -0.892 1 98.19 207 PHE B C 1
ATOM 3486 O O . PHE B 1 207 ? 15.711 -16.469 -0.359 1 98.19 207 PHE B O 1
ATOM 3493 N N . THR B 1 208 ? 16.062 -18.297 -1.603 1 96.69 208 THR B N 1
ATOM 3494 C CA . THR B 1 208 ? 17.469 -17.984 -1.865 1 96.69 208 THR B CA 1
ATOM 3495 C C . THR B 1 208 ? 17.578 -16.828 -2.863 1 96.69 208 THR B C 1
ATOM 3497 O O . THR B 1 208 ? 18.484 -16 -2.764 1 96.69 208 THR B O 1
ATOM 3500 N N . SER B 1 209 ? 16.656 -16.812 -3.795 1 97.56 209 SER B N 1
ATOM 3501 C CA . SER B 1 209 ? 16.594 -15.734 -4.773 1 97.56 209 SER B CA 1
ATOM 3502 C C . SER B 1 209 ? 16.156 -14.43 -4.125 1 97.56 209 SER B C 1
ATOM 3504 O O . SER B 1 209 ? 15.281 -14.43 -3.254 1 97.56 209 SER B O 1
ATOM 3506 N N . THR B 1 210 ? 16.812 -13.352 -4.469 1 97.88 210 THR B N 1
ATOM 3507 C CA . THR B 1 210 ? 16.406 -12 -4.117 1 97.88 210 THR B CA 1
ATOM 3508 C C . THR B 1 210 ? 16.203 -11.156 -5.375 1 97.88 210 THR B C 1
ATOM 3510 O O . THR B 1 210 ? 16.781 -11.438 -6.422 1 97.88 210 THR B O 1
ATOM 3513 N N . ILE B 1 211 ? 15.305 -10.25 -5.289 1 98.69 211 ILE B N 1
ATOM 3514 C CA . ILE B 1 211 ? 15.039 -9.383 -6.43 1 98.69 211 ILE B CA 1
ATOM 3515 C C . ILE B 1 211 ? 15.68 -8.016 -6.199 1 98.69 211 ILE B C 1
ATOM 3517 O O . ILE B 1 211 ? 15.367 -7.332 -5.223 1 98.69 211 ILE B O 1
ATOM 3521 N N . ARG B 1 212 ? 16.516 -7.617 -7.051 1 96.81 212 ARG B N 1
ATOM 3522 C CA . ARG B 1 212 ? 17.188 -6.324 -6.934 1 96.81 212 ARG B CA 1
ATOM 3523 C C . ARG B 1 212 ? 16.25 -5.188 -7.324 1 96.81 212 ARG B C 1
ATOM 3525 O O . ARG B 1 212 ? 15.258 -5.402 -8.016 1 96.81 212 ARG B O 1
ATOM 3532 N N . GLU B 1 213 ? 16.547 -4.027 -6.84 1 93.56 213 GLU B N 1
ATOM 3533 C CA . GLU B 1 213 ? 15.891 -2.838 -7.375 1 93.56 213 GLU B CA 1
ATOM 3534 C C . GLU B 1 213 ? 16.328 -2.561 -8.805 1 93.56 213 GLU B C 1
ATOM 3536 O O . GLU B 1 213 ? 17.516 -2.664 -9.125 1 93.56 213 GLU B O 1
ATOM 3541 N N . ALA B 1 214 ? 15.398 -2.26 -9.68 1 94.75 214 ALA B N 1
ATOM 3542 C CA . ALA B 1 214 ? 15.766 -2.037 -11.078 1 94.75 214 ALA B CA 1
ATOM 3543 C C . ALA B 1 214 ? 14.781 -1.084 -11.758 1 94.75 214 ALA B C 1
ATOM 3545 O O . ALA B 1 214 ? 13.57 -1.259 -11.656 1 94.75 214 ALA B O 1
ATOM 3546 N N . ILE B 1 215 ? 15.281 -0.123 -12.453 1 93.56 215 ILE B N 1
ATOM 3547 C CA . ILE B 1 215 ? 14.484 0.848 -13.195 1 93.56 215 ILE B CA 1
ATOM 3548 C C . ILE B 1 215 ? 13.68 0.136 -14.281 1 93.56 215 ILE B C 1
ATOM 3550 O O . ILE B 1 215 ? 12.578 0.562 -14.633 1 93.56 215 ILE B O 1
ATOM 3554 N N . ALA B 1 216 ? 14.219 -0.973 -14.773 1 96.75 216 ALA B N 1
ATOM 3555 C CA . ALA B 1 216 ? 13.594 -1.741 -15.844 1 96.75 216 ALA B CA 1
ATOM 3556 C C . ALA B 1 216 ? 12.188 -2.197 -15.438 1 96.75 216 ALA B C 1
ATOM 3558 O O . ALA B 1 216 ? 11.305 -2.336 -16.297 1 96.75 216 ALA B O 1
ATOM 3559 N N . ILE B 1 217 ? 11.969 -2.422 -14.148 1 97.19 217 ILE B N 1
ATOM 3560 C CA . ILE B 1 217 ? 10.648 -2.82 -13.664 1 97.19 217 ILE B CA 1
ATOM 3561 C C . ILE B 1 217 ? 9.648 -1.699 -13.93 1 97.19 217 ILE B C 1
ATOM 3563 O O . ILE B 1 217 ? 8.578 -1.935 -14.492 1 97.19 217 ILE B O 1
ATOM 3567 N N . LYS B 1 218 ? 9.992 -0.486 -13.539 1 96.06 218 LYS B N 1
ATOM 3568 C CA . LYS B 1 218 ? 9.125 0.667 -13.758 1 96.06 218 LYS B CA 1
ATOM 3569 C C . LYS B 1 218 ? 8.883 0.905 -15.242 1 96.06 218 LYS B C 1
ATOM 3571 O O . LYS B 1 218 ? 7.777 1.253 -15.656 1 96.06 218 LYS B O 1
ATOM 3576 N N . GLU B 1 219 ? 9.922 0.711 -15.984 1 96.75 219 GLU B N 1
ATOM 3577 C CA . GLU B 1 219 ? 9.797 0.875 -17.438 1 96.75 219 GLU B CA 1
ATOM 3578 C C . GLU B 1 219 ? 8.836 -0.15 -18.016 1 96.75 219 GLU B C 1
ATOM 3580 O O . GLU B 1 219 ? 8.008 0.184 -18.875 1 96.75 219 GLU B O 1
ATOM 3585 N N . SER B 1 220 ? 9.008 -1.366 -17.594 1 97.75 220 SER B N 1
ATOM 3586 C CA . SER B 1 220 ? 8.125 -2.416 -18.078 1 97.75 220 SER B CA 1
ATOM 3587 C C . SER B 1 220 ? 6.668 -2.107 -17.766 1 97.75 220 SER B C 1
ATOM 3589 O O . SER B 1 220 ? 5.773 -2.432 -18.562 1 97.75 220 SER B O 1
ATOM 3591 N N . GLN B 1 221 ? 6.402 -1.515 -16.641 1 96.62 221 GLN B N 1
ATOM 3592 C CA . GLN B 1 221 ? 5.051 -1.155 -16.219 1 96.62 221 GLN B CA 1
ATOM 3593 C C . GLN B 1 221 ? 4.477 -0.05 -17.094 1 96.62 221 GLN B C 1
ATOM 3595 O O . GLN B 1 221 ? 3.289 -0.071 -17.438 1 96.62 221 GLN B O 1
ATOM 3600 N N . VAL B 1 222 ? 5.316 0.905 -17.5 1 95.88 222 VAL B N 1
ATOM 3601 C CA . VAL B 1 222 ? 4.906 1.965 -18.406 1 95.88 222 VAL B CA 1
ATOM 3602 C C . VAL B 1 222 ? 4.441 1.354 -19.734 1 95.88 222 VAL B C 1
ATOM 3604 O O . VAL B 1 222 ? 3.469 1.819 -20.328 1 95.88 222 VAL B O 1
ATOM 3607 N N . HIS B 1 223 ? 5.086 0.292 -20.094 1 96.44 223 HIS B N 1
ATOM 3608 C CA . HIS B 1 223 ? 4.809 -0.335 -21.391 1 96.44 223 HIS B CA 1
ATOM 3609 C C . HIS B 1 223 ? 3.785 -1.457 -21.25 1 96.44 223 HIS B C 1
ATOM 3611 O O . HIS B 1 223 ? 3.49 -2.16 -22.219 1 96.44 223 HIS B O 1
ATOM 3617 N N . GLN B 1 224 ? 3.305 -1.669 -20.094 1 96.62 224 GLN B N 1
ATOM 3618 C CA . GLN B 1 224 ? 2.354 -2.736 -19.797 1 96.62 224 GLN B CA 1
ATOM 3619 C C . GLN B 1 224 ? 2.887 -4.09 -20.266 1 96.62 224 GLN B C 1
ATOM 3621 O O . GLN B 1 224 ? 2.193 -4.828 -20.969 1 96.62 224 GLN B O 1
ATOM 3626 N N . GLN B 1 225 ? 4.133 -4.359 -19.875 1 97.56 225 GLN B N 1
ATOM 3627 C CA . GLN B 1 225 ? 4.793 -5.621 -20.188 1 97.56 225 GLN B CA 1
ATOM 3628 C C . GLN B 1 225 ? 5.387 -6.258 -18.922 1 97.56 225 GLN B C 1
ATOM 3630 O O . GLN B 1 225 ? 5.727 -5.555 -17.969 1 97.56 225 GLN B O 1
ATOM 3635 N N . ASP B 1 226 ? 5.434 -7.594 -18.906 1 97.69 226 ASP B N 1
ATOM 3636 C CA . ASP B 1 226 ? 6.211 -8.242 -17.859 1 97.69 226 ASP B CA 1
ATOM 3637 C C . ASP B 1 226 ? 7.711 -8.055 -18.078 1 97.69 226 ASP B C 1
ATOM 3639 O O . ASP B 1 226 ? 8.133 -7.656 -19.172 1 97.69 226 ASP B O 1
ATOM 3643 N N . ILE B 1 227 ? 8.492 -8.359 -17.109 1 98.25 227 ILE B N 1
ATOM 3644 C CA . ILE B 1 227 ? 9.914 -8.039 -17.109 1 98.25 227 ILE B CA 1
ATOM 3645 C C . ILE B 1 227 ? 10.641 -8.914 -18.141 1 98.25 227 ILE B C 1
ATOM 3647 O O . ILE B 1 227 ? 11.648 -8.5 -18.719 1 98.25 227 ILE B O 1
ATOM 3651 N N . TYR B 1 228 ? 10.102 -10.164 -18.438 1 98.38 228 TYR B N 1
ATOM 3652 C CA . TYR B 1 228 ? 10.742 -11.07 -19.375 1 98.38 228 TYR B CA 1
ATOM 3653 C C . TYR B 1 228 ? 10.578 -10.578 -20.812 1 98.38 228 TYR B C 1
ATOM 3655 O O . TYR B 1 228 ? 11.453 -10.797 -21.641 1 98.38 228 TYR B O 1
ATOM 3663 N N . THR B 1 229 ? 9.484 -10.023 -21.094 1 97.75 229 THR B N 1
ATOM 3664 C CA . THR B 1 229 ? 9.195 -9.484 -22.422 1 97.75 229 THR B CA 1
ATOM 3665 C C . THR B 1 229 ? 9.914 -8.148 -22.625 1 97.75 229 THR B C 1
ATOM 3667 O O . THR B 1 229 ? 10.547 -7.934 -23.656 1 97.75 229 THR B O 1
ATOM 3670 N N . TYR B 1 230 ? 9.875 -7.258 -21.656 1 97.94 230 TYR B N 1
ATOM 3671 C CA . TYR B 1 230 ? 10.398 -5.902 -21.797 1 97.94 230 TYR B CA 1
ATOM 3672 C C . TYR B 1 230 ? 11.922 -5.898 -21.812 1 97.94 230 TYR B C 1
ATOM 3674 O O . TYR B 1 230 ? 12.547 -5.195 -22.609 1 97.94 230 TYR B O 1
ATOM 3682 N N . ALA B 1 231 ? 12.516 -6.645 -20.875 1 98.19 231 ALA B N 1
ATOM 3683 C CA . ALA B 1 231 ? 13.969 -6.629 -20.703 1 98.19 231 ALA B CA 1
ATOM 3684 C C . ALA B 1 231 ? 14.5 -8.031 -20.422 1 98.19 231 ALA B C 1
ATOM 3686 O O . ALA B 1 231 ? 15.047 -8.281 -19.344 1 98.19 231 ALA B O 1
ATOM 3687 N N . PRO B 1 232 ? 14.422 -8.914 -21.359 1 97.94 232 PRO B N 1
ATOM 3688 C CA . PRO B 1 232 ? 14.742 -10.328 -21.156 1 97.94 232 PRO B CA 1
ATOM 3689 C C . PRO B 1 232 ? 16.188 -10.547 -20.703 1 97.94 232 PRO B C 1
ATOM 3691 O O . PRO B 1 232 ? 16.484 -11.531 -20.031 1 97.94 232 PRO B O 1
ATOM 3694 N N . LYS B 1 233 ? 17.078 -9.609 -20.984 1 97.81 233 LYS B N 1
ATOM 3695 C CA . LYS B 1 233 ? 18.484 -9.812 -20.672 1 97.81 233 LYS B CA 1
ATOM 3696 C C . LYS B 1 233 ? 18.891 -9.016 -19.438 1 97.81 233 LYS B C 1
ATOM 3698 O O . LYS B 1 233 ? 20.078 -8.984 -19.078 1 97.81 233 LYS B O 1
ATOM 3703 N N . SER B 1 234 ? 17.922 -8.414 -18.812 1 98.06 234 SER B N 1
ATOM 3704 C CA . SER B 1 234 ? 18.234 -7.617 -17.625 1 98.06 234 SER B CA 1
ATOM 3705 C C . SER B 1 234 ? 18.531 -8.5 -16.422 1 98.06 234 SER B C 1
ATOM 3707 O O . SER B 1 234 ? 18.031 -9.625 -16.328 1 98.06 234 SER B O 1
ATOM 3709 N N . ASN B 1 235 ? 19.359 -7.949 -15.523 1 97.94 235 ASN B N 1
ATOM 3710 C CA . ASN B 1 235 ? 19.688 -8.68 -14.305 1 97.94 235 ASN B CA 1
ATOM 3711 C C . ASN B 1 235 ? 18.438 -8.953 -13.469 1 97.94 235 ASN B C 1
ATOM 3713 O O . ASN B 1 235 ? 18.328 -10.008 -12.836 1 97.94 235 ASN B O 1
ATOM 3717 N N . VAL B 1 236 ? 17.516 -8.086 -13.477 1 98.31 236 VAL B N 1
ATOM 3718 C CA . VAL B 1 236 ? 16.312 -8.25 -12.672 1 98.31 236 VAL B CA 1
ATOM 3719 C C . VAL B 1 236 ? 15.422 -9.336 -13.281 1 98.31 236 VAL B C 1
ATOM 3721 O O . VAL B 1 236 ? 14.75 -10.078 -12.562 1 98.31 236 VAL B O 1
ATOM 3724 N N . ALA B 1 237 ? 15.398 -9.43 -14.609 1 98.69 237 ALA B N 1
ATOM 3725 C CA . ALA B 1 237 ? 14.695 -10.539 -15.25 1 98.69 237 ALA B CA 1
ATOM 3726 C C . ALA B 1 237 ? 15.273 -11.883 -14.805 1 98.69 237 ALA B C 1
ATOM 3728 O O . ALA B 1 237 ? 14.531 -12.828 -14.539 1 98.69 237 ALA B O 1
ATOM 3729 N N . LEU B 1 238 ? 16.578 -11.875 -14.719 1 98.62 238 LEU B N 1
ATOM 3730 C CA . LEU B 1 238 ? 17.25 -13.078 -14.258 1 98.62 238 LEU B CA 1
ATOM 3731 C C . LEU B 1 238 ? 16.922 -13.367 -12.797 1 98.62 238 LEU B C 1
ATOM 3733 O O . LEU B 1 238 ? 16.75 -14.523 -12.414 1 98.62 238 LEU B O 1
ATOM 3737 N N . ASP B 1 239 ? 16.891 -12.367 -11.961 1 98.69 239 ASP B N 1
ATOM 3738 C CA . ASP B 1 239 ? 16.484 -12.547 -10.57 1 98.69 239 ASP B CA 1
ATOM 3739 C C . ASP B 1 239 ? 15.133 -13.25 -10.484 1 98.69 239 ASP B C 1
ATOM 3741 O O . ASP B 1 239 ? 14.977 -14.227 -9.734 1 98.69 239 ASP B O 1
ATOM 3745 N N . TYR B 1 240 ? 14.156 -12.82 -11.266 1 98.75 240 TYR B N 1
ATOM 3746 C CA . TYR B 1 240 ? 12.812 -13.383 -11.211 1 98.75 240 TYR B CA 1
ATOM 3747 C C . TYR B 1 240 ? 12.781 -14.789 -11.82 1 98.75 240 TYR B C 1
ATOM 3749 O O . TYR B 1 240 ? 12.031 -15.648 -11.359 1 98.75 240 TYR B O 1
ATOM 3757 N N . GLU B 1 241 ? 13.602 -14.984 -12.859 1 98.69 241 GLU B N 1
ATOM 3758 C CA . GLU B 1 241 ? 13.711 -16.344 -13.398 1 98.69 241 GLU B CA 1
ATOM 3759 C C . GLU B 1 241 ? 14.203 -17.328 -12.344 1 98.69 241 GLU B C 1
ATOM 3761 O O . GLU B 1 241 ? 13.656 -18.422 -12.211 1 98.69 241 GLU B O 1
ATOM 3766 N N . ASN B 1 242 ? 15.203 -16.922 -11.656 1 98.62 242 ASN B N 1
ATOM 3767 C CA . ASN B 1 242 ? 15.727 -17.75 -10.578 1 98.62 242 ASN B CA 1
ATOM 3768 C C . ASN B 1 242 ? 14.672 -17.984 -9.5 1 98.62 242 ASN B C 1
ATOM 3770 O O . ASN B 1 242 ? 14.562 -19.094 -8.969 1 98.62 242 ASN B O 1
ATOM 3774 N N . PHE B 1 243 ? 13.93 -17.047 -9.195 1 98.81 243 PHE B N 1
ATOM 3775 C CA . PHE B 1 243 ? 12.852 -17.172 -8.219 1 98.81 243 PHE B CA 1
ATOM 3776 C C . PHE B 1 243 ? 11.812 -18.188 -8.68 1 98.81 243 PHE B C 1
ATOM 3778 O O . PHE B 1 243 ? 11.406 -19.047 -7.91 1 98.81 243 PHE B O 1
ATOM 3785 N N . VAL B 1 244 ? 11.383 -18.062 -9.977 1 98.69 244 VAL B N 1
ATOM 3786 C CA . VAL B 1 244 ? 10.375 -18.969 -10.516 1 98.69 244 VAL B CA 1
ATOM 3787 C C . VAL B 1 244 ? 10.891 -20.406 -10.469 1 98.69 244 VAL B C 1
ATOM 3789 O O . VAL B 1 244 ? 10.156 -21.328 -10.102 1 98.69 244 VAL B O 1
ATOM 3792 N N . GLU B 1 245 ? 12.141 -20.562 -10.797 1 98.31 245 GLU B N 1
ATOM 3793 C CA . GLU B 1 245 ? 12.742 -21.891 -10.742 1 98.31 245 GLU B CA 1
ATOM 3794 C C . GLU B 1 245 ? 12.75 -22.438 -9.312 1 98.31 245 GLU B C 1
ATOM 3796 O O . GLU B 1 245 ? 12.398 -23.594 -9.078 1 98.31 245 GLU B O 1
ATOM 3801 N N . GLU B 1 246 ? 13.203 -21.641 -8.43 1 98.31 246 GLU B N 1
ATOM 3802 C CA . GLU B 1 246 ? 13.227 -22.031 -7.02 1 98.31 246 GLU B CA 1
ATOM 3803 C C . GLU B 1 246 ? 11.82 -22.328 -6.504 1 98.31 246 GLU B C 1
ATOM 3805 O O . GLU B 1 246 ? 11.625 -23.281 -5.746 1 98.31 246 GLU B O 1
ATOM 3810 N N . PHE B 1 247 ? 10.875 -21.562 -6.871 1 97.81 247 PHE B N 1
ATOM 3811 C CA . PHE B 1 247 ? 9.469 -21.719 -6.512 1 97.81 247 PHE B CA 1
ATOM 3812 C C . PHE B 1 247 ? 8.953 -23.094 -6.957 1 97.81 247 PHE B C 1
ATOM 3814 O O . PHE B 1 247 ? 8.281 -23.781 -6.191 1 97.81 247 PHE B O 1
ATOM 3821 N N . LEU B 1 248 ? 9.266 -23.453 -8.211 1 96.94 248 LEU B N 1
ATOM 3822 C CA . LEU B 1 248 ? 8.789 -24.719 -8.789 1 96.94 248 LEU B CA 1
ATOM 3823 C C . LEU B 1 248 ? 9.469 -25.906 -8.125 1 96.94 248 LEU B C 1
ATOM 3825 O O . LEU B 1 248 ? 8.906 -27 -8.086 1 96.94 248 LEU B O 1
ATOM 3829 N N . ARG B 1 249 ? 10.625 -25.625 -7.535 1 94.75 249 ARG B N 1
ATOM 3830 C CA . ARG B 1 249 ? 11.367 -26.703 -6.898 1 94.75 249 ARG B CA 1
ATOM 3831 C C . ARG B 1 249 ? 10.867 -26.953 -5.477 1 94.75 249 ARG B C 1
ATOM 3833 O O . ARG B 1 249 ? 11.031 -28.047 -4.934 1 94.75 249 ARG B O 1
ATOM 3840 N N . ARG B 1 250 ? 10.391 -25.891 -4.812 1 86.56 250 ARG B N 1
ATOM 3841 C CA . ARG B 1 250 ? 9.922 -26 -3.432 1 86.56 250 ARG B CA 1
ATOM 3842 C C . ARG B 1 250 ? 8.609 -26.766 -3.355 1 86.56 250 ARG B C 1
ATOM 3844 O O . ARG B 1 250 ? 8.133 -27.078 -2.264 1 86.56 250 ARG B O 1
ATOM 3851 N N . ASN B 1 251 ? 8.195 -27.625 -4.336 1 64.31 251 ASN B N 1
ATOM 3852 C CA . ASN B 1 251 ? 6.992 -28.438 -4.27 1 64.31 251 ASN B CA 1
ATOM 3853 C C . ASN B 1 251 ? 7.223 -29.703 -3.439 1 64.31 251 ASN B C 1
ATOM 3855 O O . ASN B 1 251 ? 8.312 -30.281 -3.465 1 64.31 251 ASN B O 1
#

Nearest PDB structures (foldseek):
  6iud-assembly1_A  TM=9.368E-01  e=1.157E-24  Helicobacter pylori 26695
  8jmj-assembly1_B  TM=9.384E-01  e=8.567E-23  Helicobacter pylori 26695
  5ihp-assembly2_B  TM=9.230E-01  e=8.255E-22  Mycolicibacterium smegmatis MC2 155
  5if9-assembly2_B  TM=9.181E-01  e=9.245E-22  Mycolicibacterium smegmatis MC2 155
  4pfs-assembly1_A  TM=9.207E-01  e=5.992E-21  Mycolicibacterium smegmatis MC2 155

Organism: Lawsonia intracellularis (strain PHE/MN1-00) (NCBI:txid363253)

pLDDT: mean 95.67, std 4.11, range [64.31, 98.88]

Foldseek 3Di:
DQWEEEADWLDPPLCLLLLLLLLQLLVVVVPWAEEEEELAQVFLNVVLLPHDDDPQAVLCQLLVVDAPVVQWDDGPRHIYRTHHNCSVCSCVRQPDVVSLQSLLVRCVVCVPVGNYYYYRHYSDDDSSVSNSQLNTQEYEYRAELDDRRVVRLVVVLVSNVVCCVPRNVNYYYLAYEHELADPPDPSRVVSQVVVQVSQVVSVYGHDPQYAHDDVLSVVSSVVSHRSCVSPVPDPRSVSSSSVSVSSVVSD/DQWEEEADWLDPPLCLLLLLLLLQLLCVVVPWAEEEEELAQVFLNVVLLPHDDDPQAVLCQLLVVDAPVVQWDDGPRHIYRTHHNCSVCSCVRQPDVVSLQSLLVRCVVCVPVGNYYYYRHYSDDDSSVSNSQLNTQEYEYRAELDDVRVVRLVVVLVSNVVCCVPRNVNYYYLAYEHELQDPPDPSRVVSQVVVQVSQVVSVYGHDPQYAHDDVLSVVSSVVSHRSCVSPVPDPRSVSSSSVSVSSVVSD

Sequence (502 aa):
MKEIIAIINQKGGVGKSTTALALGAGLINRGYSVLFIDLDAQGNLTHTLGIQSTNLTSVDLLAKRMSIKEVLQDTKKGTVIPASPTLAGADTVITDVGKEYRLKEALSDVLNDYDYAVIDTPPALGVLTINALTACSSIVIPAQADIYSLQGIHQLHQTISTVKQYCNSGLKVKGILLTRYNTRSILSRDLTEIIEQTAQKLDTKLFTSTIREAIAIKESQVHQQDIYTYAPKSNVALDYENFVEEFLRRNMKEIIAIINQKGGVGKSTTALALGAGLINRGYSVLFIDLDAQGNLTHTLGIQSTNLTSVDLLAKRMSIKEVLQDTKKGTVIPASPTLAGADTVITDVGKEYRLKEALSDVLNDYDYAVIDTPPALGVLTINALTACSSIVIPAQADIYSLQGIHQLHQTISTVKQYCNSGLKVKGILLTRYNTRSILSRDLTEIIEQTAQKLDTKLFTSTIREAIAIKESQVHQQDIYTYAPKSNVALDYENFVEEFLRRN

Solvent-accessible surface area (backbone atoms only — not comparable to full-atom values): 24898 Å² total; per-residue (Å²): 74,82,43,30,36,26,26,44,39,33,38,55,62,31,43,38,45,60,47,36,48,44,46,46,46,52,42,39,75,70,72,42,44,47,36,38,34,26,56,21,36,64,26,62,50,28,40,32,53,65,52,85,80,73,91,45,22,39,55,38,38,51,56,67,74,39,52,57,81,70,24,56,39,82,40,99,77,42,35,30,29,27,31,38,59,68,40,43,44,39,46,61,64,44,68,55,92,68,48,50,43,37,50,36,60,45,46,63,79,47,32,85,76,27,41,32,33,36,32,25,47,40,48,42,78,28,61,63,38,45,13,44,57,40,43,24,47,30,31,38,28,41,23,37,52,44,57,63,36,51,51,12,49,56,57,42,49,55,50,51,53,52,38,30,74,74,64,22,70,75,51,36,50,73,23,36,33,40,21,64,42,54,87,87,37,65,62,30,53,56,38,42,54,53,48,44,54,52,24,49,75,59,70,36,39,60,49,89,43,50,30,50,69,57,70,63,56,56,51,14,49,67,67,38,38,51,44,61,77,64,38,58,86,36,71,54,31,48,27,51,50,49,35,45,53,51,57,68,61,71,108,74,81,43,30,37,26,25,44,39,32,38,55,62,31,44,37,46,62,47,35,48,45,47,45,47,51,42,39,75,71,72,42,43,45,37,37,35,26,58,19,36,63,26,61,50,27,40,30,51,66,52,84,77,72,92,44,21,38,55,38,38,52,53,67,74,39,53,56,82,70,24,55,39,83,41,99,77,42,36,30,29,27,32,38,58,66,40,44,44,39,47,60,64,46,69,53,92,67,47,50,43,36,50,36,59,45,44,64,80,48,32,84,76,26,42,31,33,36,32,24,47,40,48,41,79,27,62,62,38,44,13,42,57,39,44,23,48,31,30,39,28,42,24,39,54,45,59,62,37,51,50,12,48,56,56,41,48,56,52,50,54,50,39,30,73,75,64,21,70,75,52,37,51,72,23,36,35,41,23,64,43,52,88,87,36,67,61,31,52,56,37,41,54,54,48,43,54,52,24,49,76,59,70,35,39,60,49,89,44,52,30,49,68,56,70,63,55,57,51,14,50,67,68,39,38,51,44,60,76,64,37,58,84,37,70,54,32,47,26,50,49,49,36,45,53,52,58,68,60,72,110

Secondary structure (DSSP, 8-state):
--EEEEE--SSTTSSHHHHHHHHHHHHHHTT--EEEEE--TT-HHHHHTT----S--HHHHHTTSS-HHHH-EEETTEEEE---GGGGGHHHH--STTGGGHHHHHHGGGTTT-SEEEEE--SS-SHHHHHHHHH-SEEEEEE-SSHHHHHHHHHHHHHHHHHHHHT-TT-EEEEEEE-S--TT-HHHHHHHHHHHHHHHHTT--EEEEEPPP-HHHHHHHHTT--HHHH-TTSHHHHHHHHHHHHHHHT-/--EEEEE--SSTTSSHHHHHHHHHHHHHHTT--EEEEE--TT-HHHHHTT----S--HHHHHTTSS-HHHH-EEETTEEEE---GGGGGHHHH--STTGGGHHHHHHGGGTTT-SEEEEE--SS-SHHHHHHHHH-SEEEEEE-SSHHHHHHHHHHHHHHHHHHHHT-TT-EEEEEEE-S--TT-HHHHHHHHHHHHHHHHTT--EEEEEPPP-HHHHHHHHTT--HHHH-TTSHHHHHHHHHHHHHHHT-